Protein AF-A0A0L0SPS8-F1 (afdb_monomer_lite)

Foldseek 3Di:
DDDDDDDDDDDDPDDLPPPPPPPPPPPDPCVVVVVVVVVCVVPVLLVVLVVVLVVVQCVVPVDPVPGDDPPDPVSLLSSLVSSLVSLVVVLVVLLVVLVVPDDQALCNLLVHFPVVLVPDPDLVSNLVRLVVSLVVSCVVQPCVVVVNPRPSSNSSNVLSSVCRSFPQLVLCCLQLNDVLSSVLQVQLPDDDDDPCPPPRSDDPVSLVVSLVCSCPPPVVVLLVVQVVVLVVVVVVVVQVQCSVVLVVLSVVLSVQSVCSSVVHHDPVNVVVCVVVRRHGSNSVSVSSSSSSVSVSVSSSVSRVSCCSVVVVCVPPPPPVVVVVVVVVVVVVVVVVVVCVVVVPDDPPPDPPPDDDDDDDDDDDDDDDDDDDDDDDDDDDDDDDDD

Sequence (386 aa):
MASFDPPFGHGAGHDQSDLPPGGNSSGTDSSGNDVTLFLLWFFVPNWLTGFLVTKWLAWRYPDPALRPTPGTPAYARTHYVVYALVIGAYIAYSVADALATLPPNAYHALDLPPQALHAATSSGDAFRLVRDHYRRQVLTTHPDKSGGADETEFLWLSAARDLVTDAGVRRVYERLGPDAAAACLKASGPVGKTASWVASACAPDQYASLAWDHVTQSMAGYYVVWAAIMGVMYLFRAFSTSTYWRFTFLALLAATELAVTVDRVPAWLAVVLARFSWRTPHEAVVVLHKLFPLLTLALNQLGPIVHALTGLDAAPEPDIGVELNRVHQVADALVHEVHRIKGVPLPTMDPNAGGGGEAMVEPSGPTRAQRGEREIGGAVGHDGYQ

Radius of gyration: 35.64 Å; chains: 1; bounding box: 66×92×115 Å

InterPro domains:
  IPR001623 DnaJ domain [PS50076] (105-177)
  IPR036869 Chaperone J-domain superfamily [G3DSA:1.10.287.110] (95-188)
  IPR036869 Chaperone J-domain superfamily [SSF46565] (125-178)

pLDDT: mean 77.62, std 19.11, range [27.42, 96.06]

Organism: Allomyces macrogynus (strain ATCC 38327) (NCBI:txid578462)

Structure (mmCIF, N/CA/C/O backbone):
data_AF-A0A0L0SPS8-F1
#
_entry.id   AF-A0A0L0SPS8-F1
#
loop_
_atom_site.group_PDB
_atom_site.id
_atom_site.type_symbol
_atom_site.label_atom_id
_atom_site.label_alt_id
_atom_site.label_comp_id
_atom_site.label_asym_id
_atom_site.label_entity_id
_atom_site.label_seq_id
_atom_site.pdbx_PDB_ins_code
_atom_site.Cartn_x
_atom_site.Cartn_y
_atom_site.Cartn_z
_atom_site.occupancy
_atom_site.B_iso_or_equiv
_atom_site.auth_seq_id
_atom_site.auth_comp_id
_atom_site.auth_asym_id
_atom_site.auth_atom_id
_atom_site.pdbx_PDB_model_num
ATOM 1 N N . MET A 1 1 ? 23.856 -27.542 -46.124 1.00 38.12 1 MET A N 1
ATOM 2 C CA . MET A 1 1 ? 24.393 -26.447 -45.292 1.00 38.12 1 MET A CA 1
ATOM 3 C C . MET A 1 1 ? 24.168 -25.151 -46.051 1.00 38.12 1 MET A C 1
ATOM 5 O O . MET A 1 1 ? 24.972 -24.807 -46.900 1.00 38.12 1 MET A O 1
ATOM 9 N N . ALA A 1 2 ? 23.019 -24.517 -45.833 1.00 29.75 2 ALA A N 1
ATOM 10 C CA . ALA A 1 2 ? 22.681 -23.211 -46.388 1.00 29.75 2 ALA A CA 1
ATOM 11 C C . ALA A 1 2 ? 22.212 -22.362 -45.205 1.00 29.75 2 ALA A C 1
ATOM 13 O O . ALA A 1 2 ? 21.275 -22.745 -44.504 1.00 29.75 2 ALA A O 1
ATOM 14 N N . SER A 1 3 ? 22.964 -21.305 -44.922 1.00 27.42 3 SER A N 1
ATOM 15 C CA . SER A 1 3 ? 22.738 -20.342 -43.851 1.00 27.42 3 SER A CA 1
ATOM 16 C C . SER A 1 3 ? 21.522 -19.485 -44.183 1.00 27.42 3 SER A C 1
ATOM 18 O O . SER A 1 3 ? 21.472 -18.838 -45.226 1.00 27.42 3 SER A O 1
ATOM 20 N N . PHE A 1 4 ? 20.533 -19.523 -43.297 1.00 28.27 4 PHE A N 1
ATOM 21 C CA . PHE A 1 4 ? 19.325 -18.716 -43.362 1.00 28.27 4 PHE A CA 1
ATOM 22 C C . PHE A 1 4 ? 19.551 -17.498 -42.460 1.00 28.27 4 PHE A C 1
ATOM 24 O O . PHE A 1 4 ? 19.363 -17.584 -41.248 1.00 28.27 4 PHE A O 1
ATOM 31 N N . ASP A 1 5 ? 20.024 -16.395 -43.038 1.00 29.17 5 ASP A N 1
ATOM 32 C CA . ASP A 1 5 ? 20.068 -15.100 -42.357 1.00 29.17 5 ASP A CA 1
ATOM 33 C C . ASP A 1 5 ? 18.685 -14.440 -42.465 1.00 29.17 5 ASP A C 1
ATOM 35 O O . ASP A 1 5 ? 18.194 -14.240 -43.580 1.00 29.17 5 ASP A O 1
ATOM 39 N N . PRO A 1 6 ? 18.015 -14.099 -41.350 1.00 33.47 6 PRO A N 1
ATOM 40 C CA . PRO A 1 6 ? 16.813 -13.285 -41.416 1.00 33.47 6 PRO A CA 1
ATOM 41 C C . PRO A 1 6 ? 17.178 -11.805 -41.647 1.00 33.47 6 PRO A C 1
ATOM 43 O O . PRO A 1 6 ? 18.158 -11.312 -41.079 1.00 33.47 6 PRO A O 1
ATOM 46 N N . PRO A 1 7 ? 16.380 -11.064 -42.436 1.00 39.03 7 PRO A N 1
ATOM 47 C CA . PRO A 1 7 ? 16.615 -9.653 -42.689 1.00 39.03 7 PRO A CA 1
ATOM 48 C C . PRO A 1 7 ? 16.207 -8.839 -41.457 1.00 39.03 7 PRO A C 1
ATOM 50 O O . PRO A 1 7 ? 15.026 -8.713 -41.134 1.00 39.03 7 PRO A O 1
ATOM 53 N N . PHE A 1 8 ? 17.187 -8.268 -40.761 1.00 36.00 8 PHE A N 1
ATOM 54 C CA . PHE A 1 8 ? 16.936 -7.195 -39.806 1.00 36.00 8 PHE A CA 1
ATOM 55 C C . PHE A 1 8 ? 16.658 -5.909 -40.589 1.00 36.00 8 PHE A C 1
ATOM 57 O O . PHE A 1 8 ? 17.557 -5.317 -41.184 1.00 36.00 8 PHE A O 1
ATOM 64 N N . GLY A 1 9 ? 15.385 -5.516 -40.622 1.00 31.50 9 GLY A N 1
ATOM 65 C CA . GLY A 1 9 ? 14.936 -4.245 -41.173 1.00 31.50 9 GLY A CA 1
ATOM 66 C C . GLY A 1 9 ? 15.481 -3.062 -40.374 1.00 31.50 9 GLY A C 1
ATOM 67 O O . GLY A 1 9 ? 15.543 -3.094 -39.145 1.00 31.50 9 GLY A O 1
ATOM 68 N N . HIS A 1 10 ? 15.877 -2.022 -41.105 1.00 34.00 10 HIS A N 1
ATOM 69 C CA . HIS A 1 10 ? 16.241 -0.711 -40.585 1.00 34.00 10 HIS A CA 1
ATOM 70 C C . HIS A 1 10 ? 15.182 -0.181 -39.610 1.00 34.00 10 HIS A C 1
ATOM 72 O O . HIS A 1 10 ? 14.007 -0.073 -39.957 1.00 34.00 10 HIS A O 1
ATOM 78 N N . GLY A 1 11 ? 15.621 0.162 -38.397 1.00 33.72 11 GLY A N 1
ATOM 79 C CA . GLY A 1 11 ? 14.786 0.765 -37.368 1.00 33.72 11 GLY A CA 1
ATOM 80 C C . GLY A 1 11 ? 14.243 2.117 -37.816 1.00 33.72 11 GLY A C 1
ATOM 81 O O . GLY A 1 11 ? 15.007 3.049 -38.073 1.00 33.72 11 GLY A O 1
ATOM 82 N N . ALA A 1 12 ? 12.918 2.214 -37.884 1.00 36.16 12 ALA A N 1
ATOM 83 C CA . ALA A 1 12 ? 12.223 3.484 -37.830 1.00 36.16 12 ALA A CA 1
ATOM 84 C C . ALA A 1 12 ? 12.544 4.132 -36.477 1.00 36.16 12 ALA A C 1
ATOM 86 O O . ALA A 1 12 ? 12.341 3.522 -35.425 1.00 36.16 12 ALA A O 1
ATOM 87 N N . GLY A 1 13 ? 13.090 5.347 -36.506 1.00 36.16 13 GLY A N 1
ATOM 88 C CA . GLY A 1 13 ? 13.194 6.189 -35.323 1.00 36.16 13 GLY A CA 1
ATOM 89 C C . GLY A 1 13 ? 11.790 6.585 -34.896 1.00 36.16 13 GLY A C 1
ATOM 90 O O . GLY A 1 13 ? 11.257 7.568 -35.396 1.00 36.16 13 GLY A O 1
ATOM 91 N N . HIS A 1 14 ? 11.181 5.780 -34.030 1.00 40.34 14 HIS A N 1
ATOM 92 C CA . HIS A 1 14 ? 10.000 6.194 -33.292 1.00 40.34 14 HIS A CA 1
ATOM 93 C C . HIS A 1 14 ? 10.429 7.256 -32.283 1.00 40.34 14 HIS A C 1
ATOM 95 O O . HIS A 1 14 ? 11.334 7.023 -31.477 1.00 40.34 14 HIS A O 1
ATOM 101 N N . ASP A 1 15 ? 9.792 8.422 -32.362 1.00 37.94 15 ASP A N 1
ATOM 102 C CA . ASP A 1 15 ? 9.868 9.441 -31.327 1.00 37.94 15 ASP A CA 1
ATOM 103 C C . ASP A 1 15 ? 9.463 8.800 -29.994 1.00 37.94 15 ASP A C 1
ATOM 105 O O . ASP A 1 15 ? 8.355 8.305 -29.807 1.00 37.94 15 ASP A O 1
ATOM 109 N N . GLN A 1 16 ? 10.411 8.759 -29.062 1.00 41.97 16 GLN A N 1
ATOM 110 C CA . GLN A 1 16 ? 10.297 8.092 -27.763 1.00 41.97 16 GLN A CA 1
ATOM 111 C C . GLN A 1 16 ? 9.448 8.905 -26.760 1.00 41.97 16 GLN A C 1
ATOM 113 O O . GLN A 1 16 ? 9.526 8.684 -25.552 1.00 41.97 16 GLN A O 1
ATOM 118 N N . SER A 1 17 ? 8.675 9.883 -27.249 1.00 43.34 17 SER A N 1
ATOM 119 C CA . SER A 1 17 ? 7.761 10.723 -26.467 1.00 43.34 17 SER A CA 1
ATOM 120 C C . SER A 1 17 ? 6.436 10.042 -26.140 1.00 43.34 17 SER A C 1
ATOM 122 O O . SER A 1 17 ? 5.735 10.514 -25.250 1.00 43.34 17 SER A O 1
ATOM 124 N N . ASP A 1 18 ? 6.130 8.928 -26.807 1.00 38.78 18 ASP A N 1
ATOM 125 C CA . ASP A 1 18 ? 4.810 8.294 -26.770 1.00 38.78 18 ASP A CA 1
ATOM 126 C C . ASP A 1 18 ? 4.841 6.958 -26.017 1.00 38.78 18 ASP A C 1
ATOM 128 O O . ASP A 1 18 ? 4.124 6.012 -26.349 1.00 38.78 18 ASP A O 1
ATOM 132 N N . LEU A 1 19 ? 5.671 6.856 -24.970 1.00 49.84 19 LEU A N 1
ATOM 133 C CA . LEU A 1 19 ? 5.352 5.884 -23.929 1.00 49.84 19 LEU A CA 1
ATOM 134 C C . LEU A 1 19 ? 3.962 6.274 -23.413 1.00 49.84 19 LEU A C 1
ATOM 136 O O . LEU A 1 19 ? 3.798 7.434 -23.016 1.00 49.84 19 LEU A O 1
ATOM 140 N N . PRO A 1 20 ? 2.960 5.370 -23.447 1.00 42.66 20 PRO A N 1
ATOM 141 C CA . PRO A 1 20 ? 1.662 5.681 -22.873 1.00 42.66 20 PRO A CA 1
ATOM 142 C C . PRO A 1 20 ? 1.942 6.178 -21.458 1.00 42.66 20 PRO A C 1
ATOM 144 O O . PRO A 1 20 ? 2.738 5.526 -20.770 1.00 42.66 20 PRO A O 1
ATOM 147 N N . PRO A 1 21 ? 1.402 7.343 -21.048 1.00 42.50 21 PRO A N 1
ATOM 148 C CA . PRO A 1 21 ? 1.643 7.855 -19.712 1.00 42.50 21 PRO A CA 1
ATOM 149 C C . PRO A 1 21 ? 1.345 6.701 -18.767 1.00 42.50 21 PRO A C 1
ATOM 151 O O . PRO A 1 21 ? 0.217 6.198 -18.764 1.00 42.50 21 PRO A O 1
ATOM 154 N N . GLY A 1 22 ? 2.375 6.214 -18.065 1.00 41.44 22 GLY A N 1
ATOM 155 C CA . GLY A 1 22 ? 2.195 5.251 -16.991 1.00 41.44 22 GLY A CA 1
ATOM 156 C C . GLY A 1 22 ? 1.157 5.896 -16.106 1.00 41.44 22 GLY A C 1
ATOM 157 O O . GLY A 1 22 ? 1.422 6.989 -15.625 1.00 41.44 22 GLY A O 1
ATOM 158 N N . GLY A 1 23 ? -0.058 5.330 -16.112 1.00 38.34 23 GLY A N 1
ATOM 159 C CA . GLY A 1 23 ? -1.289 6.079 -15.882 1.00 38.34 23 GLY A CA 1
ATOM 160 C C . GLY A 1 23 ? -1.087 7.111 -14.795 1.00 38.34 23 GLY A C 1
ATOM 161 O O . GLY A 1 23 ? -0.999 6.738 -13.627 1.00 38.34 23 GLY A O 1
ATOM 162 N N . ASN A 1 24 ? -0.939 8.378 -15.201 1.00 36.22 24 ASN A N 1
ATOM 163 C CA . ASN A 1 24 ? -0.801 9.476 -14.269 1.00 36.22 24 ASN A CA 1
ATOM 164 C C . ASN A 1 24 ? -2.070 9.423 -13.434 1.00 36.22 24 ASN A C 1
ATOM 166 O O . ASN A 1 24 ? -3.139 9.844 -13.873 1.00 36.22 24 ASN A O 1
ATOM 170 N N . SER A 1 25 ? -1.957 8.890 -12.225 1.00 41.72 25 SER A N 1
ATOM 171 C CA . SER A 1 25 ? -2.942 9.059 -11.179 1.00 41.72 25 SER A CA 1
ATOM 172 C C . SER A 1 25 ? -2.837 10.506 -10.700 1.00 41.72 25 SER A C 1
ATOM 174 O O . SER A 1 25 ? -2.506 10.775 -9.548 1.00 41.72 25 SER A O 1
ATOM 176 N N . SER A 1 26 ? -3.053 11.468 -11.601 1.00 36.75 26 SER A N 1
ATOM 177 C CA . SER A 1 26 ? -3.402 12.829 -11.233 1.00 36.75 26 SER A CA 1
ATOM 178 C C . SER A 1 26 ? -4.758 12.721 -10.545 1.00 36.75 26 SER A C 1
ATOM 180 O O . SER A 1 26 ? -5.790 12.515 -11.183 1.00 36.75 26 SER A O 1
ATOM 182 N N . GLY A 1 27 ? -4.706 12.707 -9.215 1.00 40.34 27 GLY A N 1
ATOM 183 C CA . GLY A 1 27 ? -5.783 12.322 -8.313 1.00 40.34 27 GLY A CA 1
ATOM 184 C C . GLY A 1 27 ? -6.879 13.367 -8.179 1.00 40.34 27 GLY A C 1
ATOM 185 O O . GLY A 1 27 ? -7.079 13.903 -7.093 1.00 40.34 27 GLY A O 1
ATOM 186 N N . THR A 1 28 ? -7.599 13.660 -9.260 1.00 39.12 28 THR A N 1
ATOM 187 C CA . THR A 1 28 ? -8.685 14.650 -9.226 1.00 39.12 28 THR A CA 1
ATOM 188 C C . THR A 1 28 ? -10.085 14.038 -9.274 1.00 39.12 28 THR A C 1
ATOM 190 O O . THR A 1 28 ? -10.988 14.600 -8.659 1.00 39.12 28 THR A O 1
ATOM 193 N N . ASP A 1 29 ? -10.264 12.842 -9.845 1.00 38.91 29 ASP A N 1
ATOM 194 C CA . ASP A 1 29 ? -11.608 12.265 -10.039 1.00 38.91 29 ASP A CA 1
ATOM 195 C C . ASP A 1 29 ? -12.047 11.269 -8.943 1.00 38.91 29 ASP A C 1
ATOM 197 O O . ASP A 1 29 ? -13.213 10.877 -8.897 1.00 38.91 29 ASP A O 1
ATOM 201 N N . SER A 1 30 ? -11.167 10.884 -8.006 1.00 47.72 30 SER A N 1
ATOM 202 C CA . SER A 1 30 ? -11.522 9.969 -6.899 1.00 47.72 30 SER A CA 1
ATOM 203 C C . SER A 1 30 ? -12.086 10.675 -5.659 1.00 47.72 30 SER A C 1
ATOM 205 O O . SER A 1 30 ? -12.837 10.074 -4.892 1.00 47.72 30 SER A O 1
ATOM 207 N N . SER A 1 31 ? -11.798 11.969 -5.482 1.00 49.59 31 SER A N 1
ATOM 208 C CA . SER A 1 31 ? -12.030 12.688 -4.219 1.00 49.59 31 SER A CA 1
ATOM 209 C C . SER A 1 31 ? -13.490 12.675 -3.731 1.00 49.59 31 SER A C 1
ATOM 211 O O . SER A 1 31 ? -13.741 12.563 -2.530 1.00 49.59 31 SER A O 1
ATOM 213 N N . GLY A 1 32 ? -14.472 12.722 -4.641 1.00 52.06 32 GLY A N 1
ATOM 214 C CA . GLY A 1 32 ? -15.899 12.673 -4.290 1.00 52.06 32 GLY A CA 1
ATOM 215 C C . GLY A 1 32 ? -16.380 11.292 -3.820 1.00 52.06 32 GLY A C 1
ATOM 216 O O . GLY A 1 32 ? -17.195 11.188 -2.896 1.00 52.06 32 GLY A O 1
ATOM 217 N N . ASN A 1 33 ? -15.831 10.222 -4.399 1.00 60.53 33 ASN A N 1
ATOM 218 C CA . ASN A 1 33 ? -16.103 8.855 -3.957 1.00 60.53 33 ASN A CA 1
ATOM 219 C C . ASN A 1 33 ? -15.359 8.543 -2.656 1.00 60.53 33 ASN A C 1
ATOM 221 O O . ASN A 1 33 ? -15.918 7.870 -1.792 1.00 60.53 33 ASN A O 1
ATOM 225 N N . ASP A 1 34 ? -14.161 9.097 -2.471 1.00 61.53 34 ASP A N 1
ATOM 226 C CA . ASP A 1 34 ? -13.316 8.851 -1.301 1.00 61.53 34 ASP A CA 1
ATOM 227 C C . ASP A 1 34 ? -13.935 9.410 -0.010 1.00 61.53 34 ASP A C 1
ATOM 229 O O . ASP A 1 34 ? -13.962 8.724 1.013 1.00 61.53 34 ASP A O 1
ATOM 233 N N . VAL A 1 35 ? -14.521 10.614 -0.048 1.00 64.12 35 VAL A N 1
ATOM 234 C CA . VAL A 1 35 ? -15.238 11.190 1.109 1.00 64.12 35 VAL A CA 1
ATOM 235 C C . VAL A 1 35 ? -16.519 10.412 1.413 1.00 64.12 35 VAL A C 1
ATOM 237 O O . VAL A 1 35 ? -16.834 10.159 2.578 1.00 64.12 35 VAL A O 1
ATOM 240 N N . THR A 1 36 ? -17.247 9.991 0.377 1.00 68.19 36 THR A N 1
ATOM 241 C CA . THR A 1 36 ? -18.468 9.188 0.533 1.00 68.19 36 THR A CA 1
ATOM 242 C C . THR A 1 36 ? -18.147 7.827 1.140 1.00 68.19 36 THR A C 1
ATOM 244 O O . THR A 1 36 ? -18.824 7.407 2.074 1.00 68.19 36 THR A O 1
ATOM 247 N N . LEU A 1 37 ? -17.076 7.174 0.682 1.00 68.94 37 LEU A N 1
ATOM 248 C CA . LEU A 1 37 ? -16.542 5.946 1.267 1.00 68.94 37 LEU A CA 1
ATOM 249 C C . LEU A 1 37 ? -16.122 6.162 2.723 1.00 68.94 37 LEU A C 1
ATOM 251 O O . LEU A 1 37 ? -16.474 5.344 3.567 1.00 68.94 37 LEU A O 1
ATOM 255 N N . PHE A 1 38 ? -15.459 7.276 3.048 1.00 69.81 38 PHE A N 1
ATOM 256 C CA . PHE A 1 38 ? -15.084 7.620 4.425 1.00 69.81 38 PHE A CA 1
ATOM 257 C C . PHE A 1 38 ? -16.293 7.805 5.349 1.00 69.81 38 PHE A C 1
ATOM 259 O O . PHE A 1 38 ? -16.299 7.294 6.468 1.00 69.81 38 PHE A O 1
ATOM 266 N N . LEU A 1 39 ? -17.335 8.510 4.903 1.00 70.69 39 LEU A N 1
ATOM 267 C CA . LEU A 1 39 ? -18.561 8.693 5.684 1.00 70.69 39 LEU A CA 1
ATOM 268 C C . LEU A 1 39 ? -19.331 7.379 5.817 1.00 70.69 39 LEU A C 1
ATOM 270 O O . LEU A 1 39 ? -19.732 7.007 6.920 1.00 70.69 39 LEU A O 1
ATOM 274 N N . LEU A 1 40 ? -19.474 6.637 4.718 1.00 75.44 40 LEU A N 1
ATOM 275 C CA . LEU A 1 40 ? -20.074 5.305 4.697 1.00 75.44 40 LEU A CA 1
ATOM 276 C C . LEU A 1 40 ? -19.367 4.375 5.697 1.00 75.44 40 LEU A C 1
ATOM 278 O O . LEU A 1 40 ? -20.023 3.601 6.396 1.00 75.44 40 LEU A O 1
ATOM 282 N N . TRP A 1 41 ? -18.050 4.519 5.844 1.00 73.50 41 TRP A N 1
ATOM 283 C CA . TRP A 1 41 ? -17.234 3.750 6.776 1.00 73.50 41 TRP A CA 1
ATOM 284 C C . TRP A 1 41 ? -17.573 3.987 8.257 1.00 73.50 41 TRP A C 1
ATOM 286 O O . TRP A 1 41 ? -17.418 3.082 9.073 1.00 73.50 41 TRP A O 1
ATOM 296 N N . PHE A 1 42 ? -18.092 5.156 8.642 1.00 76.94 42 PHE A N 1
ATOM 297 C CA . PHE A 1 42 ? -18.527 5.391 10.027 1.00 76.94 42 PHE A CA 1
ATOM 298 C C . PHE A 1 42 ? -19.881 4.747 10.350 1.00 76.94 42 PHE A C 1
ATOM 300 O O . PHE A 1 42 ? -20.117 4.314 11.483 1.00 76.94 42 PHE A O 1
ATOM 307 N N . PHE A 1 43 ? -20.774 4.660 9.364 1.00 81.81 43 PHE A N 1
ATOM 308 C CA . PHE A 1 43 ? -22.146 4.199 9.584 1.00 81.81 43 PHE A CA 1
ATOM 309 C C . PHE A 1 43 ? -22.330 2.706 9.307 1.00 81.81 43 PHE A C 1
ATOM 311 O O . PHE A 1 43 ? -23.003 2.016 10.079 1.00 81.81 43 PHE A O 1
ATOM 318 N N . VAL A 1 44 ? -21.717 2.188 8.241 1.00 85.19 44 VAL A N 1
ATOM 319 C CA . VAL A 1 44 ? -21.939 0.811 7.780 1.00 85.19 44 VAL A CA 1
ATOM 320 C C . VAL A 1 44 ? -21.513 -0.239 8.804 1.00 85.19 44 VAL A C 1
ATOM 322 O O . VAL A 1 44 ? -22.326 -1.126 9.069 1.00 85.19 44 VAL A O 1
ATOM 325 N N . PRO A 1 45 ? -20.329 -0.167 9.444 1.00 83.69 45 PRO A N 1
ATOM 326 C CA . PRO A 1 45 ? -19.922 -1.186 10.407 1.00 83.69 45 PRO A CA 1
ATOM 327 C C . PRO A 1 45 ? -20.885 -1.285 11.590 1.00 83.69 45 PRO A C 1
ATOM 329 O O . PRO A 1 45 ? -21.244 -2.387 12.002 1.00 83.69 45 PRO A O 1
ATOM 332 N N . ASN A 1 46 ? -21.360 -0.145 12.099 1.00 84.75 46 ASN A N 1
ATOM 333 C CA . ASN A 1 46 ? -22.294 -0.098 13.224 1.00 84.75 46 ASN A CA 1
ATOM 334 C C . ASN A 1 46 ? -23.659 -0.689 12.853 1.00 84.75 46 ASN A C 1
ATOM 336 O O . ASN A 1 46 ? -24.183 -1.548 13.565 1.00 84.75 46 ASN A O 1
ATOM 340 N N . TRP A 1 47 ? -24.216 -0.277 11.712 1.00 90.25 47 TRP A N 1
ATOM 341 C CA . TRP A 1 47 ? -25.506 -0.782 11.243 1.00 90.25 47 TRP A CA 1
ATOM 342 C C . TRP A 1 47 ? -25.457 -2.283 10.930 1.00 90.25 47 TRP A C 1
ATOM 344 O O . TRP A 1 47 ? -26.293 -3.055 11.410 1.00 90.25 47 TRP A O 1
ATOM 354 N N . LEU A 1 48 ? -24.439 -2.709 10.178 1.00 91.50 48 LEU A N 1
ATOM 355 C CA . LEU A 1 48 ? -24.266 -4.100 9.773 1.00 91.50 48 LEU A CA 1
ATOM 356 C C . LEU A 1 48 ? -24.047 -5.007 10.985 1.00 91.50 48 LEU A C 1
ATOM 358 O O . LEU A 1 48 ? -24.647 -6.077 11.070 1.00 91.50 48 LEU A O 1
ATOM 362 N N . THR A 1 49 ? -23.250 -4.566 11.959 1.00 91.81 49 THR A N 1
ATOM 363 C CA . THR A 1 49 ? -23.036 -5.317 13.201 1.00 91.81 49 THR A CA 1
ATOM 364 C C . THR A 1 49 ? -24.338 -5.491 13.973 1.00 91.81 49 THR A C 1
ATOM 366 O O . THR A 1 49 ? -24.657 -6.611 14.363 1.00 91.81 49 THR A O 1
ATOM 369 N N . GLY A 1 50 ? -25.131 -4.430 14.152 1.00 88.62 50 GLY A N 1
ATOM 370 C CA . GLY A 1 50 ? -26.418 -4.516 14.850 1.00 88.62 50 GLY A CA 1
ATOM 371 C C . GLY A 1 50 ? -27.372 -5.524 14.201 1.00 88.62 50 GLY A C 1
ATOM 372 O O . GLY A 1 50 ? -27.973 -6.362 14.885 1.00 88.62 50 GLY A O 1
ATOM 373 N N . PHE A 1 51 ? -27.450 -5.511 12.869 1.00 93.31 51 PHE A N 1
ATOM 374 C CA . PHE A 1 51 ? -28.217 -6.492 12.106 1.00 93.31 51 PHE A CA 1
ATOM 375 C C . PHE A 1 51 ? -27.691 -7.923 12.305 1.00 93.31 51 PHE A C 1
ATOM 377 O O . PHE A 1 51 ? -28.465 -8.827 12.637 1.00 93.31 51 PHE A O 1
ATOM 384 N N . LEU A 1 52 ? -26.380 -8.134 12.151 1.00 94.25 52 LEU A N 1
ATOM 385 C CA . LEU A 1 52 ? -25.751 -9.452 12.264 1.00 94.25 52 LEU A CA 1
ATOM 386 C C . LEU A 1 52 ? -25.861 -10.033 13.674 1.00 94.25 52 LEU A C 1
ATOM 388 O O . LEU A 1 52 ? -26.194 -11.206 13.814 1.00 94.25 52 LEU A O 1
ATOM 392 N N . VAL A 1 53 ? -25.652 -9.227 14.717 1.00 93.69 53 VAL A N 1
ATOM 393 C CA . VAL A 1 53 ? -25.814 -9.647 16.117 1.00 93.69 53 VAL A CA 1
ATOM 394 C C . VAL A 1 53 ? -27.254 -10.071 16.374 1.00 93.69 53 VAL A C 1
ATOM 396 O O . VAL A 1 53 ? -27.486 -11.139 16.935 1.00 93.69 53 VAL A O 1
ATOM 399 N N . THR A 1 54 ? -28.229 -9.288 15.905 1.00 91.50 54 THR A N 1
ATOM 400 C CA . THR A 1 54 ? -29.653 -9.609 16.072 1.00 91.50 54 THR A CA 1
ATOM 401 C C . THR A 1 54 ? -30.004 -10.936 15.399 1.00 91.50 54 THR A C 1
ATOM 403 O O . THR A 1 54 ? -30.662 -11.785 16.003 1.00 91.50 54 THR A O 1
ATOM 406 N N . LYS A 1 55 ? -29.533 -11.158 14.164 1.00 94.00 55 LYS A N 1
ATOM 407 C CA . LYS A 1 55 ? -29.748 -12.418 13.437 1.00 94.00 55 LYS A CA 1
ATOM 408 C C . LYS A 1 55 ? -29.029 -13.595 14.092 1.00 94.00 55 LYS A C 1
ATOM 410 O O . LYS A 1 55 ? -29.635 -14.652 14.258 1.00 94.00 55 LYS A O 1
ATOM 415 N N . TRP A 1 56 ? -27.778 -13.411 14.505 1.00 93.06 56 TRP A N 1
ATOM 416 C CA . TRP A 1 56 ? -26.987 -14.444 15.167 1.00 93.06 56 TRP A CA 1
ATOM 417 C C . TRP A 1 56 ? -27.610 -14.866 16.502 1.00 93.06 56 TRP A C 1
ATOM 419 O O . TRP A 1 56 ? -27.756 -16.059 16.755 1.00 93.06 56 TRP A O 1
ATOM 429 N N . LEU A 1 57 ? -28.056 -13.910 17.325 1.00 92.50 57 LEU A N 1
ATOM 430 C CA . LEU A 1 57 ? -28.732 -14.194 18.593 1.00 92.50 57 LEU A CA 1
ATOM 431 C C . LEU A 1 57 ? -30.086 -14.877 18.387 1.00 92.50 57 LEU A C 1
ATOM 433 O O . LEU A 1 57 ? -30.390 -15.825 19.106 1.00 92.50 57 LEU A O 1
ATOM 437 N N . ALA A 1 58 ? -30.876 -14.444 17.401 1.00 91.94 58 ALA A N 1
ATOM 438 C CA . ALA A 1 58 ? -32.151 -15.085 17.076 1.00 91.94 58 ALA A CA 1
ATOM 439 C C . ALA A 1 58 ? -31.973 -16.543 16.624 1.00 91.94 58 ALA A C 1
ATOM 441 O O . ALA A 1 58 ? -32.792 -17.395 16.956 1.00 91.94 58 ALA A O 1
ATOM 442 N N . TRP A 1 59 ? -30.892 -16.832 15.897 1.00 94.38 59 TRP A N 1
ATOM 443 C CA . TRP A 1 59 ? -30.542 -18.189 15.487 1.00 94.38 59 TRP A CA 1
ATOM 444 C C . TRP A 1 59 ? -29.998 -19.033 16.649 1.00 94.38 59 TRP A C 1
ATOM 446 O O . TRP A 1 59 ? -30.402 -20.180 16.829 1.00 94.38 59 TRP A O 1
ATOM 456 N N . ARG A 1 60 ? -29.104 -18.470 17.471 1.00 93.69 60 ARG A N 1
ATOM 457 C CA . ARG A 1 60 ? -28.449 -19.182 18.579 1.00 93.69 60 ARG A CA 1
ATOM 458 C C . ARG A 1 60 ? -29.380 -19.464 19.763 1.00 93.69 60 ARG A C 1
ATOM 460 O O . ARG A 1 60 ? -29.162 -20.455 20.466 1.00 93.69 60 ARG A O 1
ATOM 467 N N . TYR A 1 61 ? -30.373 -18.599 19.977 1.00 92.31 61 TYR A N 1
ATOM 468 C CA . TYR A 1 61 ? -31.384 -18.678 21.033 1.00 92.31 61 TYR A CA 1
ATOM 469 C C . TYR A 1 61 ? -32.787 -18.568 20.412 1.00 92.31 61 TYR A C 1
ATOM 471 O O . TYR A 1 61 ? -33.330 -17.461 20.278 1.00 92.31 61 TYR A O 1
ATOM 479 N N . PRO A 1 62 ? -33.389 -19.709 20.023 1.00 91.19 62 PRO A N 1
ATOM 480 C CA . PRO A 1 62 ? -34.729 -19.728 19.447 1.00 91.19 62 PRO A CA 1
ATOM 481 C C . PRO A 1 62 ? -35.768 -19.111 20.389 1.00 91.19 62 PRO A C 1
ATOM 483 O O . PRO A 1 62 ? -36.579 -18.300 19.944 1.00 91.19 62 PRO A O 1
ATOM 486 N N . ASP A 1 63 ? -35.677 -19.416 21.688 1.00 92.94 63 ASP A N 1
ATOM 487 C CA . ASP A 1 63 ? -36.525 -18.824 22.723 1.00 92.94 63 ASP A CA 1
ATOM 488 C C . ASP A 1 63 ? -36.127 -17.356 22.989 1.00 92.94 63 ASP A C 1
ATOM 490 O O . ASP A 1 63 ? -34.991 -17.091 23.405 1.00 92.94 63 ASP A O 1
ATOM 494 N N . PRO A 1 64 ? -37.028 -16.382 22.755 1.00 88.44 64 PRO A N 1
ATOM 495 C CA . PRO A 1 64 ? -36.751 -14.972 22.999 1.00 88.44 64 PRO A CA 1
ATOM 496 C C . PRO A 1 64 ? -36.485 -14.635 24.472 1.00 88.44 64 PRO A C 1
ATOM 498 O O . PRO A 1 64 ? -35.781 -13.659 24.719 1.00 88.44 64 PRO A O 1
ATOM 501 N N . ALA A 1 65 ? -36.972 -15.424 25.436 1.00 88.88 65 ALA A N 1
ATOM 502 C CA . ALA A 1 65 ? -36.756 -15.160 26.862 1.00 88.88 65 ALA A CA 1
ATOM 503 C C . ALA A 1 65 ? -35.297 -15.382 27.305 1.00 88.88 65 ALA A C 1
ATOM 505 O O . ALA A 1 65 ? -34.840 -14.774 28.269 1.00 88.88 65 ALA A O 1
ATOM 506 N N . LEU A 1 66 ? -34.553 -16.230 26.586 1.00 88.94 66 LEU A N 1
ATOM 507 C CA . LEU A 1 66 ? -33.152 -16.554 26.879 1.00 88.94 66 LEU A CA 1
ATOM 508 C C . LEU A 1 66 ? -32.155 -15.653 26.132 1.00 88.94 66 LEU A C 1
ATOM 510 O O . LEU A 1 66 ? -30.943 -15.812 26.289 1.00 88.94 66 LEU A O 1
ATOM 514 N N . ARG A 1 67 ? -32.634 -14.726 25.290 1.00 89.94 67 ARG A N 1
ATOM 515 C CA . ARG A 1 67 ? -31.762 -13.855 24.494 1.00 89.94 67 ARG A CA 1
ATOM 516 C C . ARG A 1 67 ? -31.102 -12.797 25.385 1.00 89.94 67 ARG A C 1
ATOM 518 O O . ARG A 1 67 ? -31.809 -12.085 26.095 1.00 89.94 67 ARG A O 1
ATOM 525 N N . PRO A 1 68 ? -29.769 -12.624 25.308 1.00 90.88 68 PRO A N 1
ATOM 526 C CA . PRO A 1 68 ? -29.085 -11.506 25.944 1.00 90.88 68 PRO A CA 1
ATOM 527 C C . PRO A 1 68 ? -29.694 -10.177 25.490 1.00 90.88 68 PRO A C 1
ATOM 529 O O . PRO A 1 68 ? -29.738 -9.890 24.292 1.00 90.88 68 PRO A O 1
ATOM 532 N N . THR A 1 69 ? -30.165 -9.368 26.436 1.00 89.19 69 THR A N 1
ATOM 533 C CA . THR A 1 69 ? -30.744 -8.055 26.145 1.00 89.19 69 THR A CA 1
ATOM 534 C C . THR A 1 69 ? -29.650 -6.989 26.006 1.00 89.19 69 THR A C 1
ATOM 536 O O . THR A 1 69 ? -28.587 -7.110 26.634 1.00 89.19 69 THR A O 1
ATOM 539 N N . PRO A 1 70 ? -29.873 -5.937 25.194 1.00 87.38 70 PRO A N 1
ATOM 540 C CA . PRO A 1 70 ? -28.976 -4.787 25.138 1.00 87.38 70 PRO A CA 1
ATOM 541 C C . PRO A 1 70 ? -28.728 -4.218 26.540 1.00 87.38 70 PRO A C 1
ATOM 543 O O . PRO A 1 70 ? -29.659 -4.075 27.327 1.00 87.38 70 PRO A O 1
ATOM 546 N N . GLY A 1 71 ? -27.465 -3.933 26.863 1.00 82.75 71 GLY A N 1
ATOM 547 C CA . GLY A 1 71 ? -27.038 -3.505 28.202 1.00 82.75 71 GLY A CA 1
ATOM 548 C C . GLY A 1 71 ? -26.526 -4.639 29.098 1.00 82.75 71 GLY A C 1
ATOM 549 O O . GLY A 1 71 ? -25.864 -4.369 30.095 1.00 82.75 71 GLY A O 1
ATOM 550 N N . THR A 1 72 ? -26.744 -5.907 28.732 1.00 88.12 72 THR A N 1
ATOM 551 C CA . THR A 1 72 ? -26.096 -7.031 29.426 1.00 88.12 72 THR A CA 1
ATOM 552 C C . THR A 1 72 ? -24.643 -7.211 28.962 1.00 88.12 72 THR A C 1
ATOM 554 O O . THR A 1 72 ? -24.345 -7.024 27.775 1.00 88.12 72 THR A O 1
ATOM 557 N N . PRO A 1 73 ? -23.721 -7.647 29.846 1.00 86.06 73 PRO A N 1
ATOM 558 C CA . PRO A 1 73 ? -22.324 -7.890 29.469 1.00 86.06 73 PRO A CA 1
ATOM 559 C C . PRO A 1 73 ? -22.189 -9.006 28.420 1.00 86.06 73 PRO A C 1
ATOM 561 O O . PRO A 1 73 ? -21.298 -8.971 27.572 1.00 86.06 73 PRO A O 1
ATOM 564 N N . ALA A 1 74 ? -23.110 -9.976 28.430 1.00 85.31 74 ALA A N 1
ATOM 565 C CA . ALA A 1 74 ? -23.169 -11.036 27.429 1.00 85.31 74 ALA A CA 1
ATOM 566 C C . ALA A 1 74 ? -23.478 -10.486 26.024 1.00 85.31 74 ALA A C 1
ATOM 568 O O . ALA A 1 74 ? -22.785 -10.844 25.071 1.00 85.31 74 ALA A O 1
ATOM 569 N N . TYR A 1 75 ? -24.460 -9.582 25.899 1.00 88.06 75 TYR A N 1
ATOM 570 C CA . TYR A 1 75 ? -24.770 -8.917 24.629 1.00 88.06 75 TYR A CA 1
ATOM 571 C C . TYR A 1 75 ? -23.587 -8.077 24.132 1.00 88.06 75 TYR A C 1
ATOM 573 O O . TYR A 1 75 ? -23.211 -8.178 22.963 1.00 88.06 75 TYR A O 1
ATOM 581 N N . ALA A 1 76 ? -22.959 -7.301 25.024 1.00 88.12 76 ALA A N 1
ATOM 582 C CA . ALA A 1 76 ? -21.809 -6.462 24.685 1.00 88.12 76 ALA A CA 1
ATOM 583 C C . ALA A 1 76 ? -20.643 -7.289 24.120 1.00 88.12 76 ALA A C 1
ATOM 585 O O . ALA A 1 76 ? -20.114 -6.970 23.056 1.00 88.12 76 ALA A O 1
ATOM 586 N N . ARG A 1 77 ? -20.299 -8.414 24.763 1.00 87.69 77 ARG A N 1
ATOM 587 C CA . ARG A 1 77 ? -19.238 -9.312 24.283 1.00 87.69 77 ARG A CA 1
ATOM 588 C C . ARG A 1 77 ? -19.526 -9.849 22.881 1.00 87.69 77 ARG A C 1
ATOM 590 O O . ARG A 1 77 ? -18.639 -9.825 22.031 1.00 87.69 77 ARG A O 1
ATOM 597 N N . THR A 1 78 ? -20.747 -10.322 22.625 1.00 89.06 78 THR A N 1
ATOM 598 C CA . THR A 1 78 ? -21.141 -10.786 21.286 1.00 89.06 78 THR A CA 1
ATOM 599 C C . THR A 1 78 ? -21.050 -9.658 20.265 1.00 89.06 78 THR A C 1
ATOM 601 O O . THR A 1 78 ? -20.497 -9.864 19.186 1.00 89.06 78 THR A O 1
ATOM 604 N N . HIS A 1 79 ? -21.540 -8.466 20.610 1.00 89.75 79 HIS A N 1
ATOM 605 C CA . HIS A 1 79 ? -21.482 -7.303 19.735 1.00 89.75 79 HIS A CA 1
ATOM 606 C C . HIS A 1 79 ? -20.044 -6.960 19.341 1.00 89.75 79 HIS A C 1
ATOM 608 O O . HIS A 1 79 ? -19.755 -6.814 18.159 1.00 89.75 79 HIS A O 1
ATOM 614 N N . TYR A 1 80 ? -19.125 -6.912 20.304 1.00 89.88 80 TYR A N 1
ATOM 615 C CA . TYR A 1 80 ? -17.712 -6.629 20.060 1.00 89.88 80 TYR A CA 1
ATOM 616 C C . TYR A 1 80 ? -17.025 -7.654 19.160 1.00 89.88 80 TYR A C 1
ATOM 618 O O . TYR A 1 80 ? -16.278 -7.271 18.262 1.00 89.88 80 TYR A O 1
ATOM 626 N N . VAL A 1 81 ? -17.296 -8.947 19.360 1.00 89.38 81 VAL A N 1
ATOM 627 C CA . VAL A 1 81 ? -16.731 -10.003 18.508 1.00 89.38 81 VAL A CA 1
ATOM 628 C C . VAL A 1 81 ? -17.245 -9.873 17.076 1.00 89.38 81 VAL A C 1
ATOM 630 O O . VAL A 1 81 ? -16.450 -9.894 16.141 1.00 89.38 81 VAL A O 1
ATOM 633 N N . VAL A 1 82 ? -18.558 -9.701 16.890 1.00 91.62 82 VAL A N 1
ATOM 634 C CA . VAL A 1 82 ? -19.147 -9.543 15.550 1.00 91.62 82 VAL A CA 1
ATOM 635 C C . VAL A 1 82 ? -18.632 -8.271 14.879 1.00 91.62 82 VAL A C 1
ATOM 637 O O . VAL A 1 82 ? -18.257 -8.316 13.713 1.00 91.62 82 VAL A O 1
ATOM 640 N N . TYR A 1 83 ? -18.539 -7.165 15.615 1.00 90.38 83 TYR A N 1
ATOM 641 C CA . TYR A 1 83 ? -18.009 -5.905 15.102 1.00 90.38 83 TYR A CA 1
ATOM 642 C C . TYR A 1 83 ? -16.555 -6.038 14.634 1.00 90.38 83 TYR A C 1
ATOM 644 O O . TYR A 1 83 ? -16.214 -5.626 13.526 1.00 90.38 83 TYR A O 1
ATOM 652 N N . ALA A 1 84 ? -15.705 -6.684 15.439 1.00 91.38 84 ALA A N 1
ATOM 653 C CA . ALA A 1 84 ? -14.319 -6.950 15.070 1.00 91.38 84 ALA A CA 1
ATOM 654 C C . ALA A 1 84 ? -14.214 -7.839 13.819 1.00 91.38 84 ALA A C 1
ATOM 656 O O . ALA A 1 84 ? -13.368 -7.588 12.962 1.00 91.38 84 ALA A O 1
ATOM 657 N N . LEU A 1 85 ? -15.097 -8.836 13.673 1.00 91.69 85 LEU A N 1
ATOM 658 C CA . LEU A 1 85 ? -15.171 -9.663 12.464 1.00 91.69 85 LEU A CA 1
ATOM 659 C C . LEU A 1 85 ? -15.605 -8.857 11.235 1.00 91.69 85 LEU A C 1
ATOM 661 O O . LEU A 1 85 ? -15.029 -9.045 10.167 1.00 91.69 85 LEU A O 1
ATOM 665 N N . VAL A 1 86 ? -16.578 -7.951 11.375 1.00 92.75 86 VAL A N 1
ATOM 666 C CA . VAL A 1 86 ? -17.026 -7.067 10.285 1.00 92.75 86 VAL A CA 1
ATOM 667 C C . VAL A 1 86 ? -15.879 -6.173 9.812 1.00 92.75 86 VAL A C 1
ATOM 669 O O . VAL A 1 86 ? -15.611 -6.114 8.613 1.00 92.75 86 VAL A O 1
ATOM 672 N N . ILE A 1 87 ? -15.155 -5.537 10.738 1.00 91.31 87 ILE A N 1
ATOM 673 C CA . ILE A 1 87 ? -13.980 -4.720 10.401 1.00 91.31 87 ILE A CA 1
ATOM 674 C C . ILE A 1 87 ? -12.890 -5.577 9.756 1.00 91.31 87 ILE A C 1
ATOM 676 O O . ILE A 1 87 ? -12.340 -5.192 8.728 1.00 91.31 87 ILE A O 1
ATOM 680 N N . GLY A 1 88 ? -12.589 -6.750 10.320 1.00 91.69 88 GLY A N 1
ATOM 681 C CA . GLY A 1 88 ? -11.580 -7.658 9.774 1.00 91.69 88 GLY A CA 1
ATOM 682 C C . GLY A 1 88 ? -11.903 -8.113 8.349 1.00 91.69 88 GLY A C 1
ATOM 683 O O . GLY A 1 88 ? -11.031 -8.085 7.481 1.00 91.69 88 GLY A O 1
ATOM 684 N N . ALA A 1 89 ? -13.163 -8.466 8.081 1.00 91.81 89 ALA A N 1
ATOM 685 C CA . ALA A 1 89 ? -13.633 -8.819 6.745 1.00 91.81 89 ALA A CA 1
ATOM 686 C C . ALA A 1 89 ? -13.532 -7.637 5.771 1.00 91.81 89 ALA A C 1
ATOM 688 O O . ALA A 1 89 ? -13.128 -7.823 4.625 1.00 91.81 89 ALA A O 1
ATOM 689 N N . TYR A 1 90 ? -13.840 -6.421 6.230 1.00 89.12 90 TYR A N 1
ATOM 690 C CA . TYR A 1 90 ? -13.695 -5.217 5.417 1.00 89.12 90 TYR A CA 1
ATOM 691 C C . TYR A 1 90 ? -12.231 -4.923 5.076 1.00 89.12 90 TYR A C 1
ATOM 693 O O . TYR A 1 90 ? -11.922 -4.686 3.915 1.00 89.12 90 TYR A O 1
ATOM 701 N N . ILE A 1 91 ? -11.310 -5.012 6.043 1.00 90.75 91 ILE A N 1
ATOM 702 C CA . ILE A 1 91 ? -9.869 -4.863 5.780 1.00 90.75 91 ILE A CA 1
ATOM 703 C C . ILE A 1 91 ? -9.410 -5.907 4.757 1.00 90.75 91 ILE A C 1
ATOM 705 O O . ILE A 1 91 ? -8.702 -5.563 3.816 1.00 90.75 91 ILE A O 1
ATOM 709 N N . ALA A 1 92 ? -9.836 -7.166 4.900 1.00 90.88 92 ALA A N 1
ATOM 710 C CA . ALA A 1 92 ? -9.500 -8.219 3.943 1.00 90.88 92 ALA A CA 1
ATOM 711 C C . ALA A 1 92 ? -10.027 -7.908 2.531 1.00 90.88 92 ALA A C 1
ATOM 713 O O . ALA A 1 92 ? -9.295 -8.077 1.555 1.00 90.88 92 ALA A O 1
ATOM 714 N N . TYR A 1 93 ? -11.260 -7.403 2.425 1.00 90.38 93 TYR A N 1
ATOM 715 C CA . TYR A 1 93 ? -11.821 -6.918 1.166 1.00 90.38 93 TYR A CA 1
ATOM 716 C C . TYR A 1 93 ? -10.994 -5.764 0.589 1.00 90.38 93 TYR A C 1
ATOM 718 O O . TYR A 1 93 ? -10.607 -5.829 -0.571 1.00 90.38 93 TYR A O 1
ATOM 726 N N . SER A 1 94 ? -10.651 -4.750 1.387 1.00 88.88 94 SER A N 1
ATOM 727 C CA . SER A 1 94 ? -9.852 -3.611 0.926 1.00 88.88 94 SER A CA 1
ATOM 728 C C . SER A 1 94 ? -8.446 -4.009 0.484 1.00 88.88 94 SER A C 1
ATOM 730 O O . SER A 1 94 ? -7.917 -3.421 -0.451 1.00 88.88 94 SER A O 1
ATOM 732 N N . VAL A 1 95 ? -7.834 -5.017 1.114 1.00 89.19 95 VAL A N 1
ATOM 733 C CA . VAL A 1 95 ? -6.565 -5.594 0.646 1.00 89.19 95 VAL A CA 1
ATOM 734 C C . VAL A 1 95 ? -6.749 -6.261 -0.715 1.00 89.19 95 VAL A C 1
ATOM 736 O O . VAL A 1 95 ? -5.951 -6.023 -1.618 1.00 89.19 95 VAL A O 1
ATOM 739 N N . ALA A 1 96 ? -7.795 -7.075 -0.882 1.00 90.81 96 ALA A N 1
ATOM 740 C CA . ALA A 1 96 ? -8.084 -7.725 -2.158 1.00 90.81 96 ALA A CA 1
ATOM 741 C C . ALA A 1 96 ? -8.368 -6.701 -3.269 1.00 90.81 96 ALA A C 1
ATOM 743 O O . ALA A 1 96 ? -7.825 -6.824 -4.364 1.00 90.81 96 ALA A O 1
ATOM 744 N N . ASP A 1 97 ? -9.147 -5.665 -2.966 1.00 89.12 97 ASP A N 1
ATOM 745 C CA . ASP A 1 97 ? -9.470 -4.568 -3.877 1.00 89.12 97 ASP A CA 1
ATOM 746 C C . ASP A 1 97 ? -8.229 -3.738 -4.236 1.00 89.12 97 ASP A C 1
ATOM 748 O O . ASP A 1 97 ? -7.944 -3.508 -5.411 1.00 89.12 97 ASP A O 1
ATOM 752 N N . ALA A 1 98 ? -7.400 -3.380 -3.251 1.00 89.06 98 ALA A N 1
ATOM 753 C CA . ALA A 1 98 ? -6.140 -2.684 -3.496 1.00 89.06 98 ALA A CA 1
ATOM 754 C C . ALA A 1 98 ? -5.205 -3.495 -4.407 1.00 89.06 98 ALA A C 1
ATOM 756 O O . ALA A 1 98 ? -4.532 -2.915 -5.254 1.00 89.06 98 ALA A O 1
ATOM 757 N N . LEU A 1 99 ? -5.181 -4.826 -4.265 1.00 88.75 99 LEU A N 1
ATOM 758 C CA . LEU A 1 99 ? -4.390 -5.718 -5.116 1.00 88.75 99 LEU A CA 1
ATOM 759 C C . LEU A 1 99 ? -4.986 -5.907 -6.519 1.00 88.75 99 LEU A C 1
ATOM 761 O O . LEU A 1 99 ? -4.219 -6.085 -7.469 1.00 88.75 99 LEU A O 1
ATOM 765 N N . ALA A 1 100 ? -6.314 -5.887 -6.647 1.00 89.06 100 ALA A N 1
ATOM 766 C CA . ALA A 1 100 ? -7.031 -6.056 -7.911 1.00 89.06 100 ALA A CA 1
ATOM 767 C C . ALA A 1 100 ? -7.051 -4.777 -8.763 1.00 89.06 100 ALA A C 1
ATOM 769 O O . ALA A 1 100 ? -7.028 -4.859 -9.985 1.00 89.06 100 ALA A O 1
ATOM 770 N N . THR A 1 101 ? -7.052 -3.603 -8.126 1.00 89.62 101 THR A N 1
ATOM 771 C CA . THR A 1 101 ? -7.089 -2.284 -8.790 1.00 89.62 101 THR A CA 1
ATOM 772 C C . THR A 1 101 ? -5.719 -1.771 -9.229 1.00 89.62 101 THR A C 1
ATOM 774 O O . THR A 1 101 ? -5.625 -0.716 -9.855 1.00 89.62 101 THR A O 1
ATOM 777 N N . LEU A 1 102 ? -4.635 -2.473 -8.887 1.00 88.50 102 LEU A N 1
ATOM 778 C CA . LEU A 1 102 ? -3.304 -2.119 -9.371 1.00 88.50 102 LEU A CA 1
ATOM 779 C C . LEU A 1 102 ? -3.226 -2.290 -10.896 1.00 88.50 102 LEU A C 1
ATOM 781 O O . LEU A 1 102 ? -3.645 -3.338 -11.400 1.00 88.50 102 LEU A O 1
ATOM 785 N N . PRO A 1 103 ? -2.622 -1.329 -11.617 1.00 88.44 103 PRO A N 1
ATOM 786 C CA . PRO A 1 103 ? -2.457 -1.441 -13.056 1.00 88.44 103 PRO A CA 1
ATOM 787 C C . PRO A 1 103 ? -1.591 -2.661 -13.430 1.00 88.44 103 PRO A C 1
ATOM 789 O O . PRO A 1 103 ? -0.776 -3.123 -12.615 1.00 88.44 103 PRO A O 1
ATOM 792 N N . PRO A 1 104 ? -1.744 -3.191 -14.658 1.00 88.31 104 PRO A N 1
ATOM 793 C CA . PRO A 1 104 ? -0.852 -4.213 -15.187 1.00 88.31 104 PRO A CA 1
ATOM 794 C C . PRO A 1 104 ? 0.588 -3.702 -15.191 1.00 88.31 104 PRO A C 1
ATOM 796 O O . PRO A 1 104 ? 0.869 -2.598 -15.654 1.00 88.31 104 PRO A O 1
ATOM 799 N N . ASN A 1 105 ? 1.508 -4.510 -14.680 1.00 92.44 105 ASN A N 1
ATOM 800 C CA . ASN A 1 105 ? 2.923 -4.169 -14.647 1.00 92.44 105 ASN A CA 1
ATOM 801 C C . ASN A 1 105 ? 3.676 -4.802 -15.832 1.00 92.44 105 ASN A C 1
ATOM 803 O O . ASN A 1 105 ? 3.113 -5.590 -16.595 1.00 92.44 105 ASN A O 1
ATOM 807 N N . ALA A 1 106 ? 4.952 -4.453 -16.006 1.00 93.62 106 ALA A N 1
ATOM 808 C CA . ALA A 1 106 ? 5.761 -4.923 -17.132 1.00 93.62 106 ALA A CA 1
ATOM 809 C C . ALA A 1 106 ? 5.918 -6.455 -17.134 1.00 93.62 106 ALA A C 1
ATOM 811 O O . ALA A 1 106 ? 5.916 -7.092 -18.185 1.00 93.62 106 ALA A O 1
ATOM 812 N N . TYR A 1 107 ? 5.990 -7.055 -15.945 1.00 94.06 107 TYR A N 1
ATOM 813 C CA . TYR A 1 107 ? 6.058 -8.503 -15.762 1.00 94.06 107 TYR A CA 1
ATOM 814 C C . TYR A 1 107 ? 4.774 -9.207 -16.198 1.00 94.06 107 TYR A C 1
ATOM 816 O O . TYR A 1 107 ? 4.829 -10.221 -16.890 1.00 94.06 107 TYR A O 1
ATOM 824 N N . HIS A 1 108 ? 3.623 -8.639 -15.848 1.00 92.75 108 HIS A N 1
ATOM 825 C CA . HIS A 1 108 ? 2.311 -9.129 -16.245 1.00 92.75 108 H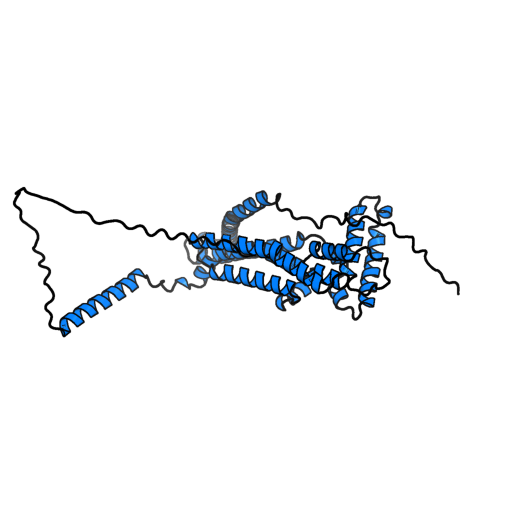IS A CA 1
ATOM 826 C C . HIS A 1 108 ? 2.105 -9.008 -17.758 1.00 92.75 108 HIS A C 1
ATOM 828 O O . HIS A 1 108 ? 1.625 -9.949 -18.379 1.00 92.75 108 HIS A O 1
ATOM 834 N N . ALA A 1 109 ? 2.519 -7.891 -18.366 1.00 92.69 109 ALA A N 1
ATOM 835 C CA . ALA A 1 109 ? 2.441 -7.701 -19.816 1.00 92.69 109 ALA A CA 1
ATOM 836 C C . ALA A 1 109 ? 3.247 -8.758 -20.592 1.00 92.69 109 ALA A C 1
ATOM 838 O O . ALA A 1 109 ? 2.829 -9.221 -21.647 1.00 92.69 109 ALA A O 1
ATOM 839 N N . LEU A 1 110 ? 4.395 -9.175 -20.051 1.00 93.81 110 LEU A N 1
ATOM 840 C CA . LEU A 1 110 ? 5.249 -10.198 -20.656 1.00 93.81 110 LEU A CA 1
ATOM 841 C C . LEU A 1 110 ? 4.868 -11.634 -20.262 1.00 93.81 110 LEU A C 1
ATOM 843 O O . LEU A 1 110 ? 5.488 -12.574 -20.761 1.00 93.81 110 LEU A O 1
ATOM 847 N N . ASP A 1 111 ? 3.889 -11.822 -19.370 1.00 93.56 111 ASP A N 1
ATOM 848 C CA . ASP A 1 111 ? 3.612 -13.104 -18.706 1.00 93.56 111 ASP A CA 1
ATOM 849 C C . ASP A 1 111 ? 4.900 -13.744 -18.146 1.00 93.56 111 ASP A C 1
ATOM 851 O O . ASP A 1 111 ? 5.224 -14.909 -18.384 1.00 93.56 111 ASP A O 1
ATOM 855 N N . LEU A 1 112 ? 5.717 -12.924 -17.475 1.00 92.00 112 LEU A N 1
ATOM 856 C CA . LEU A 1 112 ? 7.034 -13.295 -16.969 1.00 92.00 112 LEU A CA 1
ATOM 857 C C . LEU A 1 112 ? 7.079 -13.126 -15.445 1.00 92.00 112 LEU A C 1
ATOM 859 O O . LEU A 1 112 ? 7.052 -11.991 -14.970 1.00 92.00 112 LEU A O 1
ATOM 863 N N . PRO A 1 113 ? 7.219 -14.205 -14.653 1.00 89.75 113 PRO A N 1
ATOM 864 C CA . PRO A 1 113 ? 7.362 -14.067 -13.210 1.00 89.75 113 PRO A CA 1
ATOM 865 C C . PRO A 1 113 ? 8.718 -13.417 -12.850 1.00 89.75 113 PRO A C 1
ATOM 867 O O . PRO A 1 113 ? 9.763 -13.947 -13.246 1.00 89.75 113 PRO A O 1
ATOM 870 N N . PRO A 1 114 ? 8.737 -12.327 -12.055 1.00 88.38 114 PRO A N 1
ATOM 871 C CA . PRO A 1 114 ? 9.952 -11.663 -11.570 1.00 88.38 114 PRO A CA 1
ATOM 872 C C . PRO A 1 114 ? 11.002 -12.622 -10.994 1.00 88.38 114 PRO A C 1
ATOM 874 O O . PRO A 1 114 ? 12.196 -12.471 -11.242 1.00 88.38 114 PRO A O 1
ATOM 877 N N . GLN A 1 115 ? 10.567 -13.665 -10.281 1.00 85.94 115 GLN A N 1
ATOM 878 C CA . GLN A 1 115 ? 11.458 -14.637 -9.639 1.00 85.94 115 GLN A CA 1
ATOM 879 C C . GLN A 1 115 ? 12.249 -15.449 -10.661 1.00 85.94 115 GLN A C 1
ATOM 881 O O . GLN A 1 115 ? 13.406 -15.768 -10.406 1.00 85.94 115 GLN A O 1
ATOM 886 N N . ALA A 1 116 ? 11.663 -15.772 -11.820 1.00 88.00 116 ALA A N 1
ATOM 887 C CA . ALA A 1 116 ? 12.385 -16.484 -12.874 1.00 88.00 116 ALA A CA 1
ATOM 888 C C . ALA A 1 116 ? 13.501 -15.612 -13.458 1.00 88.00 116 ALA A C 1
ATOM 890 O O . ALA A 1 116 ? 14.577 -16.111 -13.781 1.00 88.00 116 ALA A O 1
ATOM 891 N N . LEU A 1 117 ? 13.262 -14.302 -13.537 1.00 89.06 117 LEU A N 1
ATOM 892 C CA . LEU A 1 117 ? 14.252 -13.346 -14.008 1.00 89.06 117 LEU A CA 1
ATOM 893 C C . LEU A 1 117 ? 15.357 -13.096 -12.971 1.00 89.06 117 LEU A C 1
ATOM 895 O O . LEU A 1 117 ? 16.519 -12.959 -13.343 1.00 89.06 117 LEU A O 1
ATOM 899 N N . HIS A 1 118 ? 15.020 -13.077 -11.678 1.00 85.06 118 HIS A N 1
ATOM 900 C CA . HIS A 1 118 ? 15.996 -12.980 -10.581 1.00 85.06 118 HIS A CA 1
ATOM 901 C C . HIS A 1 118 ? 16.808 -14.268 -10.392 1.00 85.06 118 HIS A C 1
ATOM 903 O O . HIS A 1 118 ? 17.952 -14.205 -9.953 1.00 85.06 118 HIS A O 1
ATOM 909 N N . ALA A 1 119 ? 16.244 -15.426 -10.746 1.00 87.50 119 ALA A N 1
ATOM 910 C CA . ALA A 1 119 ? 16.933 -16.716 -10.713 1.00 87.50 119 ALA A CA 1
ATOM 911 C C . ALA A 1 119 ? 17.912 -16.920 -11.886 1.00 87.50 119 ALA A C 1
ATOM 913 O O . ALA A 1 119 ? 18.711 -17.860 -11.859 1.00 87.50 119 ALA A O 1
ATOM 914 N N . ALA A 1 120 ? 17.866 -16.068 -12.916 1.00 87.81 120 ALA A N 1
ATOM 915 C CA . ALA A 1 120 ? 18.775 -16.152 -14.052 1.00 87.81 120 ALA A CA 1
ATOM 916 C C . ALA A 1 120 ? 20.230 -15.927 -13.604 1.00 87.81 120 ALA A C 1
ATOM 918 O O . ALA A 1 120 ? 20.570 -14.903 -13.015 1.00 87.81 120 ALA A O 1
ATOM 919 N N . THR A 1 121 ? 21.103 -16.893 -13.897 1.00 86.00 121 THR A N 1
ATOM 920 C CA . THR A 1 121 ? 22.498 -16.892 -13.424 1.00 86.00 121 THR A CA 1
ATOM 921 C C . THR A 1 121 ? 23.384 -15.912 -14.194 1.00 86.00 121 THR A C 1
ATOM 923 O O . THR A 1 121 ? 24.374 -15.418 -13.657 1.00 86.00 121 THR A O 1
ATOM 926 N N . SER A 1 122 ? 23.033 -15.606 -15.445 1.00 87.62 122 SER A N 1
ATOM 927 C CA . SER A 1 122 ? 23.748 -14.644 -16.280 1.00 87.62 122 SER A CA 1
ATOM 928 C C . SER A 1 122 ? 22.804 -13.608 -16.895 1.00 87.62 122 SER A C 1
ATOM 930 O O . SER A 1 122 ? 21.616 -13.863 -17.114 1.00 87.62 122 SER A O 1
ATOM 932 N N . SER A 1 123 ? 23.345 -12.435 -17.235 1.00 83.06 123 SER A N 1
ATOM 933 C CA . SER A 1 123 ? 22.611 -11.403 -17.982 1.00 83.06 123 SER A CA 1
ATOM 934 C C . SER A 1 123 ? 22.130 -11.908 -19.349 1.00 83.06 123 SER A C 1
ATOM 936 O O . SER A 1 123 ? 21.053 -11.527 -19.805 1.00 83.06 123 SER A O 1
ATOM 938 N N . GLY A 1 124 ? 22.887 -12.815 -19.975 1.00 85.88 124 GLY A N 1
ATOM 939 C CA . GLY A 1 124 ? 22.506 -13.469 -21.225 1.00 85.88 124 GLY A CA 1
ATOM 940 C C . GLY A 1 124 ? 21.275 -14.366 -21.080 1.00 85.88 124 GLY A C 1
ATOM 941 O O . GLY A 1 124 ? 20.400 -14.341 -21.946 1.00 85.88 124 GLY A O 1
ATOM 942 N N . ASP A 1 125 ? 21.163 -15.118 -19.982 1.00 88.62 125 ASP A N 1
ATOM 943 C CA . ASP A 1 125 ? 19.998 -15.974 -19.718 1.00 88.62 125 ASP A CA 1
ATOM 944 C C . ASP A 1 125 ? 18.742 -15.141 -19.459 1.00 88.62 125 ASP A C 1
ATOM 946 O O . ASP A 1 125 ? 17.685 -15.422 -20.028 1.00 88.62 125 ASP A O 1
ATOM 950 N N . ALA A 1 126 ? 18.877 -14.064 -18.678 1.00 89.12 126 ALA A N 1
ATOM 951 C CA . ALA A 1 126 ? 17.803 -13.106 -18.436 1.00 89.12 126 ALA A CA 1
ATOM 952 C C . ALA A 1 126 ? 17.291 -12.486 -19.748 1.00 89.12 126 ALA A C 1
ATOM 954 O O . ALA A 1 126 ? 16.086 -12.477 -20.003 1.00 89.12 126 ALA A O 1
ATOM 955 N N . PHE A 1 127 ? 18.201 -12.037 -20.620 1.00 90.56 127 PHE A N 1
ATOM 956 C CA . PHE A 1 127 ? 17.849 -11.483 -21.930 1.00 90.56 127 PHE A CA 1
ATOM 957 C C . PHE A 1 127 ? 17.101 -12.492 -22.808 1.00 90.56 127 PHE A C 1
ATOM 959 O O . PHE A 1 127 ? 16.086 -12.163 -23.426 1.00 90.56 127 PHE A O 1
ATOM 966 N N . ARG A 1 128 ? 17.582 -13.741 -22.864 1.00 91.81 128 ARG A N 1
ATOM 967 C CA . ARG A 1 128 ? 16.932 -14.807 -23.640 1.00 91.81 128 ARG A CA 1
ATOM 968 C C . ARG A 1 128 ? 15.523 -15.086 -23.130 1.00 91.81 128 ARG A C 1
ATOM 970 O O . ARG A 1 128 ? 14.612 -15.175 -23.947 1.00 91.81 128 ARG A O 1
ATOM 977 N N . LEU A 1 129 ? 15.348 -15.164 -21.812 1.00 94.12 129 LEU A N 1
ATOM 978 C CA . LEU A 1 129 ? 14.054 -15.397 -21.177 1.00 94.12 129 LEU A CA 1
ATOM 979 C C . LEU A 1 129 ? 13.047 -14.291 -21.529 1.00 94.12 129 LEU A C 1
ATOM 981 O O . LEU A 1 129 ? 11.961 -14.591 -22.023 1.00 94.12 129 LEU A O 1
ATOM 985 N N . VAL A 1 130 ? 13.433 -13.022 -21.357 1.00 94.50 130 VAL A N 1
ATOM 986 C CA . VAL A 1 130 ? 12.596 -11.861 -21.714 1.00 94.50 130 VAL A CA 1
ATOM 987 C C . VAL A 1 130 ? 12.227 -11.892 -23.196 1.00 94.50 130 VAL A C 1
ATOM 989 O O . VAL A 1 130 ? 11.058 -11.756 -23.554 1.00 94.50 130 VAL A O 1
ATOM 992 N N . ARG A 1 131 ? 13.209 -12.125 -24.074 1.00 94.44 131 ARG A N 1
ATOM 993 C CA . ARG A 1 131 ? 12.997 -12.184 -25.524 1.00 94.44 131 ARG A CA 1
ATOM 994 C C . ARG A 1 131 ? 12.028 -13.296 -25.920 1.00 94.44 131 ARG A C 1
ATOM 996 O O . ARG A 1 131 ? 11.204 -13.093 -26.810 1.00 94.44 131 ARG A O 1
ATOM 1003 N N . ASP A 1 132 ? 12.141 -14.467 -25.307 1.00 95.38 132 ASP A N 1
ATOM 1004 C CA . ASP A 1 132 ? 11.304 -15.616 -25.640 1.00 95.38 132 ASP A CA 1
ATOM 1005 C C . ASP A 1 132 ? 9.848 -15.392 -25.194 1.00 95.38 132 ASP A C 1
ATOM 1007 O O . ASP A 1 132 ? 8.935 -15.705 -25.957 1.00 95.38 132 ASP A O 1
ATOM 1011 N N . HIS A 1 133 ? 9.622 -14.786 -24.022 1.00 95.56 133 HIS A N 1
ATOM 1012 C CA . HIS A 1 133 ? 8.288 -14.385 -23.551 1.00 95.56 133 HIS A CA 1
ATOM 1013 C C . HIS A 1 133 ? 7.677 -13.270 -24.408 1.00 95.56 133 HIS A C 1
ATOM 1015 O O . HIS A 1 133 ? 6.555 -13.411 -24.895 1.00 95.56 133 HIS A O 1
ATOM 1021 N N . TYR A 1 134 ? 8.451 -12.223 -24.704 1.00 95.88 134 TYR A N 1
ATOM 1022 C CA . TYR A 1 134 ? 8.034 -11.145 -25.600 1.00 95.88 134 TYR A CA 1
ATOM 1023 C C . TYR A 1 134 ? 7.607 -11.679 -26.972 1.00 95.88 134 TYR A C 1
ATOM 1025 O O . TYR A 1 134 ? 6.544 -11.330 -27.471 1.00 95.88 134 TYR A O 1
ATOM 1033 N N . ARG A 1 135 ? 8.387 -12.587 -27.577 1.00 95.44 135 ARG A N 1
ATOM 1034 C CA . ARG A 1 135 ? 8.034 -13.196 -28.871 1.00 95.44 135 ARG A CA 1
ATOM 1035 C C . ARG A 1 135 ? 6.693 -13.924 -28.833 1.00 95.44 135 ARG A C 1
ATOM 1037 O O . ARG A 1 135 ? 5.963 -13.849 -29.814 1.00 95.44 135 ARG A O 1
ATOM 1044 N N . ARG A 1 136 ? 6.368 -14.623 -27.740 1.00 94.75 136 ARG A N 1
ATOM 1045 C CA . ARG A 1 136 ? 5.068 -15.298 -27.593 1.00 94.75 136 ARG A CA 1
ATOM 1046 C C . ARG A 1 136 ? 3.929 -14.287 -27.510 1.00 94.75 136 ARG A C 1
ATOM 1048 O O . ARG A 1 136 ? 2.957 -14.453 -28.235 1.00 94.75 136 ARG A O 1
ATOM 1055 N N . GLN A 1 137 ? 4.093 -13.233 -26.711 1.00 93.94 137 GLN A N 1
ATOM 1056 C CA . GLN A 1 137 ? 3.082 -12.183 -26.555 1.00 93.94 137 GLN A CA 1
ATOM 1057 C C . GLN A 1 137 ? 2.870 -11.375 -27.839 1.00 93.94 137 GLN A C 1
ATOM 1059 O O . GLN A 1 137 ? 1.746 -11.105 -28.243 1.00 93.9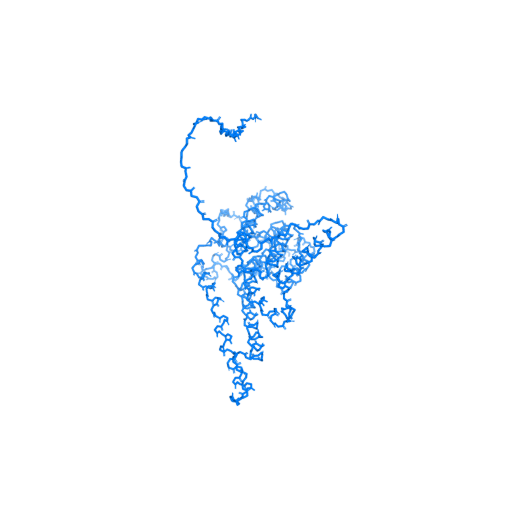4 137 GLN A O 1
ATOM 1064 N N . VAL A 1 138 ? 3.935 -11.070 -28.582 1.00 93.38 138 VAL A N 1
ATOM 1065 C CA . VAL A 1 138 ? 3.804 -10.396 -29.882 1.00 93.38 138 VAL A CA 1
ATOM 1066 C C . VAL A 1 138 ? 2.971 -11.224 -30.859 1.00 93.38 138 VAL A C 1
ATOM 1068 O O . VAL A 1 138 ? 2.224 -10.663 -31.650 1.00 93.38 138 VAL A O 1
ATOM 1071 N N . LEU A 1 139 ? 3.053 -12.558 -30.829 1.00 91.50 139 LEU A N 1
ATOM 1072 C CA . LEU A 1 139 ? 2.272 -13.383 -31.753 1.00 91.50 139 LEU A CA 1
ATOM 1073 C C . LEU A 1 139 ? 0.761 -13.259 -31.543 1.00 91.50 139 LEU A C 1
ATOM 1075 O O . LEU A 1 139 ? 0.043 -13.495 -32.520 1.00 91.50 139 LEU A O 1
ATOM 1079 N N . THR A 1 140 ? 0.315 -12.914 -30.332 1.00 89.56 140 THR A N 1
ATOM 1080 C CA . THR A 1 140 ? -1.094 -12.730 -29.959 1.00 89.56 140 THR A CA 1
ATOM 1081 C C . THR A 1 140 ? -1.537 -11.274 -30.054 1.00 89.56 140 THR A C 1
ATOM 1083 O O . THR A 1 140 ? -2.616 -11.022 -30.572 1.00 89.56 140 THR A O 1
ATOM 1086 N N . THR A 1 141 ? -0.692 -10.331 -29.632 1.00 88.75 141 THR A N 1
ATOM 1087 C CA . THR A 1 141 ? -1.040 -8.905 -29.468 1.00 88.75 141 THR A CA 1
ATOM 1088 C C . THR A 1 141 ? -0.688 -8.046 -30.695 1.00 88.75 141 THR A C 1
ATOM 1090 O O . THR A 1 141 ? -0.890 -6.838 -30.699 1.00 88.75 141 THR A O 1
ATOM 1093 N N . HIS A 1 142 ? -0.120 -8.621 -31.763 1.00 87.50 142 HIS A N 1
ATOM 1094 C CA . HIS A 1 142 ? 0.253 -7.839 -32.948 1.00 87.50 142 HIS A CA 1
ATOM 1095 C C . HIS A 1 142 ? -0.979 -7.177 -33.608 1.00 87.50 142 HIS A C 1
ATOM 1097 O O . HIS A 1 142 ? -1.930 -7.895 -33.931 1.00 87.50 142 HIS A O 1
ATOM 1103 N N . PRO A 1 143 ? -0.943 -5.865 -33.924 1.00 88.56 143 PRO A N 1
ATOM 1104 C CA . PRO A 1 143 ? -2.113 -5.115 -34.405 1.00 88.56 143 PRO A CA 1
ATOM 1105 C C . PRO A 1 143 ? -2.692 -5.652 -35.724 1.00 88.56 143 PRO A C 1
ATOM 1107 O O . PRO A 1 143 ? -3.904 -5.632 -35.929 1.00 88.56 143 PRO A O 1
ATOM 1110 N N . ASP A 1 144 ? -1.837 -6.204 -36.592 1.00 86.75 144 ASP A N 1
ATOM 1111 C CA . ASP A 1 144 ? -2.245 -6.864 -37.848 1.00 86.75 144 ASP A CA 1
ATOM 1112 C C . ASP A 1 144 ? -3.129 -8.108 -37.618 1.00 86.75 144 ASP A C 1
ATOM 1114 O O . ASP A 1 144 ? -3.936 -8.477 -38.464 1.00 86.75 144 ASP A O 1
ATOM 1118 N N . LYS A 1 145 ? -3.004 -8.763 -36.456 1.00 83.19 145 LYS A N 1
ATOM 1119 C CA . LYS A 1 145 ? -3.754 -9.984 -36.127 1.00 83.19 145 LYS A CA 1
ATOM 1120 C C . LYS A 1 145 ? -5.001 -9.717 -35.294 1.00 83.19 145 LYS A C 1
ATOM 1122 O O . LYS A 1 145 ? -5.956 -10.482 -35.398 1.00 83.19 145 LYS A O 1
ATOM 1127 N N . SER A 1 146 ? -4.998 -8.659 -34.487 1.00 78.50 146 SER A N 1
ATOM 1128 C CA . SER A 1 146 ? -6.123 -8.281 -33.626 1.00 78.50 146 SER A CA 1
ATOM 1129 C C . SER A 1 146 ? -7.114 -7.313 -34.280 1.00 78.50 146 SER A C 1
ATOM 1131 O O . SER A 1 146 ? -8.069 -6.874 -33.645 1.00 78.50 146 SER A O 1
ATOM 1133 N N . GLY A 1 147 ? -6.934 -6.994 -35.566 1.00 75.38 147 GLY A N 1
ATOM 1134 C CA . GLY A 1 147 ? -7.848 -6.112 -36.293 1.00 75.38 147 GLY A CA 1
ATOM 1135 C C . GLY A 1 147 ? -7.725 -4.639 -35.891 1.00 75.38 147 GLY A C 1
ATOM 1136 O O . GLY A 1 147 ? -8.703 -3.903 -35.987 1.00 75.38 147 GLY A O 1
ATOM 1137 N N . GLY A 1 148 ? -6.538 -4.207 -35.446 1.00 66.69 148 GLY A N 1
ATOM 1138 C CA . GLY A 1 148 ? -6.211 -2.802 -35.174 1.00 66.69 148 GLY A CA 1
ATOM 1139 C C . GLY A 1 148 ? -6.642 -2.250 -33.809 1.00 66.69 148 GLY A C 1
ATOM 1140 O O . GLY A 1 148 ? -6.365 -1.088 -33.534 1.00 66.69 148 GLY A O 1
ATOM 1141 N N . ALA A 1 149 ? -7.284 -3.043 -32.944 1.00 62.56 149 ALA A N 1
ATOM 1142 C CA . ALA A 1 149 ? -7.725 -2.585 -31.619 1.00 62.56 149 ALA A CA 1
ATOM 1143 C C . ALA A 1 149 ? -6.600 -2.539 -30.557 1.00 62.56 149 ALA A C 1
ATOM 1145 O O . ALA A 1 149 ? -6.726 -1.795 -29.586 1.00 62.56 149 ALA A O 1
ATOM 1146 N N . ASP A 1 150 ? -5.486 -3.253 -30.767 1.00 80.25 150 ASP A N 1
ATOM 1147 C CA . ASP A 1 150 ? -4.471 -3.502 -29.722 1.00 80.25 150 ASP A CA 1
ATOM 1148 C C . ASP A 1 150 ? -3.150 -2.738 -29.926 1.00 80.25 150 ASP A C 1
ATOM 1150 O O . ASP A 1 150 ? -2.109 -3.126 -29.394 1.00 80.25 150 ASP A O 1
ATOM 1154 N N . GLU A 1 151 ? -3.136 -1.649 -30.702 1.00 86.44 151 GLU A N 1
ATOM 1155 C CA . GLU A 1 151 ? -1.897 -0.888 -30.936 1.00 86.44 151 GLU A CA 1
ATOM 1156 C C . GLU A 1 151 ? -1.295 -0.358 -29.623 1.00 86.44 151 GLU A C 1
ATOM 1158 O O . GLU A 1 151 ? -0.096 -0.491 -29.385 1.00 86.44 151 GLU A O 1
ATOM 1163 N N . THR A 1 152 ? -2.129 0.161 -28.720 1.00 87.12 152 THR A N 1
ATOM 1164 C CA . THR A 1 152 ? -1.694 0.651 -27.403 1.00 87.12 152 THR A CA 1
ATOM 1165 C C . THR A 1 152 ? -1.161 -0.468 -26.509 1.00 87.12 152 THR A C 1
ATOM 1167 O O . THR A 1 152 ? -0.170 -0.272 -25.804 1.00 87.12 152 THR A O 1
ATOM 1170 N N . GLU A 1 153 ? -1.768 -1.656 -26.563 1.00 88.31 153 GLU A N 1
ATOM 1171 C CA . GLU A 1 153 ? -1.306 -2.832 -25.826 1.00 88.31 153 GLU A CA 1
ATOM 1172 C C . GLU A 1 153 ? 0.036 -3.332 -26.372 1.00 88.31 153 GLU A C 1
ATOM 1174 O O . GLU A 1 153 ? 0.943 -3.654 -25.605 1.00 88.31 153 GLU A O 1
ATOM 1179 N N . PHE A 1 154 ? 0.214 -3.314 -27.693 1.00 90.69 154 PHE A N 1
ATOM 1180 C CA . PHE A 1 154 ? 1.477 -3.658 -28.337 1.00 90.69 15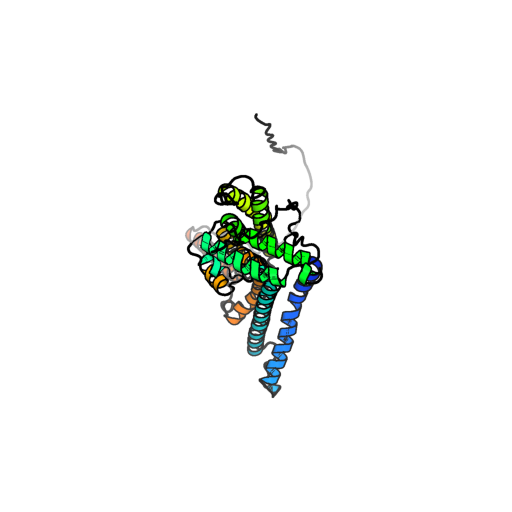4 PHE A CA 1
ATOM 1181 C C . PHE A 1 154 ? 2.600 -2.656 -28.011 1.00 90.69 154 PHE A C 1
ATOM 1183 O O . PHE A 1 154 ? 3.744 -3.058 -27.757 1.00 90.69 154 PHE A O 1
ATOM 1190 N N . LEU A 1 155 ? 2.287 -1.355 -27.978 1.00 90.50 155 LEU A N 1
ATOM 1191 C CA . LEU A 1 155 ? 3.222 -0.312 -27.543 1.00 90.50 155 LEU A CA 1
ATOM 1192 C C . LEU A 1 155 ? 3.626 -0.517 -26.079 1.00 90.50 155 LEU A C 1
ATOM 1194 O O . LEU A 1 155 ? 4.816 -0.484 -25.757 1.00 90.50 155 LEU A O 1
ATOM 1198 N N . TRP A 1 156 ? 2.660 -0.816 -25.205 1.00 90.56 156 TRP A N 1
ATOM 1199 C CA . TRP A 1 156 ? 2.935 -1.145 -23.808 1.00 90.56 156 TRP A CA 1
ATOM 1200 C C . TRP A 1 156 ? 3.784 -2.412 -23.663 1.00 90.56 156 TRP A C 1
ATOM 1202 O O . TRP A 1 156 ? 4.746 -2.419 -22.900 1.00 90.56 156 TRP A O 1
ATOM 1212 N N . LEU A 1 157 ? 3.496 -3.466 -24.429 1.00 93.56 157 LEU A N 1
ATOM 1213 C CA . LEU A 1 157 ? 4.279 -4.702 -24.443 1.00 93.56 157 LEU A CA 1
ATOM 1214 C C . LEU A 1 157 ? 5.740 -4.448 -24.851 1.00 93.56 157 LEU A C 1
ATOM 1216 O O . LEU A 1 157 ? 6.669 -5.022 -24.274 1.00 93.56 157 LEU A O 1
ATOM 1220 N N . SER A 1 158 ? 5.952 -3.567 -25.829 1.00 91.38 158 SER A N 1
ATOM 1221 C CA . SER A 1 158 ? 7.287 -3.152 -26.269 1.00 91.38 158 SER A CA 1
ATOM 1222 C C . SER A 1 158 ? 8.019 -2.356 -25.187 1.00 91.38 158 SER A C 1
ATOM 1224 O O . SER A 1 158 ? 9.171 -2.663 -24.878 1.00 91.38 158 SER A O 1
ATOM 1226 N N . ALA A 1 159 ? 7.337 -1.406 -24.541 1.00 90.31 159 ALA A N 1
ATOM 1227 C CA . ALA A 1 159 ? 7.880 -0.658 -23.410 1.00 90.31 159 ALA A CA 1
ATOM 1228 C C . ALA A 1 159 ? 8.228 -1.577 -22.227 1.00 90.31 159 ALA A C 1
ATOM 1230 O O . ALA A 1 159 ? 9.311 -1.478 -21.652 1.00 90.31 159 ALA A O 1
ATOM 1231 N N . ALA A 1 160 ? 7.346 -2.524 -21.899 1.00 92.88 160 ALA A N 1
ATOM 1232 C CA . ALA A 1 160 ? 7.545 -3.508 -20.843 1.00 92.88 160 ALA A CA 1
ATOM 1233 C C . ALA A 1 160 ? 8.800 -4.355 -21.082 1.00 92.88 160 ALA A C 1
ATOM 1235 O O . ALA A 1 160 ? 9.588 -4.556 -20.156 1.00 92.88 160 ALA A O 1
ATOM 1236 N N . ARG A 1 161 ? 9.025 -4.809 -22.325 1.00 93.38 161 ARG A N 1
ATOM 1237 C CA . ARG A 1 161 ? 10.262 -5.502 -22.717 1.00 93.38 161 ARG A CA 1
ATOM 1238 C C . ARG A 1 161 ? 11.485 -4.641 -22.421 1.00 93.38 161 ARG A C 1
ATOM 1240 O O . ARG A 1 161 ? 12.435 -5.139 -21.817 1.00 93.38 161 ARG A O 1
ATOM 1247 N N . ASP A 1 162 ? 11.473 -3.383 -22.840 1.00 90.12 162 ASP A N 1
ATOM 1248 C CA . ASP A 1 162 ? 12.629 -2.494 -22.704 1.00 90.12 162 ASP A CA 1
ATOM 1249 C C . ASP A 1 162 ? 12.928 -2.180 -21.227 1.00 90.12 162 ASP A C 1
ATOM 1251 O O . ASP A 1 162 ? 14.091 -2.204 -20.820 1.00 90.12 162 ASP A O 1
ATOM 1255 N N . LEU A 1 163 ? 11.888 -2.031 -20.396 1.00 91.38 163 LEU A N 1
ATOM 1256 C CA . LEU A 1 163 ? 12.003 -1.825 -18.947 1.00 91.38 163 LEU A CA 1
ATOM 1257 C C . LEU A 1 163 ? 12.698 -2.984 -18.216 1.00 91.38 163 LEU A C 1
ATOM 1259 O O . LEU A 1 163 ? 13.486 -2.746 -17.302 1.00 91.38 163 LEU A O 1
ATOM 1263 N N . VAL A 1 164 ? 12.411 -4.239 -18.583 1.00 92.19 164 VAL A N 1
ATOM 1264 C CA . VAL A 1 164 ? 12.937 -5.417 -17.857 1.00 92.19 164 VAL A CA 1
ATOM 1265 C C . VAL A 1 164 ? 14.222 -5.997 -18.454 1.00 92.19 164 VAL A C 1
ATOM 1267 O O . VAL A 1 164 ? 14.869 -6.844 -17.823 1.00 92.19 164 VAL A O 1
ATOM 1270 N N . THR A 1 165 ? 14.582 -5.572 -19.669 1.00 90.00 165 THR A N 1
ATOM 1271 C CA . THR A 1 165 ? 15.743 -6.086 -20.407 1.00 90.00 165 THR A CA 1
ATOM 1272 C C . THR A 1 165 ? 17.059 -5.627 -19.783 1.00 90.00 165 THR A C 1
ATOM 1274 O O . THR A 1 165 ? 17.924 -6.461 -19.505 1.00 90.00 165 THR A O 1
ATOM 1277 N N . ASP A 1 166 ? 17.218 -4.323 -19.545 1.00 87.00 166 ASP A N 1
ATOM 1278 C CA . ASP A 1 166 ? 18.415 -3.778 -18.901 1.00 87.00 166 ASP A CA 1
ATOM 1279 C C . ASP A 1 166 ? 18.331 -3.935 -17.377 1.00 87.00 166 ASP A C 1
ATOM 1281 O O . ASP A 1 166 ? 17.333 -3.587 -16.749 1.00 87.00 166 ASP A O 1
ATOM 1285 N N . ALA A 1 167 ? 19.394 -4.452 -16.757 1.00 87.94 167 ALA A N 1
ATOM 1286 C CA . ALA A 1 167 ? 19.402 -4.712 -15.318 1.00 87.94 167 ALA A CA 1
ATOM 1287 C C . ALA A 1 167 ? 19.362 -3.426 -14.469 1.00 87.94 167 ALA A C 1
ATOM 1289 O O . ALA A 1 167 ? 18.828 -3.453 -13.359 1.00 87.94 167 ALA A O 1
ATOM 1290 N N . GLY A 1 168 ? 19.921 -2.318 -14.968 1.00 88.88 168 GLY A N 1
ATOM 1291 C CA . GLY A 1 168 ? 19.902 -1.017 -14.300 1.00 88.88 168 GLY A CA 1
ATOM 1292 C C . GLY A 1 168 ? 18.517 -0.378 -14.356 1.00 88.88 168 GLY A C 1
ATOM 1293 O O . GLY A 1 168 ? 17.976 0.003 -13.319 1.00 88.88 168 GLY A O 1
ATOM 1294 N N . VAL A 1 169 ? 17.901 -0.341 -15.538 1.00 90.38 169 VAL A N 1
ATOM 1295 C CA . VAL A 1 169 ? 16.528 0.160 -15.730 1.00 90.38 169 VAL A CA 1
ATOM 1296 C C . VAL A 1 169 ? 15.532 -0.691 -14.952 1.00 90.38 169 VAL A C 1
ATOM 1298 O O . VAL A 1 169 ? 14.704 -0.149 -14.223 1.00 90.38 169 VAL A O 1
ATOM 1301 N N . ARG A 1 170 ? 15.660 -2.022 -15.008 1.00 91.88 170 ARG A N 1
ATOM 1302 C CA . ARG A 1 170 ? 14.815 -2.941 -14.236 1.00 91.88 170 ARG A CA 1
ATOM 1303 C C . ARG A 1 170 ? 14.899 -2.675 -12.737 1.00 91.88 170 ARG A C 1
ATOM 1305 O O . ARG A 1 170 ? 13.888 -2.713 -12.044 1.00 91.88 170 ARG A O 1
ATOM 1312 N N . ARG A 1 171 ? 16.099 -2.384 -12.227 1.00 91.75 171 ARG A N 1
ATOM 1313 C CA . ARG A 1 171 ? 16.303 -2.042 -10.814 1.00 91.75 171 ARG A CA 1
ATOM 1314 C C . ARG A 1 171 ? 15.565 -0.760 -10.429 1.00 91.75 171 ARG A C 1
ATOM 1316 O O . ARG A 1 171 ? 14.950 -0.722 -9.367 1.00 91.75 171 ARG A O 1
ATOM 1323 N N . VAL A 1 172 ? 15.641 0.274 -11.267 1.00 93.50 172 VAL A N 1
ATOM 1324 C CA . VAL A 1 172 ? 14.891 1.524 -11.070 1.00 93.50 172 VAL A CA 1
ATOM 1325 C C . VAL A 1 172 ? 13.393 1.239 -11.095 1.00 93.50 172 VAL A C 1
ATOM 1327 O O . VAL A 1 172 ? 12.683 1.627 -10.174 1.00 93.50 172 VAL A O 1
ATOM 1330 N N . TYR A 1 173 ? 12.938 0.486 -12.094 1.00 93.88 173 TYR A N 1
ATOM 1331 C CA . TYR A 1 173 ? 11.542 0.111 -12.279 1.00 93.88 173 TYR A CA 1
ATOM 1332 C C . TYR A 1 173 ? 10.947 -0.589 -11.054 1.00 93.88 173 TYR A C 1
ATOM 1334 O O . TYR A 1 173 ? 9.901 -0.188 -10.550 1.00 93.88 173 TYR A O 1
ATOM 1342 N N . GLU A 1 174 ? 11.633 -1.605 -10.530 1.00 93.06 174 GLU A N 1
ATOM 1343 C CA . GLU A 1 174 ? 11.149 -2.393 -9.394 1.00 93.06 174 GLU A CA 1
ATOM 1344 C C . GLU A 1 174 ? 11.016 -1.588 -8.091 1.00 93.06 174 GLU A C 1
ATOM 1346 O O . GLU A 1 174 ? 10.263 -1.998 -7.205 1.00 93.06 174 GLU A O 1
ATOM 1351 N N . ARG A 1 175 ? 11.744 -0.473 -7.948 1.00 93.06 175 ARG A N 1
ATOM 1352 C CA . ARG A 1 175 ? 11.868 0.265 -6.677 1.00 93.06 175 ARG A CA 1
ATOM 1353 C C . ARG A 1 175 ? 11.230 1.635 -6.688 1.00 93.06 175 ARG A C 1
ATOM 1355 O O . ARG A 1 175 ? 10.598 1.999 -5.708 1.00 93.06 175 ARG A O 1
ATOM 1362 N N . LEU A 1 176 ? 11.430 2.371 -7.771 1.00 93.81 176 LEU A N 1
ATOM 1363 C CA . LEU A 1 176 ? 10.966 3.745 -7.943 1.00 93.81 176 LEU A CA 1
ATOM 1364 C C . LEU A 1 176 ? 9.746 3.823 -8.868 1.00 93.81 176 LEU A C 1
ATOM 1366 O O . LEU A 1 176 ? 9.131 4.878 -8.972 1.00 93.81 176 LEU A O 1
ATOM 1370 N N . GLY A 1 177 ? 9.401 2.717 -9.535 1.00 93.12 177 GLY A N 1
ATOM 1371 C CA . GLY A 1 177 ? 8.241 2.626 -10.409 1.00 93.12 177 GLY A CA 1
ATOM 1372 C C . GLY A 1 177 ? 8.533 2.940 -11.885 1.00 93.12 177 GLY A C 1
ATOM 1373 O O . GLY A 1 177 ? 9.683 3.163 -12.283 1.00 93.12 177 GLY A O 1
ATOM 1374 N N . PRO A 1 178 ? 7.484 2.916 -12.729 1.00 92.44 178 PRO A N 1
ATOM 1375 C CA . PRO A 1 178 ? 7.594 3.088 -14.179 1.00 92.44 178 PRO A CA 1
ATOM 1376 C C . PRO A 1 178 ? 8.124 4.461 -14.598 1.00 92.44 178 PRO A C 1
ATOM 1378 O O . PRO A 1 178 ? 8.931 4.523 -15.520 1.00 92.44 178 PRO A O 1
ATOM 1381 N N . ASP A 1 179 ? 7.746 5.537 -13.909 1.00 91.19 179 ASP A N 1
ATOM 1382 C CA . ASP A 1 179 ? 8.093 6.902 -14.327 1.00 91.19 179 ASP A CA 1
ATOM 1383 C C . ASP A 1 179 ? 9.593 7.180 -14.190 1.00 91.19 179 ASP A C 1
ATOM 1385 O O . ASP A 1 179 ? 10.235 7.695 -15.107 1.00 91.19 179 ASP A O 1
ATOM 1389 N N . ALA A 1 180 ? 10.188 6.749 -13.074 1.00 92.06 180 ALA A N 1
ATOM 1390 C CA . ALA A 1 180 ? 11.629 6.840 -12.863 1.00 92.06 180 ALA A CA 1
ATOM 1391 C C . ALA A 1 180 ? 12.406 5.963 -13.861 1.00 92.06 180 ALA A C 1
ATOM 1393 O O . ALA A 1 180 ? 13.466 6.355 -14.351 1.00 92.06 180 ALA A O 1
ATOM 1394 N N . ALA A 1 181 ? 11.876 4.785 -14.201 1.00 92.19 181 ALA A N 1
ATOM 1395 C CA . ALA A 1 181 ? 12.500 3.899 -15.179 1.00 92.19 181 ALA A CA 1
ATOM 1396 C C . ALA A 1 181 ? 12.411 4.456 -16.608 1.00 92.19 181 ALA A C 1
ATOM 1398 O O . ALA A 1 181 ? 13.376 4.359 -17.365 1.00 92.19 181 ALA A O 1
ATOM 1399 N N . ALA A 1 182 ? 11.299 5.102 -16.959 1.00 88.88 182 ALA A N 1
ATOM 1400 C CA . ALA A 1 182 ? 11.144 5.819 -18.220 1.00 88.88 182 ALA A CA 1
ATOM 1401 C C . ALA A 1 182 ? 12.106 7.015 -18.310 1.00 88.88 182 ALA A C 1
ATOM 1403 O O . ALA A 1 182 ? 12.747 7.213 -19.343 1.00 88.88 182 ALA A O 1
ATOM 1404 N N . ALA A 1 183 ? 12.276 7.772 -17.219 1.00 89.00 183 ALA A N 1
ATOM 1405 C CA . ALA A 1 183 ? 13.269 8.844 -17.141 1.00 89.00 183 ALA A CA 1
ATOM 1406 C C . ALA A 1 183 ? 14.695 8.312 -17.354 1.00 89.00 183 ALA A C 1
ATOM 1408 O O . ALA A 1 183 ? 15.478 8.917 -18.089 1.00 89.00 183 ALA A O 1
ATOM 1409 N N . CYS A 1 184 ? 15.002 7.148 -16.776 1.00 88.94 184 CYS A N 1
ATOM 1410 C CA . CYS A 1 184 ? 16.269 6.468 -16.995 1.00 88.94 184 CYS A CA 1
ATOM 1411 C C . CYS A 1 184 ? 16.473 6.089 -18.472 1.00 88.94 184 CYS A C 1
ATOM 1413 O O . CYS A 1 184 ? 17.472 6.490 -19.063 1.00 88.94 184 CYS A O 1
ATOM 1415 N N . LEU A 1 185 ? 15.500 5.412 -19.098 1.00 85.56 185 LEU A N 1
ATOM 1416 C CA . LEU A 1 185 ? 15.557 5.033 -20.518 1.00 85.56 185 LEU A CA 1
ATOM 1417 C C . LEU A 1 185 ? 15.753 6.243 -21.441 1.00 85.56 185 LEU A C 1
ATOM 1419 O O . LEU A 1 185 ? 16.534 6.184 -22.389 1.00 85.56 185 LEU A O 1
ATOM 1423 N N . LYS A 1 186 ? 15.075 7.357 -21.147 1.00 84.69 186 LYS A N 1
ATOM 1424 C CA . LYS A 1 186 ? 15.204 8.606 -21.906 1.00 84.69 186 LYS A CA 1
ATOM 1425 C C . LYS A 1 186 ? 16.608 9.208 -21.789 1.00 84.69 186 LYS A C 1
ATOM 1427 O O . LYS A 1 186 ? 17.129 9.739 -22.769 1.00 84.69 186 LYS A O 1
ATOM 1432 N N . ALA A 1 187 ? 17.224 9.126 -20.610 1.00 79.44 187 ALA A N 1
ATOM 1433 C CA . ALA A 1 187 ? 18.567 9.645 -20.359 1.00 79.44 187 ALA A CA 1
ATOM 1434 C C . ALA A 1 187 ? 19.667 8.818 -21.047 1.00 79.44 187 ALA A C 1
ATOM 1436 O O . ALA A 1 187 ? 20.713 9.367 -21.394 1.00 79.44 187 ALA A O 1
ATOM 1437 N N . SER A 1 188 ? 19.433 7.525 -21.287 1.00 69.81 188 SER A N 1
ATOM 1438 C CA . SER A 1 188 ? 20.391 6.631 -21.953 1.00 69.81 188 SER A CA 1
ATOM 1439 C C . SER A 1 188 ? 20.586 6.932 -23.450 1.00 69.81 188 SER A C 1
ATOM 1441 O O . SER A 1 188 ? 21.544 6.446 -24.052 1.00 69.81 188 SER A O 1
ATOM 1443 N N . GLY A 1 189 ? 19.715 7.750 -24.055 1.00 62.69 189 GLY A N 1
ATOM 1444 C CA . GLY A 1 189 ? 19.751 8.093 -25.478 1.00 62.69 189 GLY A CA 1
ATOM 1445 C C . GLY A 1 189 ? 19.365 6.929 -26.409 1.00 62.69 189 GLY A C 1
ATOM 1446 O O . GLY A 1 189 ? 19.131 5.805 -25.961 1.00 62.69 189 GLY A O 1
ATOM 1447 N N . PRO A 1 190 ? 19.277 7.169 -27.732 1.00 57.06 190 PRO A N 1
ATOM 1448 C CA . PRO A 1 190 ? 18.896 6.138 -28.689 1.00 57.06 190 PRO A CA 1
ATOM 1449 C C . PRO A 1 190 ? 19.939 5.015 -28.726 1.00 57.06 190 PRO A C 1
ATOM 1451 O O . PRO A 1 190 ? 21.080 5.199 -29.165 1.00 57.06 190 PRO A O 1
ATOM 1454 N N . VAL A 1 191 ? 19.512 3.832 -28.288 1.00 53.16 191 VAL A N 1
ATOM 1455 C CA . VAL A 1 191 ? 20.251 2.568 -28.355 1.00 53.16 191 VAL A CA 1
ATOM 1456 C C . VAL A 1 191 ? 20.582 2.275 -29.823 1.00 53.16 191 VAL A C 1
ATOM 1458 O O . VAL A 1 191 ? 19.729 1.812 -30.574 1.00 53.16 191 VAL A O 1
ATOM 1461 N N . GLY A 1 192 ? 21.801 2.583 -30.280 1.00 45.41 192 GLY A N 1
ATOM 1462 C CA . GLY A 1 192 ? 22.165 2.261 -31.667 1.00 45.41 192 GLY A CA 1
ATOM 1463 C C . GLY A 1 192 ? 23.407 2.890 -32.292 1.00 45.41 192 GLY A C 1
ATOM 1464 O O . GLY A 1 192 ? 23.717 2.526 -33.424 1.00 45.41 192 GLY A O 1
ATOM 1465 N N . LYS A 1 193 ? 24.142 3.801 -31.635 1.00 47.16 193 LYS A N 1
ATOM 1466 C CA . LYS A 1 193 ? 25.331 4.424 -32.268 1.00 47.16 193 LYS A CA 1
ATOM 1467 C C . LYS A 1 193 ? 26.686 4.083 -31.653 1.00 47.16 193 LYS A C 1
ATOM 1469 O O . LYS A 1 193 ? 27.700 4.323 -32.302 1.00 47.16 193 LYS A O 1
ATOM 1474 N N . THR A 1 194 ? 26.743 3.457 -30.481 1.00 43.56 194 THR A N 1
ATOM 1475 C CA . THR A 1 194 ? 28.005 2.977 -29.900 1.00 43.56 194 THR A CA 1
ATOM 1476 C C . THR A 1 194 ? 27.840 1.545 -29.398 1.00 43.56 194 THR A C 1
ATOM 1478 O O . THR A 1 194 ? 26.884 1.205 -28.712 1.00 43.56 194 THR A O 1
ATOM 1481 N N . ALA A 1 195 ? 28.765 0.674 -29.800 1.00 42.81 195 ALA A N 1
ATOM 1482 C CA . ALA A 1 195 ? 28.689 -0.784 -29.696 1.00 42.81 195 ALA A CA 1
ATOM 1483 C C . ALA A 1 195 ? 28.745 -1.364 -28.263 1.00 42.81 195 ALA A C 1
ATOM 1485 O O . ALA A 1 195 ? 28.942 -2.568 -28.101 1.00 42.81 195 ALA A O 1
ATOM 1486 N N . SER A 1 196 ? 28.574 -0.559 -27.214 1.00 43.31 196 SER A N 1
ATOM 1487 C CA . SER A 1 196 ? 28.571 -1.047 -25.837 1.00 43.31 196 SER A CA 1
ATOM 1488 C C . SER A 1 196 ? 27.143 -1.260 -25.338 1.00 43.31 196 SER A C 1
ATOM 1490 O O . SER A 1 196 ? 26.652 -0.504 -24.506 1.00 43.31 196 SER A O 1
ATOM 1492 N N . TRP A 1 197 ? 26.515 -2.362 -25.750 1.00 46.84 197 TRP A N 1
ATOM 1493 C CA . TRP A 1 197 ? 25.303 -2.942 -25.133 1.00 46.84 197 TRP A CA 1
ATOM 1494 C C . TRP A 1 197 ? 25.508 -3.372 -23.656 1.00 46.84 197 TRP A C 1
ATOM 1496 O O . TRP A 1 197 ? 24.779 -4.207 -23.132 1.00 46.84 197 TRP A O 1
ATOM 1506 N N . VAL A 1 198 ? 26.565 -2.867 -23.014 1.00 45.69 198 VAL A N 1
ATOM 1507 C CA . VAL A 1 198 ? 27.115 -3.286 -21.718 1.00 45.69 198 VAL A CA 1
ATOM 1508 C C . VAL A 1 198 ? 27.250 -2.096 -20.757 1.00 45.69 198 VAL A C 1
ATOM 1510 O O . VAL A 1 198 ? 27.441 -2.301 -19.562 1.00 45.69 198 VAL A O 1
ATOM 1513 N N . ALA A 1 199 ? 27.118 -0.851 -21.232 1.00 49.34 199 ALA A N 1
ATOM 1514 C CA . ALA A 1 199 ? 26.960 0.283 -20.330 1.00 49.34 199 ALA A CA 1
ATOM 1515 C C . ALA A 1 199 ? 25.502 0.286 -19.856 1.00 49.34 199 ALA A C 1
ATOM 1517 O O . ALA A 1 199 ? 24.602 0.550 -20.649 1.00 49.34 199 ALA A O 1
ATOM 1518 N N . SER A 1 200 ? 25.284 -0.091 -18.595 1.00 57.91 200 SER A N 1
ATOM 1519 C CA . SER A 1 200 ? 23.975 -0.092 -17.937 1.00 57.91 200 SER A CA 1
ATOM 1520 C C . SER A 1 200 ? 23.224 1.196 -18.255 1.00 57.91 200 SER A C 1
ATOM 1522 O O . SER A 1 200 ? 23.743 2.278 -17.974 1.00 57.91 200 SER A O 1
ATOM 1524 N N . ALA A 1 201 ? 22.018 1.080 -18.809 1.00 66.50 201 ALA A N 1
ATOM 1525 C CA . ALA A 1 201 ? 21.218 2.235 -19.215 1.00 66.50 201 ALA A CA 1
ATOM 1526 C C . ALA A 1 201 ? 20.948 3.211 -18.046 1.00 66.50 201 ALA A C 1
ATOM 1528 O O . ALA A 1 201 ? 20.821 4.410 -18.283 1.00 66.50 201 ALA A O 1
ATOM 1529 N N . CYS A 1 202 ? 20.984 2.723 -16.797 1.00 79.38 202 CYS A N 1
ATOM 1530 C CA . CYS A 1 202 ? 21.104 3.557 -15.597 1.00 79.38 202 CYS A CA 1
ATOM 1531 C C . CYS A 1 202 ? 22.451 3.380 -14.904 1.00 79.38 202 CYS A C 1
ATOM 1533 O O . CYS A 1 202 ? 22.723 2.323 -14.323 1.00 79.38 202 CYS A O 1
ATOM 1535 N N . ALA A 1 203 ? 23.264 4.432 -14.900 1.00 82.25 203 ALA A N 1
ATOM 1536 C CA . ALA A 1 203 ? 24.467 4.478 -14.084 1.00 82.25 203 ALA A CA 1
ATOM 1537 C C . ALA A 1 203 ? 24.119 4.678 -12.583 1.00 82.25 203 ALA A C 1
ATOM 1539 O O . ALA A 1 203 ? 23.052 5.207 -12.252 1.00 82.25 203 ALA A O 1
ATOM 1540 N N . PRO A 1 204 ? 24.968 4.225 -11.635 1.00 85.31 204 PRO A N 1
ATOM 1541 C CA . PRO A 1 204 ? 24.675 4.317 -10.197 1.00 85.31 204 PRO A CA 1
ATOM 1542 C C . PRO A 1 204 ? 24.447 5.744 -9.671 1.00 85.31 204 PRO A C 1
ATOM 1544 O O . PRO A 1 204 ? 23.679 5.936 -8.731 1.00 85.31 204 PRO A O 1
ATOM 1547 N N . ASP A 1 205 ? 25.104 6.737 -10.267 1.00 85.75 205 ASP A N 1
ATOM 1548 C CA . ASP A 1 205 ? 24.925 8.163 -9.979 1.00 85.75 205 ASP A CA 1
ATOM 1549 C C . ASP A 1 205 ? 23.534 8.660 -10.400 1.00 85.75 205 ASP A C 1
ATOM 1551 O O . ASP A 1 205 ? 22.858 9.326 -9.617 1.00 85.75 205 ASP A O 1
ATOM 1555 N N . GLN A 1 206 ? 23.061 8.255 -11.582 1.00 86.12 206 GLN A N 1
ATOM 1556 C CA . GLN A 1 206 ? 21.707 8.557 -12.060 1.00 86.12 206 GLN A CA 1
ATOM 1557 C C . GLN A 1 206 ? 20.628 7.898 -11.194 1.00 86.12 206 GLN A C 1
ATOM 1559 O O . GLN A 1 206 ? 19.587 8.495 -10.923 1.00 86.12 206 GLN A O 1
ATOM 1564 N N . TYR A 1 207 ? 20.870 6.673 -10.715 1.00 89.12 207 TYR A N 1
ATOM 1565 C CA . TYR A 1 207 ? 19.973 6.040 -9.746 1.00 89.12 207 TYR A CA 1
ATOM 1566 C C . TYR A 1 207 ? 19.847 6.887 -8.476 1.00 89.12 207 TYR A C 1
ATOM 1568 O O . TYR A 1 207 ? 18.742 7.080 -7.976 1.00 89.12 207 TYR A O 1
ATOM 1576 N N . ALA A 1 208 ? 20.964 7.405 -7.954 1.00 90.88 208 ALA A N 1
ATOM 1577 C CA . ALA A 1 208 ? 20.963 8.205 -6.734 1.00 90.88 208 ALA A CA 1
ATOM 1578 C C . ALA A 1 208 ? 20.175 9.514 -6.896 1.00 90.88 208 ALA A C 1
ATOM 1580 O O . ALA A 1 208 ? 19.428 9.876 -5.986 1.00 90.88 208 ALA A O 1
ATOM 1581 N N . SER A 1 209 ? 20.282 10.191 -8.046 1.00 91.44 209 SER A N 1
ATOM 1582 C CA . SER A 1 209 ? 19.481 11.391 -8.319 1.00 91.44 209 SER A CA 1
ATOM 1583 C C . SER A 1 209 ? 17.991 11.070 -8.443 1.00 91.44 209 SER A C 1
ATOM 1585 O O . SER A 1 209 ? 17.180 11.725 -7.799 1.00 91.44 209 SER A O 1
ATOM 1587 N N . LEU A 1 210 ? 17.626 10.011 -9.176 1.00 91.88 210 LEU A N 1
ATOM 1588 C CA . LEU A 1 210 ? 16.225 9.587 -9.310 1.00 91.88 210 LEU A CA 1
ATOM 1589 C C . LEU A 1 210 ? 15.623 9.154 -7.967 1.00 91.88 210 LEU A C 1
ATOM 1591 O O . LEU A 1 210 ? 14.471 9.461 -7.670 1.00 91.88 210 LEU A O 1
ATOM 1595 N N . ALA A 1 211 ? 16.401 8.456 -7.139 1.00 92.25 211 ALA A N 1
ATOM 1596 C CA . ALA A 1 211 ? 15.985 8.076 -5.796 1.00 92.25 211 ALA A CA 1
ATOM 1597 C C . ALA A 1 211 ? 15.753 9.311 -4.914 1.00 92.25 211 ALA A C 1
ATOM 1599 O O . ALA A 1 211 ? 14.780 9.352 -4.164 1.00 92.25 211 ALA A O 1
ATOM 1600 N N . TRP A 1 212 ? 16.607 10.331 -5.017 1.00 92.12 212 TRP A N 1
ATOM 1601 C CA . TRP A 1 212 ? 16.429 11.586 -4.290 1.00 92.12 212 TRP A CA 1
ATOM 1602 C C . TRP A 1 212 ? 15.181 12.353 -4.743 1.00 92.12 212 TRP A C 1
ATOM 1604 O O . TRP A 1 212 ? 14.405 12.823 -3.907 1.00 92.12 212 TRP A O 1
ATOM 1614 N N . ASP A 1 213 ? 14.944 12.424 -6.051 1.00 91.12 213 ASP A N 1
ATOM 1615 C CA . ASP A 1 213 ? 13.741 13.043 -6.609 1.00 91.12 213 ASP A CA 1
ATOM 1616 C C . ASP A 1 213 ? 12.480 12.304 -6.141 1.00 91.12 213 ASP A C 1
ATOM 1618 O O . ASP A 1 213 ? 11.520 12.931 -5.696 1.00 91.12 213 ASP A O 1
ATOM 1622 N N . HIS A 1 214 ? 12.507 10.968 -6.121 1.00 89.62 214 HIS A N 1
ATOM 1623 C CA . HIS A 1 214 ? 11.407 10.159 -5.596 1.00 89.62 214 HIS A CA 1
ATOM 1624 C C . HIS A 1 214 ? 11.151 10.424 -4.103 1.00 89.62 214 HIS A C 1
ATOM 1626 O O . HIS A 1 214 ? 10.006 10.638 -3.693 1.00 89.62 214 HIS A O 1
ATOM 1632 N N . VAL A 1 215 ? 12.211 10.470 -3.288 1.00 91.38 215 VAL A N 1
ATOM 1633 C CA . VAL A 1 215 ? 12.107 10.753 -1.847 1.00 91.38 215 VAL A CA 1
ATOM 1634 C C . VAL A 1 215 ? 11.529 12.147 -1.594 1.00 91.38 215 VAL A C 1
ATOM 1636 O O . VAL A 1 215 ? 10.678 12.324 -0.723 1.00 91.38 215 VAL A O 1
ATOM 1639 N N . THR A 1 216 ? 11.971 13.152 -2.345 1.00 89.31 216 THR A N 1
ATOM 1640 C CA . THR A 1 216 ? 11.566 14.544 -2.109 1.00 89.31 216 THR A CA 1
ATOM 1641 C C . THR A 1 216 ? 10.185 14.871 -2.667 1.00 89.31 216 THR A C 1
ATOM 1643 O O . THR A 1 216 ? 9.427 15.580 -2.008 1.00 89.31 216 THR A O 1
ATOM 1646 N N . GLN A 1 217 ? 9.833 14.358 -3.848 1.00 87.19 217 GLN A N 1
ATOM 1647 C CA . GLN A 1 217 ? 8.591 14.730 -4.531 1.00 87.19 217 GLN A CA 1
ATOM 1648 C C . GLN A 1 217 ? 7.425 13.798 -4.196 1.00 87.19 217 GLN A C 1
ATOM 1650 O O . GLN A 1 217 ? 6.317 14.274 -3.962 1.00 87.19 217 GLN A O 1
ATOM 1655 N N . SER A 1 218 ? 7.663 12.485 -4.150 1.00 85.25 218 SER A N 1
ATOM 1656 C CA . SER A 1 218 ? 6.604 11.491 -3.935 1.00 85.25 218 SER A CA 1
ATOM 1657 C C . SER A 1 218 ? 6.477 11.132 -2.456 1.00 85.25 218 SER A C 1
ATOM 1659 O O . SER A 1 218 ? 5.447 11.374 -1.821 1.00 85.25 218 SER A O 1
ATOM 1661 N N . MET A 1 219 ? 7.568 10.624 -1.877 1.00 91.06 219 MET A N 1
ATOM 1662 C CA . MET A 1 219 ? 7.581 10.077 -0.523 1.00 91.06 219 MET A CA 1
ATOM 1663 C C . MET A 1 219 ? 7.277 11.171 0.515 1.00 91.06 219 MET A C 1
ATOM 1665 O O . MET A 1 219 ? 6.324 11.056 1.288 1.00 91.06 219 MET A O 1
ATOM 1669 N N . ALA A 1 220 ? 8.040 12.270 0.524 1.00 91.62 220 ALA A N 1
ATOM 1670 C CA . ALA A 1 220 ? 7.917 13.311 1.546 1.00 91.62 220 ALA A CA 1
ATOM 1671 C C . ALA A 1 220 ? 6.510 13.927 1.613 1.00 91.62 220 ALA A C 1
ATOM 1673 O O . ALA A 1 220 ? 5.991 14.130 2.712 1.00 91.62 220 ALA A O 1
ATOM 1674 N N . GLY A 1 221 ? 5.872 14.170 0.462 1.00 92.00 221 GLY A N 1
ATOM 1675 C CA . GLY A 1 221 ? 4.520 14.724 0.399 1.00 92.00 221 GLY A CA 1
ATOM 1676 C C . GLY A 1 221 ? 3.505 13.854 1.141 1.00 92.00 221 GLY A C 1
ATOM 1677 O O . GLY A 1 221 ? 2.784 14.350 2.008 1.00 92.00 221 GLY A O 1
ATOM 1678 N N . TYR A 1 222 ? 3.510 12.545 0.874 1.00 92.56 222 TYR A N 1
ATOM 1679 C CA . TYR A 1 222 ? 2.617 11.593 1.534 1.00 92.56 222 TYR A CA 1
ATOM 1680 C C . TYR A 1 222 ? 2.793 11.603 3.063 1.00 92.56 222 TYR A C 1
ATOM 1682 O O . TYR A 1 222 ? 1.823 11.791 3.802 1.00 92.56 222 TYR A O 1
ATOM 1690 N N . TYR A 1 223 ? 4.026 11.450 3.561 1.00 95.44 223 TYR A N 1
ATOM 1691 C CA . TYR A 1 223 ? 4.269 11.351 5.007 1.00 95.44 223 TYR A CA 1
ATOM 1692 C C . TYR A 1 223 ? 4.036 12.663 5.749 1.00 95.44 223 TYR A C 1
ATOM 1694 O O . TYR A 1 223 ? 3.527 12.630 6.868 1.00 95.44 223 TYR A O 1
ATOM 1702 N N . VAL A 1 224 ? 4.369 13.809 5.149 1.00 94.88 224 VAL A N 1
ATOM 1703 C CA . VAL A 1 224 ? 4.110 15.125 5.752 1.00 94.88 224 VAL A CA 1
ATOM 1704 C C . VAL A 1 224 ? 2.612 15.371 5.870 1.00 94.88 224 VAL A C 1
ATOM 1706 O O . VAL A 1 224 ? 2.147 15.753 6.944 1.00 94.88 224 VAL A O 1
ATOM 1709 N N . VAL A 1 225 ? 1.842 15.103 4.810 1.00 93.19 225 VAL A N 1
ATOM 1710 C CA . VAL A 1 225 ? 0.381 15.255 4.833 1.00 93.19 225 VAL A CA 1
ATOM 1711 C C . VAL A 1 225 ? -0.237 14.344 5.893 1.00 93.19 225 VAL A C 1
ATOM 1713 O O . VAL A 1 225 ? -1.009 14.814 6.729 1.00 93.19 225 VAL A O 1
ATOM 1716 N N . TRP A 1 226 ? 0.143 13.065 5.935 1.00 94.25 226 TRP A N 1
ATOM 1717 C CA . TRP A 1 226 ? -0.379 12.139 6.942 1.00 94.25 226 TRP A CA 1
ATOM 1718 C C . TRP A 1 226 ? 0.043 12.499 8.366 1.00 94.25 226 TRP A C 1
ATOM 1720 O O . TRP A 1 226 ? -0.788 12.449 9.272 1.00 94.25 226 TRP A O 1
ATOM 1730 N N . ALA A 1 227 ? 1.291 12.915 8.582 1.00 94.81 227 ALA A N 1
ATOM 1731 C CA . ALA A 1 227 ? 1.748 13.389 9.884 1.00 94.81 227 ALA A CA 1
ATOM 1732 C C . ALA A 1 227 ? 0.978 14.641 10.333 1.00 94.81 227 ALA A C 1
ATOM 1734 O O . ALA A 1 227 ? 0.595 14.729 11.500 1.00 94.81 227 ALA A O 1
ATOM 1735 N N . ALA A 1 228 ? 0.691 15.571 9.416 1.00 94.50 228 ALA A N 1
ATOM 1736 C CA . ALA A 1 228 ? -0.107 16.761 9.694 1.00 94.50 228 ALA A CA 1
ATOM 1737 C C . ALA A 1 228 ? -1.553 16.402 10.064 1.00 94.50 228 ALA A C 1
ATOM 1739 O O . ALA A 1 228 ? -2.045 16.865 11.093 1.00 94.50 228 ALA A O 1
ATOM 1740 N N . ILE A 1 229 ? -2.211 15.524 9.295 1.00 91.31 229 ILE A N 1
ATOM 1741 C CA . ILE A 1 229 ? -3.562 15.025 9.605 1.00 91.31 229 ILE A CA 1
ATOM 1742 C C . ILE A 1 229 ? -3.586 14.387 11.000 1.00 91.31 229 ILE A C 1
ATOM 1744 O O . ILE A 1 229 ? -4.440 14.728 11.820 1.00 91.31 229 ILE A O 1
ATOM 1748 N N . MET A 1 230 ? -2.620 13.516 11.312 1.00 90.94 230 MET A N 1
ATOM 1749 C CA . MET A 1 230 ? -2.527 12.888 12.635 1.00 90.94 230 MET A CA 1
ATOM 1750 C C . MET A 1 230 ? -2.254 13.902 13.747 1.00 90.94 230 MET A C 1
ATOM 1752 O O . MET A 1 230 ? -2.829 13.784 14.828 1.00 90.94 230 MET A O 1
ATOM 1756 N N . GLY A 1 231 ? -1.415 14.908 13.491 1.00 91.25 231 GLY A N 1
ATOM 1757 C CA . GLY A 1 231 ? -1.143 15.997 14.427 1.00 91.25 231 GLY A CA 1
ATOM 1758 C C . GLY A 1 231 ? -2.400 16.806 14.747 1.00 91.25 231 GLY A C 1
ATOM 1759 O O . GLY A 1 231 ? -2.697 17.051 15.915 1.00 91.25 231 GLY A O 1
ATOM 1760 N N . VAL A 1 232 ? -3.197 17.139 13.731 1.00 90.69 232 VAL A N 1
ATOM 1761 C CA . VAL A 1 232 ? -4.492 17.810 13.908 1.00 90.69 232 VAL A CA 1
ATOM 1762 C C . VAL A 1 232 ? -5.458 16.925 14.702 1.00 90.69 232 VAL A C 1
ATOM 1764 O O . VAL A 1 232 ? -6.040 17.381 15.685 1.00 90.69 232 VAL A O 1
ATOM 1767 N N . MET A 1 233 ? -5.586 15.640 14.354 1.00 87.25 233 MET A N 1
ATOM 1768 C CA . MET A 1 233 ? -6.425 14.694 15.107 1.00 87.25 233 MET A CA 1
ATOM 1769 C C . MET A 1 233 ? -5.986 14.552 16.572 1.00 87.25 233 MET A C 1
ATOM 1771 O O . MET A 1 233 ? -6.833 14.383 17.453 1.00 87.25 233 MET A O 1
ATOM 1775 N N . TYR A 1 234 ? -4.680 14.630 16.842 1.00 88.06 234 TYR A N 1
ATOM 1776 C CA . TYR A 1 234 ? -4.126 14.604 18.193 1.00 88.06 234 TYR A CA 1
ATOM 1777 C C . TYR A 1 234 ? -4.509 15.855 18.995 1.00 88.06 234 TYR A C 1
ATOM 1779 O O . TYR A 1 234 ? -4.936 15.728 20.145 1.00 88.06 234 TYR A O 1
ATOM 1787 N N . LEU A 1 235 ? -4.442 17.043 18.384 1.00 89.38 235 LEU A N 1
ATOM 1788 C CA . LEU A 1 235 ? -4.829 18.307 19.024 1.00 89.38 235 LEU A CA 1
ATOM 1789 C C . LEU A 1 235 ? -6.292 18.305 19.485 1.00 89.38 235 LEU A C 1
ATOM 1791 O O . LEU A 1 235 ? -6.594 18.791 20.572 1.00 89.38 235 LEU A O 1
ATOM 1795 N N . PHE A 1 236 ? -7.194 17.699 18.712 1.00 84.38 236 PHE A N 1
ATOM 1796 C CA . PHE A 1 236 ? -8.612 17.621 19.072 1.00 84.38 236 PHE A CA 1
ATOM 1797 C C . PHE A 1 236 ? -8.929 16.622 20.194 1.00 84.38 236 PHE A C 1
ATOM 1799 O O . PHE A 1 236 ? -10.088 16.521 20.589 1.00 84.38 236 PHE A O 1
ATOM 1806 N N . ARG A 1 237 ? -7.949 15.843 20.691 1.00 78.12 237 ARG A N 1
ATOM 1807 C CA . ARG A 1 237 ? -8.125 14.719 21.643 1.00 78.12 237 ARG A CA 1
ATOM 1808 C C . ARG A 1 237 ? -9.195 13.686 21.253 1.00 78.12 237 ARG A C 1
ATOM 1810 O O . ARG A 1 237 ? -9.394 12.723 21.987 1.00 78.12 237 ARG A O 1
ATOM 1817 N N . ALA A 1 238 ? -9.823 13.822 20.086 1.00 65.06 238 ALA A N 1
ATOM 1818 C CA . ALA A 1 238 ? -10.936 13.004 19.620 1.00 65.06 238 ALA A CA 1
ATOM 1819 C C . ALA A 1 238 ? -10.537 11.543 19.348 1.00 65.06 238 ALA A C 1
ATOM 1821 O O . ALA A 1 238 ? -11.399 10.694 19.154 1.00 65.06 238 ALA A O 1
ATOM 1822 N N . PHE A 1 239 ? -9.234 11.238 19.351 1.00 68.88 239 PHE A N 1
ATOM 1823 C CA . PHE A 1 239 ? -8.695 9.927 19.005 1.00 68.88 239 PHE A CA 1
ATOM 1824 C C . PHE A 1 239 ? -7.421 9.577 19.790 1.00 68.88 239 PHE A C 1
ATOM 1826 O O . PHE A 1 239 ? -6.463 9.074 19.197 1.00 68.88 239 PHE A O 1
ATOM 1833 N N . SER A 1 240 ? -7.381 9.868 21.098 1.00 72.94 240 SER A N 1
ATOM 1834 C CA . SER A 1 240 ? -6.207 9.606 21.956 1.00 72.94 240 SER A CA 1
ATOM 1835 C C . SER A 1 240 ? -5.837 8.121 22.028 1.00 72.94 240 SER A C 1
ATOM 1837 O O . SER A 1 240 ? -4.657 7.769 22.100 1.00 72.94 240 SER A O 1
ATOM 1839 N N . THR A 1 241 ? -6.836 7.241 21.954 1.00 74.50 241 THR A N 1
ATOM 1840 C CA . THR A 1 241 ? -6.644 5.795 21.912 1.00 74.50 241 THR A CA 1
ATOM 1841 C C . THR A 1 241 ? -5.933 5.420 20.612 1.00 74.50 241 THR A C 1
ATOM 1843 O O . THR A 1 241 ? -6.483 5.586 19.526 1.00 74.50 241 THR A O 1
ATOM 1846 N N . SER A 1 242 ? -4.707 4.901 20.722 1.00 83.44 242 SER A N 1
ATOM 1847 C CA . SER A 1 242 ? -3.850 4.470 19.602 1.00 83.44 242 SER A CA 1
ATOM 1848 C C . SER A 1 242 ? -3.040 5.559 18.872 1.00 83.44 242 SER A C 1
ATOM 1850 O O . SER A 1 242 ? -2.450 5.279 17.831 1.00 83.44 242 SER A O 1
ATOM 1852 N N . THR A 1 243 ? -2.915 6.780 19.412 1.00 86.88 243 THR A N 1
ATOM 1853 C CA . THR A 1 243 ? -2.046 7.816 18.803 1.00 86.88 243 THR A CA 1
ATOM 1854 C C . THR A 1 243 ? -0.620 7.307 18.575 1.00 86.88 243 THR A C 1
ATOM 1856 O O . THR A 1 243 ? -0.092 7.436 17.473 1.00 86.88 243 THR A O 1
ATOM 1859 N N . TYR A 1 244 ? -0.019 6.686 19.596 1.00 89.50 244 TYR A N 1
ATOM 1860 C CA . TYR A 1 244 ? 1.339 6.137 19.530 1.00 89.50 244 TYR A CA 1
ATOM 1861 C C . TYR A 1 244 ? 1.510 5.183 18.339 1.00 89.50 244 TYR A C 1
ATOM 1863 O O . TYR A 1 244 ? 2.376 5.400 17.494 1.00 89.50 244 TYR A O 1
ATOM 1871 N N . TRP A 1 245 ? 0.620 4.194 18.214 1.00 89.56 245 TRP A N 1
ATOM 1872 C CA . TRP A 1 245 ? 0.701 3.174 17.171 1.00 89.56 245 TRP A CA 1
ATOM 1873 C C . TRP A 1 245 ? 0.567 3.740 15.760 1.00 89.56 245 TRP A C 1
ATOM 1875 O O . TRP A 1 245 ? 1.238 3.255 14.856 1.00 89.56 245 TRP A O 1
ATOM 1885 N N . ARG A 1 246 ? -0.244 4.784 15.552 1.00 91.44 246 ARG A N 1
ATOM 1886 C CA . ARG A 1 246 ? -0.373 5.423 14.231 1.00 91.44 246 ARG A CA 1
ATOM 1887 C C . ARG A 1 246 ? 0.944 6.042 13.772 1.00 91.44 246 ARG A C 1
ATOM 1889 O O . ARG A 1 246 ? 1.357 5.806 12.640 1.00 91.44 246 ARG A O 1
ATOM 1896 N N . PHE A 1 247 ? 1.624 6.779 14.653 1.00 93.25 247 PHE A N 1
ATOM 1897 C CA . PHE A 1 247 ? 2.946 7.330 14.346 1.00 93.25 247 PHE A CA 1
ATOM 1898 C C . PHE A 1 247 ? 3.985 6.223 14.158 1.00 93.25 247 PHE A C 1
ATOM 1900 O O . PHE A 1 247 ? 4.801 6.312 13.244 1.00 93.25 247 PHE A O 1
ATOM 1907 N N . THR A 1 248 ? 3.921 5.149 14.952 1.00 94.19 248 THR A N 1
ATOM 1908 C CA . THR A 1 248 ? 4.785 3.977 14.767 1.00 94.19 248 THR A CA 1
ATOM 1909 C C . THR A 1 248 ? 4.574 3.324 13.402 1.00 94.19 248 THR A C 1
ATOM 1911 O O . THR A 1 248 ? 5.553 3.036 12.720 1.00 94.19 248 THR A O 1
ATOM 1914 N N . PHE A 1 249 ? 3.327 3.119 12.964 1.00 94.56 249 PHE A N 1
ATOM 1915 C CA . PHE A 1 249 ? 3.036 2.543 11.649 1.00 94.56 249 PHE A CA 1
ATOM 1916 C C . PHE A 1 249 ? 3.459 3.462 10.509 1.00 94.56 249 PHE A C 1
ATOM 1918 O O . PHE A 1 249 ? 4.032 2.978 9.537 1.00 94.56 249 PHE A O 1
ATOM 1925 N N . LEU A 1 250 ? 3.246 4.774 10.642 1.00 95.50 250 LEU A N 1
ATOM 1926 C CA . LEU A 1 250 ? 3.692 5.749 9.649 1.00 95.50 250 LEU A CA 1
ATOM 1927 C C . LEU A 1 250 ? 5.224 5.745 9.522 1.00 95.50 250 LEU A C 1
ATOM 1929 O O . LEU A 1 250 ? 5.750 5.700 8.414 1.00 95.50 250 LEU A O 1
ATOM 1933 N N . ALA A 1 251 ? 5.938 5.719 10.650 1.00 96.06 251 ALA A N 1
ATOM 1934 C CA . ALA A 1 251 ? 7.396 5.640 10.677 1.00 96.06 251 ALA A CA 1
ATOM 1935 C C . ALA A 1 251 ? 7.918 4.303 10.125 1.00 96.06 251 ALA A C 1
ATOM 1937 O O . ALA A 1 251 ? 8.898 4.286 9.385 1.00 96.06 251 ALA A O 1
ATOM 1938 N N . LEU A 1 252 ? 7.260 3.184 10.447 1.00 95.25 252 LEU A N 1
ATOM 1939 C CA . LEU A 1 252 ? 7.610 1.864 9.918 1.00 95.25 252 LEU A CA 1
ATOM 1940 C C . LEU A 1 252 ? 7.406 1.795 8.400 1.00 95.25 252 LEU A C 1
ATOM 1942 O O . LEU A 1 252 ? 8.235 1.220 7.694 1.00 95.25 252 LEU A O 1
ATOM 1946 N N . LEU A 1 253 ? 6.324 2.391 7.900 1.00 95.50 253 LEU A N 1
ATOM 1947 C CA . LEU A 1 253 ? 6.036 2.488 6.475 1.00 95.50 253 LEU A CA 1
ATOM 1948 C C . LEU A 1 253 ? 7.091 3.344 5.761 1.00 95.50 253 LEU A C 1
ATOM 1950 O O . LEU A 1 253 ? 7.695 2.867 4.802 1.00 95.50 253 LEU A O 1
ATOM 1954 N N . ALA A 1 254 ? 7.422 4.516 6.315 1.00 96.00 254 ALA A N 1
ATOM 1955 C CA . ALA A 1 254 ? 8.489 5.382 5.807 1.00 96.00 254 ALA A CA 1
ATOM 1956 C C . ALA A 1 254 ? 9.847 4.672 5.777 1.00 96.00 254 ALA A C 1
ATOM 1958 O O . ALA A 1 254 ? 10.566 4.731 4.782 1.00 96.00 254 ALA A O 1
ATOM 1959 N N . ALA A 1 255 ? 10.193 3.957 6.849 1.00 95.56 255 ALA A N 1
ATOM 1960 C CA . ALA A 1 255 ? 11.429 3.187 6.922 1.00 95.56 255 ALA A CA 1
ATOM 1961 C C . ALA A 1 255 ? 11.456 2.041 5.897 1.00 95.56 255 ALA A C 1
ATOM 1963 O O . ALA A 1 255 ? 12.506 1.756 5.325 1.00 95.56 255 ALA A O 1
ATOM 1964 N N . THR A 1 256 ? 10.314 1.396 5.650 1.00 94.44 256 THR A N 1
ATOM 1965 C CA . THR A 1 256 ? 10.179 0.320 4.657 1.00 94.44 256 THR A CA 1
ATOM 1966 C C . THR A 1 256 ? 10.365 0.851 3.240 1.00 94.44 256 THR A C 1
ATOM 1968 O O . THR A 1 256 ? 11.133 0.276 2.475 1.00 94.44 256 THR A O 1
ATOM 1971 N N . GLU A 1 257 ? 9.707 1.955 2.894 1.00 95.25 257 GLU A N 1
ATOM 1972 C CA . GLU A 1 257 ? 9.828 2.592 1.579 1.00 95.25 257 GLU A CA 1
ATOM 1973 C C . GLU A 1 257 ? 11.243 3.125 1.332 1.00 95.25 257 GLU A C 1
ATOM 1975 O O . GLU A 1 257 ? 11.827 2.881 0.274 1.00 95.25 257 GLU A O 1
ATOM 1980 N N . LEU A 1 258 ? 11.852 3.755 2.342 1.00 94.69 258 LEU A N 1
ATOM 1981 C CA . LEU A 1 258 ? 13.247 4.178 2.273 1.00 94.69 258 LEU A CA 1
ATOM 1982 C C . LEU A 1 258 ? 14.187 2.979 2.089 1.00 94.69 258 LEU A C 1
ATOM 1984 O O . LEU A 1 258 ? 15.117 3.042 1.289 1.00 94.69 258 LEU A O 1
ATOM 1988 N N . ALA A 1 259 ? 13.944 1.867 2.788 1.00 93.94 259 ALA A N 1
ATOM 1989 C CA . ALA A 1 259 ? 14.733 0.651 2.617 1.00 93.94 259 ALA A CA 1
ATOM 1990 C C . ALA A 1 259 ? 14.615 0.102 1.184 1.00 93.94 259 ALA A C 1
ATOM 1992 O O . ALA A 1 259 ? 15.640 -0.178 0.562 1.00 93.94 259 ALA A O 1
ATOM 1993 N N . VAL A 1 260 ? 13.401 0.033 0.624 1.00 93.31 260 VAL A N 1
ATOM 1994 C CA . VAL A 1 260 ? 13.172 -0.373 -0.776 1.00 93.31 260 VAL A CA 1
ATOM 1995 C C . VAL A 1 260 ? 13.909 0.556 -1.746 1.00 93.31 260 VAL A C 1
ATOM 1997 O O . VAL A 1 260 ? 14.578 0.077 -2.663 1.00 93.31 260 VAL A O 1
ATOM 2000 N N . THR A 1 261 ? 13.875 1.865 -1.495 1.00 92.69 261 THR A N 1
ATOM 2001 C CA . THR A 1 261 ? 14.565 2.893 -2.292 1.00 92.69 261 THR A CA 1
ATOM 2002 C C . THR A 1 261 ? 16.092 2.747 -2.239 1.00 92.69 261 THR A C 1
ATOM 2004 O O . THR A 1 261 ? 16.776 2.974 -3.235 1.00 92.69 261 THR A O 1
ATOM 2007 N N . VAL A 1 262 ? 16.656 2.303 -1.113 1.00 90.06 262 VAL A N 1
ATOM 2008 C CA . VAL A 1 262 ? 18.112 2.160 -0.892 1.00 90.06 262 VAL A CA 1
ATOM 2009 C C . VAL A 1 262 ? 18.616 0.731 -1.172 1.00 90.06 262 VAL A C 1
ATOM 2011 O O . VAL A 1 262 ? 19.659 0.322 -0.675 1.00 90.06 262 VAL A O 1
ATOM 2014 N N . ASP A 1 263 ? 17.916 -0.055 -1.996 1.00 83.19 263 ASP A N 1
ATOM 2015 C CA . ASP A 1 263 ? 18.337 -1.427 -2.350 1.00 83.19 263 ASP A CA 1
ATOM 2016 C C . ASP A 1 263 ? 18.285 -2.429 -1.184 1.00 83.19 263 ASP A C 1
ATOM 2018 O O . ASP A 1 263 ? 19.099 -3.344 -1.063 1.00 83.19 263 ASP A O 1
ATOM 2022 N N . ARG A 1 264 ? 17.340 -2.259 -0.261 1.00 86.44 264 ARG A N 1
ATOM 2023 C CA . ARG A 1 264 ? 17.147 -3.191 0.852 1.00 86.44 264 ARG A CA 1
ATOM 2024 C C . ARG A 1 264 ? 15.686 -3.561 0.971 1.00 86.44 264 ARG A C 1
ATOM 2026 O O . ARG A 1 264 ? 14.913 -2.873 1.624 1.00 86.44 264 ARG A O 1
ATOM 2033 N N . VAL A 1 265 ? 15.316 -4.697 0.388 1.00 85.56 265 VAL A N 1
ATOM 2034 C CA . VAL A 1 265 ? 13.994 -5.288 0.621 1.00 85.56 265 VAL A CA 1
ATOM 2035 C C . VAL A 1 265 ? 13.999 -5.939 2.009 1.00 85.56 265 VAL A C 1
ATOM 2037 O O . VAL A 1 265 ? 14.766 -6.882 2.229 1.00 85.56 265 VAL A O 1
ATOM 2040 N N . PRO A 1 266 ? 13.180 -5.469 2.968 1.00 88.06 266 PRO A N 1
ATOM 2041 C CA . PRO A 1 266 ? 13.106 -6.092 4.284 1.00 88.06 266 PRO A CA 1
ATOM 2042 C C . PRO A 1 266 ? 12.662 -7.556 4.178 1.00 88.06 266 PRO A C 1
ATOM 2044 O O . PRO A 1 266 ? 11.813 -7.891 3.353 1.00 88.06 266 PRO A O 1
ATOM 2047 N N . ALA A 1 267 ? 13.178 -8.430 5.047 1.00 89.31 267 ALA A N 1
ATOM 2048 C CA . ALA A 1 267 ? 12.890 -9.868 4.984 1.00 89.31 267 ALA A CA 1
ATOM 2049 C C . ALA A 1 267 ? 11.384 -10.185 5.035 1.00 89.31 267 ALA A C 1
ATOM 2051 O O . ALA A 1 267 ? 10.903 -11.032 4.288 1.00 89.31 267 ALA A O 1
ATOM 2052 N N . TRP A 1 268 ? 10.626 -9.469 5.872 1.00 88.31 268 TRP A N 1
ATOM 2053 C CA . TRP A 1 268 ? 9.175 -9.645 5.963 1.00 88.31 268 TRP A CA 1
ATOM 2054 C C . TRP A 1 268 ? 8.475 -9.318 4.635 1.00 88.31 268 TRP A C 1
ATOM 2056 O O . TRP A 1 268 ? 7.577 -10.046 4.219 1.00 88.31 268 TRP A O 1
ATOM 2066 N N . LEU A 1 269 ? 8.929 -8.270 3.939 1.00 87.25 269 LEU A N 1
ATOM 2067 C CA . LEU A 1 269 ? 8.383 -7.866 2.649 1.00 87.25 269 LEU A CA 1
ATOM 2068 C C . LEU A 1 269 ? 8.769 -8.874 1.564 1.00 87.25 269 LEU A C 1
ATOM 2070 O O . LEU A 1 269 ? 7.937 -9.215 0.731 1.00 87.25 269 LEU A O 1
ATOM 2074 N N . ALA A 1 270 ? 9.986 -9.419 1.614 1.00 86.62 270 ALA A N 1
ATOM 2075 C CA . ALA A 1 270 ? 10.422 -10.469 0.698 1.00 86.62 270 ALA A CA 1
ATOM 2076 C C . ALA A 1 270 ? 9.546 -11.732 0.799 1.00 86.62 270 ALA A C 1
ATOM 2078 O O . ALA A 1 270 ? 9.192 -12.308 -0.227 1.00 86.62 270 ALA A O 1
ATOM 2079 N N . VAL A 1 271 ? 9.131 -12.134 2.009 1.00 88.00 271 VAL A N 1
ATOM 2080 C CA . VAL A 1 271 ? 8.198 -13.265 2.196 1.00 88.00 271 VAL A CA 1
ATOM 2081 C C . VAL A 1 271 ? 6.831 -12.966 1.575 1.00 88.00 271 VAL A C 1
ATOM 2083 O O . VAL A 1 271 ? 6.253 -13.827 0.911 1.00 88.00 271 VAL A O 1
ATOM 2086 N N . VAL A 1 272 ? 6.319 -11.746 1.756 1.00 84.75 272 VAL A N 1
ATOM 2087 C CA . VAL A 1 272 ? 5.044 -11.325 1.155 1.00 84.75 272 VAL A CA 1
ATOM 2088 C C . VAL A 1 272 ? 5.144 -11.319 -0.372 1.00 84.75 272 VAL A C 1
ATOM 2090 O O . VAL A 1 272 ? 4.314 -11.932 -1.040 1.00 84.75 272 VAL A O 1
ATOM 2093 N N . LEU A 1 273 ? 6.188 -10.705 -0.930 1.00 84.50 273 LEU A N 1
ATOM 2094 C CA . LEU A 1 273 ? 6.434 -10.658 -2.375 1.00 84.50 273 LEU A CA 1
ATOM 2095 C C . LEU A 1 273 ? 6.626 -12.055 -2.977 1.00 84.50 273 LEU A C 1
ATOM 2097 O O . LEU A 1 273 ? 6.145 -12.321 -4.073 1.00 84.50 273 LEU A O 1
ATOM 2101 N N . ALA A 1 274 ? 7.246 -12.988 -2.251 1.00 84.12 274 ALA A N 1
ATOM 2102 C CA . ALA A 1 274 ? 7.354 -14.376 -2.695 1.00 84.12 274 ALA A CA 1
ATOM 2103 C C . ALA A 1 274 ? 5.980 -15.050 -2.857 1.00 84.12 274 ALA A C 1
ATOM 2105 O O . ALA A 1 274 ? 5.820 -15.931 -3.703 1.00 84.12 274 ALA A O 1
ATOM 2106 N N . ARG A 1 275 ? 4.971 -14.634 -2.078 1.00 85.44 275 ARG A N 1
ATOM 2107 C CA . ARG A 1 275 ? 3.601 -15.146 -2.202 1.00 85.44 275 ARG A CA 1
ATOM 2108 C C . ARG A 1 275 ? 2.822 -14.496 -3.346 1.00 85.44 275 ARG A C 1
ATOM 2110 O O . ARG A 1 275 ? 1.943 -15.154 -3.906 1.00 85.44 275 ARG A O 1
ATOM 2117 N N . PHE A 1 276 ? 3.160 -13.253 -3.681 1.00 82.88 276 PHE A N 1
ATOM 2118 C CA . PHE A 1 276 ? 2.593 -12.465 -4.777 1.00 82.88 276 PHE A CA 1
ATOM 2119 C C . PHE A 1 276 ? 3.623 -12.311 -5.890 1.00 82.88 276 PHE A C 1
ATOM 2121 O O . PHE A 1 276 ? 4.133 -11.220 -6.146 1.00 82.88 276 PHE A O 1
ATOM 2128 N N . SER A 1 277 ? 3.933 -13.435 -6.536 1.00 74.88 277 SER A N 1
ATOM 2129 C CA . SER A 1 277 ? 5.090 -13.568 -7.415 1.00 74.88 277 SER A CA 1
ATOM 2130 C C . SER A 1 277 ? 5.159 -12.511 -8.518 1.00 74.88 277 SER A C 1
ATOM 2132 O O . SER A 1 277 ? 6.248 -12.089 -8.874 1.00 74.88 277 SER A O 1
ATOM 2134 N N . TRP A 1 278 ? 4.027 -12.018 -9.013 1.00 75.00 278 TRP A N 1
ATOM 2135 C CA . TRP A 1 278 ? 3.956 -11.027 -10.088 1.00 75.00 278 TRP A CA 1
ATOM 2136 C C . TRP A 1 278 ? 4.144 -9.564 -9.655 1.00 75.00 278 TRP A C 1
ATOM 2138 O O . TRP A 1 278 ? 4.103 -8.698 -10.521 1.00 75.00 278 TRP A O 1
ATOM 2148 N N . ARG A 1 279 ? 4.308 -9.242 -8.364 1.00 88.50 279 ARG A N 1
ATOM 2149 C CA . ARG A 1 279 ? 4.341 -7.847 -7.877 1.00 88.50 279 ARG A CA 1
ATOM 2150 C C . ARG A 1 279 ? 5.758 -7.328 -7.628 1.00 88.50 279 ARG A C 1
ATOM 2152 O O 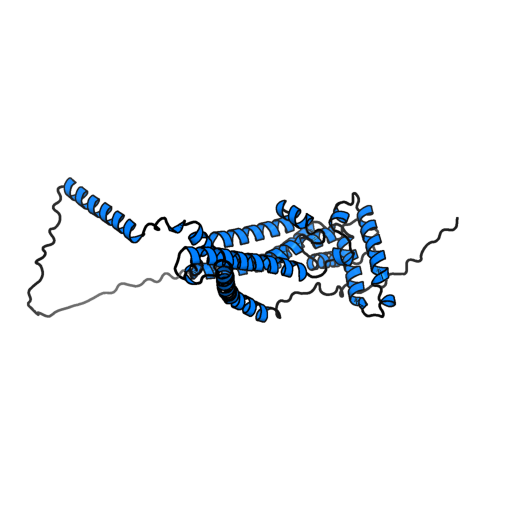. ARG A 1 279 ? 6.628 -8.056 -7.152 1.00 88.50 279 ARG A O 1
ATOM 2159 N N . THR A 1 280 ? 5.971 -6.046 -7.923 1.00 92.25 280 THR A N 1
ATOM 2160 C CA . THR A 1 280 ? 7.234 -5.340 -7.654 1.00 92.25 280 THR A CA 1
ATOM 2161 C C . THR A 1 280 ? 7.280 -4.781 -6.222 1.00 92.25 280 THR A C 1
ATOM 2163 O O . THR A 1 280 ? 6.229 -4.531 -5.623 1.00 92.25 280 THR A O 1
ATOM 2166 N N . PRO A 1 281 ? 8.479 -4.552 -5.646 1.00 93.31 281 PRO A N 1
ATOM 2167 C CA . PRO A 1 281 ? 8.622 -3.861 -4.364 1.00 93.31 281 PRO A CA 1
ATOM 2168 C C . PRO A 1 281 ? 7.912 -2.500 -4.315 1.00 93.31 281 PRO A C 1
ATOM 2170 O O . PRO A 1 281 ? 7.236 -2.210 -3.330 1.00 93.31 281 PRO A O 1
ATOM 2173 N N . HIS A 1 282 ? 8.006 -1.702 -5.383 1.00 92.88 282 HIS A N 1
ATOM 2174 C CA . HIS A 1 282 ? 7.304 -0.422 -5.502 1.00 92.88 282 HIS A CA 1
ATOM 2175 C C . HIS A 1 282 ? 5.778 -0.587 -5.409 1.00 92.88 282 HIS A C 1
ATOM 2177 O O . HIS A 1 282 ? 5.121 0.097 -4.629 1.00 92.88 282 HIS A O 1
ATOM 2183 N N . GLU A 1 283 ? 5.193 -1.544 -6.138 1.00 93.38 283 GLU A N 1
ATOM 2184 C CA . GLU A 1 283 ? 3.749 -1.816 -6.063 1.00 93.38 283 GLU A CA 1
ATOM 2185 C C . GLU A 1 283 ? 3.300 -2.227 -4.655 1.00 93.38 283 GLU A C 1
ATOM 2187 O O . GLU A 1 283 ? 2.205 -1.862 -4.227 1.00 93.38 283 GLU A O 1
ATOM 2192 N N . ALA A 1 284 ? 4.138 -2.951 -3.909 1.00 92.50 284 ALA A N 1
ATOM 2193 C CA . ALA A 1 284 ? 3.832 -3.285 -2.523 1.00 92.50 284 ALA A CA 1
ATOM 2194 C C . ALA A 1 284 ? 3.796 -2.040 -1.621 1.00 92.50 284 ALA A C 1
ATOM 2196 O O . ALA A 1 284 ? 2.913 -1.944 -0.768 1.00 92.50 284 ALA A O 1
ATOM 2197 N N . VAL A 1 285 ? 4.693 -1.069 -1.830 1.00 92.88 285 VAL A N 1
ATOM 2198 C CA . VAL A 1 285 ? 4.651 0.231 -1.135 1.00 92.88 285 VAL A CA 1
ATOM 2199 C C . VAL A 1 285 ? 3.368 0.989 -1.479 1.00 92.88 285 VAL A C 1
ATOM 2201 O O . VAL A 1 285 ? 2.675 1.436 -0.569 1.00 92.88 285 VAL A O 1
ATOM 2204 N N . VAL A 1 286 ? 2.984 1.041 -2.757 1.00 92.56 286 VAL A N 1
ATOM 2205 C CA . VAL A 1 286 ? 1.729 1.681 -3.195 1.00 92.56 286 VAL A CA 1
ATOM 2206 C C . VAL A 1 286 ? 0.510 1.048 -2.512 1.00 92.56 286 VAL A C 1
ATOM 2208 O O . VAL A 1 286 ? -0.391 1.750 -2.052 1.00 92.56 286 VAL A O 1
ATOM 2211 N N . VAL A 1 287 ? 0.474 -0.282 -2.389 1.00 92.56 287 VAL A N 1
ATOM 2212 C CA . VAL A 1 287 ? -0.593 -0.976 -1.646 1.00 92.56 287 VAL A CA 1
ATOM 2213 C C . VAL A 1 287 ? -0.555 -0.611 -0.165 1.00 92.56 287 VAL A C 1
ATOM 2215 O O . VAL A 1 287 ? -1.600 -0.339 0.420 1.00 92.56 287 VAL A O 1
ATOM 2218 N N . LEU A 1 288 ? 0.625 -0.559 0.453 1.00 92.75 288 LEU A N 1
ATOM 2219 C CA . LEU A 1 288 ? 0.754 -0.162 1.854 1.00 92.75 288 LEU A CA 1
ATOM 2220 C C . LEU A 1 288 ? 0.285 1.282 2.094 1.00 92.75 288 LEU A C 1
ATOM 2222 O O . LEU A 1 288 ? -0.390 1.524 3.095 1.00 92.75 288 LEU A O 1
ATOM 2226 N N . HIS A 1 289 ? 0.558 2.217 1.177 1.00 93.06 289 HIS A N 1
ATOM 2227 C CA . HIS A 1 289 ? 0.008 3.578 1.224 1.00 93.06 289 HIS A CA 1
ATOM 2228 C C . HIS A 1 289 ? -1.523 3.575 1.164 1.00 93.06 289 HIS A C 1
ATOM 2230 O O . HIS A 1 289 ? -2.163 4.296 1.923 1.00 93.06 289 HIS A O 1
ATOM 2236 N N . LYS A 1 290 ? -2.140 2.723 0.335 1.00 91.06 290 LYS A N 1
AT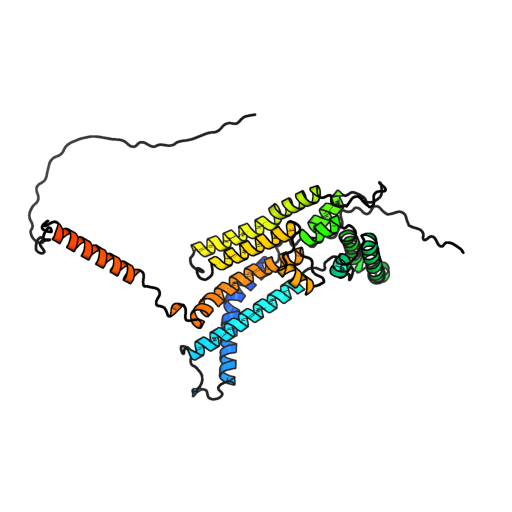OM 2237 C CA . LYS A 1 290 ? -3.609 2.574 0.298 1.00 91.06 290 LYS A CA 1
ATOM 2238 C C . LYS A 1 290 ? -4.179 1.960 1.584 1.00 91.06 290 LYS A C 1
ATOM 2240 O O . LYS A 1 290 ? -5.284 2.306 1.999 1.00 91.06 290 LYS A O 1
ATOM 2245 N N . LEU A 1 291 ? -3.446 1.051 2.228 1.00 91.19 291 LEU A N 1
ATOM 2246 C CA . LEU A 1 291 ? -3.902 0.338 3.427 1.00 91.19 291 LEU A CA 1
ATOM 2247 C C . LEU A 1 291 ? -3.682 1.113 4.728 1.00 91.19 291 LEU A C 1
ATOM 2249 O O . LEU A 1 291 ? -4.445 0.939 5.676 1.00 91.19 291 LEU A O 1
ATOM 2253 N N . PHE A 1 292 ? -2.666 1.968 4.802 1.00 93.12 292 PHE A N 1
ATOM 2254 C CA . PHE A 1 292 ? -2.335 2.716 6.016 1.00 93.12 292 PHE A CA 1
ATOM 2255 C C . PHE A 1 292 ? -3.501 3.559 6.585 1.00 93.12 292 PHE A C 1
ATOM 2257 O O . PHE A 1 292 ? -3.757 3.478 7.795 1.00 93.12 292 PHE A O 1
ATOM 2264 N N . PRO A 1 293 ? -4.263 4.315 5.770 1.00 90.12 293 PRO A N 1
ATOM 2265 C CA . PRO A 1 293 ? -5.422 5.071 6.243 1.00 90.12 293 PRO A CA 1
ATOM 2266 C C . PRO A 1 293 ? -6.484 4.154 6.848 1.00 90.12 293 PRO A C 1
ATOM 2268 O O . PRO A 1 293 ? -7.015 4.431 7.923 1.00 90.12 293 PRO A O 1
ATOM 2271 N N . LEU A 1 294 ? -6.738 3.019 6.190 1.00 89.75 294 LEU A N 1
ATOM 2272 C CA . LEU A 1 294 ? -7.706 2.017 6.628 1.00 89.75 294 LEU A CA 1
ATOM 2273 C C . LEU A 1 294 ? -7.283 1.359 7.940 1.00 89.75 294 LEU A C 1
ATOM 2275 O O . LEU A 1 294 ? -8.112 1.178 8.825 1.00 89.75 294 LEU A O 1
ATOM 2279 N N . LEU A 1 295 ? -5.995 1.046 8.096 1.00 90.38 295 LEU A N 1
ATOM 2280 C CA . LEU A 1 295 ? -5.448 0.502 9.339 1.00 90.38 295 LEU A CA 1
ATOM 2281 C C . LEU A 1 295 ? -5.580 1.503 10.486 1.00 90.38 295 LEU A C 1
ATOM 2283 O O . LEU A 1 295 ? -6.019 1.137 11.573 1.00 90.38 295 LEU A O 1
ATOM 2287 N N . THR A 1 296 ? -5.262 2.775 10.241 1.00 89.75 296 THR A N 1
ATOM 2288 C CA . THR A 1 296 ? -5.432 3.843 11.236 1.00 89.75 296 THR A CA 1
ATOM 2289 C C . THR A 1 296 ? -6.881 3.934 11.692 1.00 89.75 296 THR A C 1
ATOM 2291 O O . THR A 1 296 ? -7.186 3.995 12.882 1.00 89.75 296 THR A O 1
ATOM 2294 N N . LEU A 1 297 ? -7.782 3.921 10.725 1.00 87.75 297 LEU A N 1
ATOM 2295 C CA . LEU A 1 297 ? -9.198 4.071 10.945 1.00 87.75 297 LEU A CA 1
ATOM 2296 C C . LEU A 1 297 ? -9.780 2.836 11.678 1.00 87.75 297 LEU A C 1
ATOM 2298 O O . LEU A 1 297 ? -10.528 2.984 12.648 1.00 87.75 297 LEU A O 1
ATOM 2302 N N . ALA A 1 298 ? -9.328 1.627 11.334 1.00 89.31 298 ALA A N 1
ATOM 2303 C CA . ALA A 1 298 ? -9.648 0.391 12.046 1.00 89.31 298 ALA A CA 1
ATOM 2304 C C . ALA A 1 298 ? -9.148 0.387 13.498 1.00 89.31 298 ALA A C 1
ATOM 2306 O O . ALA A 1 298 ? -9.880 -0.031 14.395 1.00 89.31 298 ALA A O 1
ATOM 2307 N N . LEU A 1 299 ? -7.940 0.894 13.766 1.00 88.62 299 LEU A N 1
ATOM 2308 C CA . LEU A 1 299 ? -7.415 1.016 15.132 1.00 88.62 299 LEU A CA 1
ATOM 2309 C C . LEU A 1 299 ? -8.289 1.923 16.003 1.00 88.62 299 LEU A C 1
ATOM 2311 O O . LEU A 1 299 ? -8.429 1.664 17.196 1.00 88.62 299 LEU A O 1
ATOM 2315 N N . ASN A 1 300 ? -8.906 2.951 15.417 1.00 87.31 300 ASN A N 1
ATOM 2316 C CA . ASN A 1 300 ? -9.790 3.861 16.148 1.00 87.31 300 ASN A CA 1
ATOM 2317 C C . ASN A 1 300 ? -11.083 3.169 16.563 1.00 87.31 300 ASN A C 1
ATOM 2319 O O . ASN A 1 300 ? -11.564 3.382 17.672 1.00 87.31 300 ASN A O 1
ATOM 2323 N N . GLN A 1 301 ? -11.627 2.326 15.687 1.00 88.12 301 GLN A N 1
ATOM 2324 C CA . GLN A 1 301 ? -12.842 1.568 15.972 1.00 88.12 301 GLN A CA 1
ATOM 2325 C C . GLN A 1 301 ? -12.591 0.379 16.907 1.00 88.12 301 GLN A C 1
ATOM 2327 O O . GLN A 1 301 ? -13.432 0.065 17.747 1.00 88.12 301 GLN A O 1
ATOM 2332 N N . LEU A 1 302 ? -11.432 -0.275 16.795 1.00 88.62 302 LEU A N 1
ATOM 2333 C CA . LEU A 1 302 ? -11.095 -1.452 17.598 1.00 88.62 302 LEU A CA 1
ATOM 2334 C C . LEU A 1 302 ? -10.513 -1.104 18.971 1.00 88.62 302 LEU A C 1
ATOM 2336 O O . LEU A 1 302 ? -10.671 -1.893 19.899 1.00 88.62 302 LEU A O 1
ATOM 2340 N N . GLY A 1 303 ? -9.871 0.056 19.133 1.00 85.31 303 GLY A N 1
ATOM 2341 C CA . GLY A 1 303 ? -9.229 0.464 20.388 1.00 85.31 303 GLY A CA 1
ATOM 2342 C C . GLY A 1 303 ? -10.144 0.361 21.617 1.00 85.31 303 GLY A C 1
ATOM 2343 O O . GLY A 1 303 ? -9.819 -0.389 22.539 1.00 85.31 303 GLY A O 1
ATOM 2344 N N . PRO A 1 304 ? -11.320 1.020 21.623 1.00 82.12 304 PRO A N 1
ATOM 2345 C CA . PRO A 1 304 ? -12.270 0.934 22.736 1.00 82.12 304 PRO A CA 1
ATOM 2346 C C . PRO A 1 304 ? -12.740 -0.498 23.023 1.00 82.12 304 PRO A C 1
ATOM 2348 O O . PRO A 1 304 ? -12.994 -0.869 24.165 1.00 82.12 304 PRO A O 1
ATOM 2351 N N . ILE A 1 305 ? -12.834 -1.325 21.981 1.00 84.19 305 ILE A N 1
ATOM 2352 C CA . ILE A 1 305 ? -13.307 -2.707 22.080 1.00 84.19 305 ILE A CA 1
ATOM 2353 C C . ILE A 1 305 ? -12.259 -3.596 22.735 1.00 84.19 305 ILE A C 1
ATOM 2355 O O . ILE A 1 305 ? -12.592 -4.423 23.583 1.00 84.19 305 ILE A O 1
ATOM 2359 N N . VAL A 1 306 ? -10.992 -3.429 22.357 1.00 82.94 306 VAL A N 1
ATOM 2360 C CA . VAL A 1 306 ? -9.888 -4.175 22.961 1.00 82.94 306 VAL A CA 1
ATOM 2361 C C . VAL A 1 306 ? -9.809 -3.860 24.450 1.00 82.94 306 VAL A C 1
ATOM 2363 O O . VAL A 1 306 ? -9.720 -4.795 25.243 1.00 82.94 306 VAL A O 1
ATOM 2366 N N . HIS A 1 307 ? -9.928 -2.593 24.851 1.00 80.06 307 HIS A N 1
ATOM 2367 C CA . HIS A 1 307 ? -9.958 -2.228 26.271 1.00 80.06 307 HIS A CA 1
ATOM 2368 C C . HIS A 1 307 ? -11.159 -2.842 27.006 1.00 80.06 307 HIS A C 1
ATOM 2370 O O . HIS A 1 307 ? -10.982 -3.474 28.049 1.00 80.06 307 HIS A O 1
ATOM 2376 N N . ALA A 1 308 ? -12.356 -2.782 26.410 1.00 79.00 308 ALA A N 1
ATOM 2377 C CA . ALA A 1 308 ? -13.561 -3.381 26.984 1.00 79.00 308 ALA A CA 1
ATOM 2378 C C . ALA A 1 308 ? -13.470 -4.915 27.136 1.00 79.00 308 ALA A C 1
ATOM 2380 O O . ALA A 1 308 ? -13.982 -5.472 28.105 1.00 79.00 308 ALA A O 1
ATOM 2381 N N . LEU A 1 309 ? -12.825 -5.614 26.195 1.00 76.69 309 LEU A N 1
ATOM 2382 C CA . LEU A 1 309 ? -12.684 -7.077 26.221 1.00 76.69 309 LEU A CA 1
ATOM 2383 C C . LEU A 1 309 ? -11.548 -7.565 27.123 1.00 76.69 309 LEU A C 1
ATOM 2385 O O . LEU A 1 309 ? -11.658 -8.640 27.710 1.00 76.69 309 LEU A O 1
ATOM 2389 N N . THR A 1 310 ? -10.453 -6.812 27.200 1.00 77.06 310 THR A N 1
ATOM 2390 C CA . THR A 1 310 ? -9.291 -7.159 28.034 1.00 77.06 310 THR A CA 1
ATOM 2391 C C . THR A 1 310 ? -9.486 -6.770 29.494 1.00 77.06 310 THR A C 1
ATOM 2393 O O . THR A 1 310 ? -8.749 -7.258 30.347 1.00 77.06 310 THR A O 1
ATOM 2396 N N . GLY A 1 311 ? -10.479 -5.924 29.794 1.00 66.25 311 GLY A N 1
ATOM 2397 C CA . GLY A 1 311 ? -10.720 -5.433 31.147 1.00 66.25 311 GLY A CA 1
ATOM 2398 C C . GLY A 1 311 ? -9.562 -4.588 31.677 1.00 66.25 311 GLY A C 1
ATOM 2399 O O . GLY A 1 311 ? -9.429 -4.449 32.888 1.00 66.25 311 GLY A O 1
ATOM 2400 N N . LEU A 1 312 ? -8.715 -4.041 30.795 1.00 59.34 312 LEU A N 1
ATOM 2401 C CA . LEU A 1 312 ? -7.579 -3.201 31.186 1.00 59.34 312 LEU A CA 1
ATOM 2402 C C . LEU A 1 312 ? -8.033 -1.909 31.893 1.00 59.34 312 LEU A C 1
ATOM 2404 O O . LEU A 1 312 ? -7.309 -1.419 32.752 1.00 59.34 312 LEU A O 1
ATOM 2408 N N . ASP A 1 313 ? -9.264 -1.454 31.636 1.00 50.97 313 ASP A N 1
ATOM 2409 C CA . ASP A 1 313 ? -9.908 -0.329 32.335 1.00 50.97 313 ASP A CA 1
ATOM 2410 C C . ASP A 1 313 ? -10.658 -0.755 33.621 1.00 50.97 313 ASP A C 1
ATOM 2412 O O . ASP A 1 313 ? -11.256 0.075 34.302 1.00 50.97 313 ASP A O 1
ATOM 2416 N N . ALA A 1 314 ? -10.668 -2.049 33.979 1.00 49.53 314 ALA A N 1
ATOM 2417 C CA . ALA A 1 314 ? -11.239 -2.508 35.253 1.00 49.53 314 ALA A CA 1
ATOM 2418 C C . ALA A 1 314 ? -10.313 -2.224 36.448 1.00 49.53 314 ALA A C 1
ATOM 2420 O O . ALA A 1 314 ? -10.745 -2.327 37.598 1.00 49.53 314 ALA A O 1
ATOM 2421 N N . ALA A 1 315 ? -9.056 -1.845 36.196 1.00 49.56 315 ALA A N 1
ATOM 2422 C CA . ALA A 1 315 ? -8.307 -1.075 37.171 1.00 49.56 315 ALA A CA 1
ATOM 2423 C C . ALA A 1 315 ? -8.864 0.354 37.104 1.00 49.56 315 ALA A C 1
ATOM 2425 O O . ALA A 1 315 ? -8.719 0.976 36.052 1.00 49.56 315 ALA A O 1
ATOM 2426 N N . PRO A 1 316 ? -9.526 0.868 38.160 1.00 51.25 316 PRO A N 1
ATOM 2427 C CA . PRO A 1 316 ? -9.966 2.253 38.166 1.00 51.25 316 PRO A CA 1
ATOM 2428 C C . PRO A 1 316 ? -8.741 3.102 37.849 1.00 51.25 316 PRO A C 1
ATOM 2430 O O . PRO A 1 316 ? -7.745 3.034 38.575 1.00 51.25 316 PRO A O 1
ATOM 2433 N N . GLU A 1 317 ? -8.792 3.827 36.729 1.00 50.69 317 GLU A N 1
ATOM 2434 C CA . GLU A 1 317 ? -7.807 4.857 36.424 1.00 50.69 317 GLU A CA 1
ATOM 2435 C C . GLU A 1 317 ? -7.694 5.679 37.714 1.00 50.69 317 GLU A C 1
ATOM 2437 O O . GLU A 1 317 ? -8.740 6.088 38.233 1.00 50.69 317 GLU A O 1
ATOM 2442 N N . PRO A 1 318 ? -6.504 5.780 38.339 1.00 53.56 318 PRO A N 1
ATOM 2443 C CA . PRO A 1 318 ? -6.379 6.469 39.610 1.00 53.56 318 PRO A CA 1
ATOM 2444 C C . PRO A 1 318 ? -6.919 7.866 39.374 1.00 53.56 318 PRO A C 1
ATOM 2446 O O . PRO A 1 318 ? -6.339 8.622 38.595 1.00 53.56 318 PRO A O 1
ATOM 2449 N N . ASP A 1 319 ? -8.085 8.150 39.959 1.00 62.88 319 ASP A N 1
ATOM 2450 C CA . ASP A 1 319 ? -8.747 9.428 39.792 1.00 62.88 319 ASP A CA 1
ATOM 2451 C C . ASP A 1 319 ? -7.723 10.467 40.218 1.00 62.88 319 ASP A C 1
ATOM 2453 O O . ASP A 1 319 ? -7.339 10.547 41.387 1.00 62.88 319 ASP A O 1
ATOM 2457 N N . ILE A 1 320 ? -7.208 11.207 39.238 1.00 64.50 320 ILE A N 1
ATOM 2458 C CA . ILE A 1 320 ? -6.145 12.174 39.464 1.00 64.50 320 ILE A CA 1
ATOM 2459 C C . ILE A 1 320 ? -6.632 13.188 40.503 1.00 64.50 320 ILE A C 1
ATOM 2461 O O . ILE A 1 320 ? -5.823 13.685 41.271 1.00 64.50 320 ILE A O 1
ATOM 2465 N N . GLY A 1 321 ? -7.945 13.429 40.614 1.00 69.06 321 GLY A N 1
ATOM 2466 C CA . GLY A 1 321 ? -8.539 14.222 41.685 1.00 69.06 321 GLY A CA 1
ATOM 2467 C C . GLY A 1 321 ? -8.413 13.583 43.071 1.00 69.06 321 GLY A C 1
ATOM 2468 O O . GLY A 1 321 ? -8.098 14.283 44.032 1.00 69.06 321 GLY A O 1
ATOM 2469 N N . VAL A 1 322 ? -8.594 12.266 43.198 1.00 74.56 322 VAL A N 1
ATOM 2470 C CA . VAL A 1 322 ? -8.384 11.529 44.459 1.00 74.56 322 VAL A CA 1
ATOM 2471 C C . VAL A 1 322 ? -6.908 11.516 44.839 1.00 74.56 322 VAL A C 1
ATOM 2473 O O . VAL A 1 322 ? -6.577 11.771 45.997 1.00 74.56 322 VAL A O 1
ATOM 2476 N N . GLU A 1 323 ? -6.016 11.296 43.878 1.00 75.38 323 GLU A N 1
ATOM 2477 C CA . GLU A 1 323 ? -4.580 11.237 44.151 1.00 75.38 323 GLU A CA 1
ATOM 2478 C C . GLU A 1 323 ? -3.988 12.627 44.413 1.00 75.38 323 GLU A C 1
ATOM 2480 O O . GLU A 1 323 ? -3.163 12.787 45.311 1.00 75.38 323 GLU A O 1
ATOM 2485 N N . LEU A 1 324 ? -4.486 13.666 43.738 1.00 82.56 324 LEU A N 1
ATOM 2486 C CA . LEU A 1 324 ? -4.142 15.057 44.028 1.00 82.56 324 LEU A CA 1
ATOM 2487 C C . LEU A 1 324 ? -4.690 15.501 45.392 1.00 82.56 324 LEU A C 1
ATOM 2489 O O . LEU A 1 324 ? -3.985 16.198 46.121 1.00 82.56 324 LEU A O 1
ATOM 2493 N N . ASN A 1 325 ? -5.888 15.049 45.782 1.00 85.25 325 ASN A N 1
ATOM 2494 C CA . ASN A 1 325 ? -6.417 15.257 47.134 1.00 85.25 325 ASN A CA 1
ATOM 2495 C C . ASN A 1 325 ? -5.575 14.538 48.192 1.00 85.25 325 ASN A C 1
ATOM 2497 O O . ASN A 1 325 ? -5.318 15.114 49.245 1.00 85.25 325 ASN A O 1
ATOM 2501 N N . ARG A 1 326 ? -5.093 13.318 47.923 1.00 82.81 326 ARG A N 1
ATOM 2502 C CA . ARG A 1 326 ? -4.160 12.622 48.824 1.00 82.81 326 ARG A CA 1
ATOM 2503 C C . ARG A 1 326 ? -2.841 13.375 48.960 1.00 82.81 326 ARG A C 1
ATOM 2505 O O . ARG A 1 326 ? -2.342 13.509 50.071 1.00 82.81 326 ARG A O 1
ATOM 2512 N N . VAL A 1 327 ? -2.295 13.907 47.865 1.00 87.69 327 VAL A N 1
ATOM 2513 C CA . VAL A 1 327 ? -1.069 14.721 47.904 1.00 87.69 327 VAL A CA 1
ATOM 2514 C C . VAL A 1 327 ? -1.291 16.026 48.673 1.00 87.69 327 VAL A C 1
ATOM 2516 O O . VAL A 1 327 ? -0.447 16.372 49.495 1.00 87.69 327 VAL A O 1
ATOM 2519 N N . HIS A 1 328 ? -2.425 16.711 48.481 1.00 85.88 328 HIS A N 1
ATOM 2520 C CA . HIS A 1 328 ? -2.786 17.893 49.277 1.00 85.88 328 HIS A CA 1
ATOM 2521 C C . HIS A 1 328 ? -2.898 17.558 50.768 1.00 85.88 328 HIS A C 1
ATOM 2523 O O . HIS A 1 328 ? -2.287 18.229 51.590 1.00 85.88 328 HIS A O 1
ATOM 2529 N N . GLN A 1 329 ? -3.582 16.466 51.120 1.00 88.38 329 GLN A N 1
ATOM 2530 C CA . GLN A 1 329 ? -3.723 16.029 52.512 1.00 88.38 329 GLN A CA 1
ATOM 2531 C C . GLN A 1 329 ? -2.376 15.685 53.160 1.00 88.38 329 GLN A C 1
ATOM 2533 O O . GLN A 1 329 ? -2.145 16.021 54.321 1.00 88.38 329 GLN A O 1
ATOM 2538 N N . VAL A 1 330 ? -1.467 15.041 52.421 1.00 93.50 330 VAL A N 1
ATOM 2539 C CA . VAL A 1 330 ? -0.109 14.750 52.907 1.00 93.50 330 VAL A CA 1
ATOM 2540 C C . VAL A 1 330 ? 0.706 16.036 53.053 1.00 93.50 330 VAL A C 1
ATOM 2542 O O . VAL A 1 330 ? 1.423 16.182 54.042 1.00 93.50 330 VAL A O 1
ATOM 2545 N N . ALA A 1 331 ? 0.586 16.978 52.115 1.00 91.06 331 ALA A N 1
ATOM 2546 C CA . ALA A 1 331 ? 1.254 18.273 52.195 1.00 91.06 331 ALA A CA 1
ATOM 2547 C C . ALA A 1 331 ? 0.773 19.087 53.409 1.00 91.06 331 ALA A C 1
ATOM 2549 O O . ALA A 1 331 ? 1.604 19.565 54.182 1.00 91.06 331 ALA A O 1
ATOM 2550 N N . ASP A 1 332 ? -0.539 19.166 53.637 1.00 91.62 332 ASP A N 1
ATOM 2551 C CA . ASP A 1 332 ? -1.134 19.878 54.774 1.00 91.62 332 ASP A CA 1
ATOM 2552 C C . ASP A 1 332 ? -0.747 19.239 56.114 1.00 91.62 332 ASP A C 1
ATOM 2554 O O . ASP A 1 332 ? -0.385 19.939 57.065 1.00 91.62 332 ASP A O 1
ATOM 2558 N N . ALA A 1 333 ? -0.738 17.903 56.188 1.00 89.88 333 ALA A N 1
ATOM 2559 C CA . ALA A 1 333 ? -0.278 17.178 57.370 1.00 89.88 333 ALA A CA 1
ATOM 2560 C C . ALA A 1 333 ? 1.208 17.446 57.668 1.00 89.88 333 ALA A C 1
ATOM 2562 O O . ALA A 1 333 ? 1.592 17.622 58.827 1.00 89.88 333 ALA A O 1
ATOM 2563 N N . LEU A 1 334 ? 2.045 17.529 56.628 1.00 91.19 334 LEU A N 1
ATOM 2564 C CA . LEU A 1 334 ? 3.467 17.833 56.773 1.00 91.19 334 LEU A CA 1
ATOM 2565 C C . LEU A 1 334 ? 3.691 19.276 57.247 1.00 91.19 334 LEU A C 1
ATOM 2567 O O . LEU A 1 334 ? 4.515 19.513 58.129 1.00 91.19 334 LEU A O 1
ATOM 2571 N N . VAL A 1 335 ? 2.936 20.238 56.705 1.00 89.56 335 VAL A N 1
ATOM 2572 C CA . VAL A 1 335 ? 2.964 21.646 57.140 1.00 89.56 335 VAL A CA 1
ATOM 2573 C C . VAL A 1 335 ? 2.568 21.764 58.613 1.00 89.56 335 VAL A C 1
ATOM 2575 O O . VAL A 1 335 ? 3.249 22.452 59.380 1.00 89.56 335 VAL A O 1
ATOM 2578 N N . HIS A 1 336 ? 1.530 21.040 59.036 1.00 82.88 336 HIS A N 1
ATOM 2579 C CA . HIS A 1 336 ? 1.111 20.991 60.435 1.00 82.88 336 HIS A CA 1
ATOM 2580 C C . HIS A 1 336 ? 2.203 20.438 61.361 1.00 82.88 336 HIS A C 1
ATOM 2582 O O . HIS A 1 336 ? 2.459 21.015 62.422 1.00 82.88 336 HIS A O 1
ATOM 2588 N N . GLU A 1 337 ? 2.888 19.365 60.964 1.00 89.31 337 GLU A N 1
ATOM 2589 C CA . GLU A 1 337 ? 3.948 18.763 61.779 1.00 89.31 337 GLU A CA 1
ATOM 2590 C C . GLU A 1 337 ? 5.202 19.651 61.842 1.00 89.31 337 GLU A C 1
ATOM 2592 O O . GLU A 1 337 ? 5.817 19.792 62.901 1.00 89.31 337 GLU A O 1
ATOM 2597 N N . VAL A 1 338 ? 5.544 20.344 60.750 1.00 86.75 338 VAL A N 1
ATOM 2598 C CA . VAL A 1 338 ? 6.629 21.339 60.736 1.00 86.75 338 VAL A CA 1
ATOM 2599 C C . VAL A 1 338 ? 6.322 22.503 61.681 1.00 86.75 338 VAL A C 1
ATOM 2601 O O . VAL A 1 338 ? 7.212 22.936 62.419 1.00 86.75 338 VAL A O 1
ATOM 2604 N N . HIS A 1 339 ? 5.080 22.993 61.706 1.00 74.88 339 HIS A N 1
ATOM 2605 C CA . HIS A 1 339 ? 4.662 24.017 62.667 1.00 74.88 339 HIS A CA 1
ATOM 2606 C C . HIS A 1 339 ? 4.729 23.516 64.111 1.00 74.88 339 HIS A C 1
ATOM 2608 O O . HIS A 1 339 ? 5.233 24.234 64.979 1.00 74.88 339 HIS A O 1
ATOM 2614 N N . ARG A 1 340 ? 4.317 22.265 64.358 1.00 82.00 340 ARG A N 1
ATOM 2615 C CA . ARG A 1 340 ? 4.416 21.626 65.677 1.00 82.00 340 ARG A CA 1
ATOM 2616 C C . ARG A 1 340 ? 5.863 21.534 66.166 1.00 82.00 340 ARG A C 1
ATOM 2618 O O . ARG A 1 340 ? 6.135 21.846 67.320 1.00 82.00 340 ARG A O 1
ATOM 2625 N N . ILE A 1 341 ? 6.795 21.137 65.295 1.00 79.00 341 ILE A N 1
ATOM 2626 C CA . ILE A 1 341 ? 8.219 20.969 65.634 1.00 79.00 341 ILE A CA 1
ATOM 2627 C C . ILE A 1 341 ? 8.913 22.317 65.853 1.00 79.00 341 ILE A C 1
ATOM 2629 O O . ILE A 1 341 ? 9.769 22.434 66.728 1.00 79.00 341 ILE A O 1
ATOM 2633 N N . LYS A 1 342 ? 8.554 23.351 65.085 1.00 79.44 342 LYS A N 1
ATOM 2634 C CA . LYS A 1 342 ? 9.188 24.673 65.201 1.00 79.44 342 LYS A CA 1
ATOM 2635 C C . LYS A 1 342 ? 8.695 25.497 66.394 1.00 79.44 342 LYS A C 1
ATOM 2637 O O . LYS A 1 342 ? 9.246 26.568 66.628 1.00 79.44 342 LYS A O 1
ATOM 2642 N N . GLY A 1 343 ? 7.677 25.041 67.132 1.00 73.81 343 GLY A N 1
ATOM 2643 C CA . GLY A 1 343 ? 7.118 25.781 68.270 1.00 73.81 343 GLY A CA 1
ATOM 2644 C C . GLY A 1 343 ? 6.563 27.160 67.889 1.00 73.81 343 GLY A C 1
ATOM 2645 O O . GLY A 1 343 ? 6.405 28.017 68.753 1.00 73.81 343 GLY A O 1
ATOM 2646 N N . VAL A 1 344 ? 6.301 27.387 66.597 1.00 68.44 344 VAL A N 1
ATOM 2647 C CA . VAL A 1 344 ? 5.753 28.640 66.076 1.00 68.44 344 VAL A CA 1
ATOM 2648 C C . VAL A 1 344 ? 4.233 28.547 66.204 1.00 68.44 344 VAL A C 1
ATOM 2650 O O . VAL A 1 344 ? 3.644 27.687 65.543 1.00 68.44 344 VAL A O 1
ATOM 2653 N N . PRO A 1 345 ? 3.584 29.388 67.030 1.00 62.66 345 PRO A N 1
ATOM 2654 C CA . PRO A 1 345 ? 2.132 29.406 67.139 1.00 62.66 345 PRO A CA 1
ATOM 2655 C C . PRO A 1 345 ? 1.530 29.716 65.768 1.00 62.66 345 PRO A C 1
ATOM 2657 O O . PRO A 1 345 ? 1.905 30.704 65.135 1.00 62.66 345 PRO A O 1
ATOM 2660 N N . LEU A 1 346 ? 0.623 28.861 65.293 1.00 58.56 346 LEU A N 1
ATOM 2661 C CA . LEU A 1 346 ? -0.148 29.154 64.089 1.00 58.56 346 LEU A CA 1
ATOM 2662 C C . LEU A 1 346 ? -0.972 30.429 64.334 1.00 58.56 346 LEU A C 1
ATOM 2664 O O . LEU A 1 346 ? -1.541 30.569 65.421 1.00 58.56 346 LEU A O 1
ATOM 2668 N N . PRO A 1 347 ? -1.063 31.351 63.359 1.00 62.59 347 PRO A N 1
ATOM 2669 C CA . PRO A 1 347 ? -2.009 32.449 63.448 1.00 62.59 347 PRO A CA 1
ATOM 2670 C C . PRO A 1 347 ? -3.410 31.846 63.553 1.00 62.59 347 PRO A C 1
ATOM 2672 O O . PRO A 1 347 ? -3.883 31.159 62.648 1.00 62.59 347 PRO A O 1
ATOM 2675 N N . THR A 1 348 ? -4.058 32.054 64.693 1.00 63.06 348 THR A N 1
ATOM 2676 C CA . THR A 1 348 ? -5.450 31.672 64.895 1.00 63.06 348 THR A CA 1
ATOM 2677 C C . THR A 1 348 ? -6.290 32.514 63.944 1.00 63.06 348 THR A C 1
ATOM 2679 O O . THR A 1 348 ? -6.413 33.722 64.145 1.00 63.06 348 THR A O 1
ATOM 2682 N N . MET A 1 349 ? -6.834 31.908 62.887 1.00 55.41 349 MET A N 1
ATOM 2683 C CA . MET A 1 349 ? -7.924 32.540 62.148 1.00 55.41 349 MET A CA 1
ATOM 2684 C C . MET A 1 349 ? -9.104 32.663 63.109 1.00 55.41 349 MET A C 1
ATOM 2686 O O . MET A 1 349 ? -9.697 31.656 63.486 1.00 55.41 349 MET A O 1
ATOM 2690 N N . ASP A 1 350 ? -9.377 33.893 63.543 1.00 58.38 350 ASP A N 1
ATOM 2691 C CA . ASP A 1 350 ? -10.527 34.243 64.368 1.00 58.38 350 ASP A CA 1
ATOM 2692 C C . ASP A 1 350 ? -11.798 34.130 63.507 1.00 58.38 350 ASP A C 1
ATOM 2694 O O . ASP A 1 350 ? -11.974 34.919 62.572 1.00 58.38 350 ASP A O 1
ATOM 2698 N N . PRO A 1 351 ? -12.687 33.155 63.771 1.00 59.03 351 PRO A N 1
ATOM 2699 C CA . PRO A 1 351 ? -13.901 32.969 62.984 1.00 59.03 351 PRO A CA 1
ATOM 2700 C C . PRO A 1 351 ? -14.952 34.069 63.222 1.00 59.03 351 PRO A C 1
ATOM 2702 O O . PRO A 1 351 ? -16.019 34.009 62.617 1.00 59.03 351 PRO A O 1
ATOM 2705 N N . ASN A 1 352 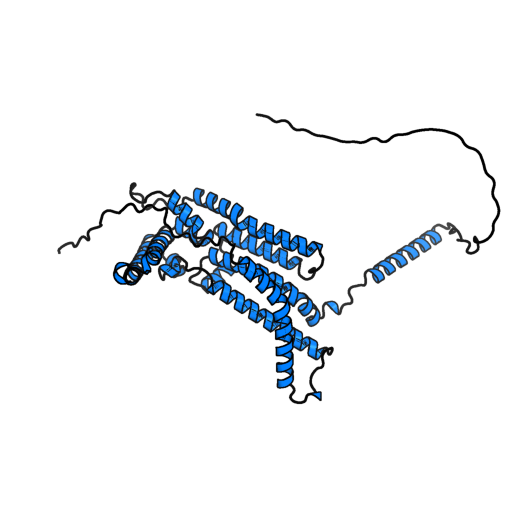? -14.673 35.071 64.068 1.00 56.66 352 ASN A N 1
ATOM 2706 C CA . ASN A 1 352 ? -15.614 36.129 64.439 1.00 56.66 352 ASN A CA 1
ATOM 2707 C C . ASN A 1 352 ? -15.261 37.534 63.914 1.00 56.66 352 ASN A C 1
ATOM 2709 O O . ASN A 1 352 ? -15.933 38.501 64.270 1.00 56.66 352 ASN A O 1
ATOM 2713 N N . ALA A 1 353 ? -14.269 37.680 63.029 1.00 53.25 353 ALA A N 1
ATOM 2714 C CA . ALA A 1 353 ? -13.908 38.973 62.428 1.00 53.25 353 ALA A CA 1
ATOM 2715 C C . ALA A 1 353 ? -14.863 39.417 61.293 1.00 53.25 353 ALA A C 1
ATOM 2717 O O . ALA A 1 353 ? -14.436 39.922 60.254 1.00 53.25 353 ALA A O 1
ATOM 2718 N N . GLY A 1 354 ? -16.169 39.223 61.487 1.00 53.44 354 GLY A N 1
ATOM 2719 C CA . GLY A 1 354 ? -17.226 39.709 60.609 1.00 53.44 354 GLY A CA 1
ATOM 2720 C C . GLY A 1 354 ? -18.295 40.457 61.401 1.00 53.44 354 GLY A C 1
ATOM 2721 O O . GLY A 1 354 ? -19.162 39.827 61.996 1.00 53.44 354 GLY A O 1
ATOM 2722 N N . GLY A 1 355 ? -18.277 41.795 61.359 1.00 51.38 355 GLY A N 1
ATOM 2723 C CA . GLY A 1 355 ? -19.460 42.600 61.690 1.00 51.38 355 GLY A CA 1
ATOM 2724 C C . GLY A 1 355 ? -19.201 43.958 62.351 1.00 51.38 355 GLY A C 1
ATOM 2725 O O . GLY A 1 355 ? -18.919 44.019 63.540 1.00 51.38 355 GLY A O 1
ATOM 2726 N N . GLY A 1 356 ? -19.429 45.036 61.589 1.00 44.84 356 GLY A N 1
ATOM 2727 C CA . GLY A 1 356 ? -19.552 46.434 62.046 1.00 44.84 356 GLY A CA 1
ATOM 2728 C C . GLY A 1 356 ? -18.438 47.312 61.464 1.00 44.84 356 GLY A C 1
ATOM 2729 O O . GLY A 1 356 ? -17.277 47.067 61.749 1.00 44.84 356 GLY A O 1
ATOM 2730 N N . GLY A 1 357 ? -18.653 48.277 60.566 1.00 54.16 357 GLY A N 1
ATOM 2731 C CA . GLY A 1 357 ? -19.771 49.213 60.422 1.00 54.16 357 GLY A CA 1
ATOM 2732 C C . GLY A 1 357 ? -19.302 50.600 60.894 1.00 54.16 357 GLY A C 1
ATOM 2733 O O . GLY A 1 357 ? -18.806 50.682 62.006 1.00 54.16 357 GLY A O 1
ATOM 2734 N N . GLU A 1 358 ? -19.487 51.639 60.061 1.00 42.44 358 GLU A N 1
ATOM 2735 C CA . GLU A 1 358 ? -19.123 53.072 60.254 1.00 42.44 358 GLU A CA 1
ATOM 2736 C C . GLU A 1 358 ? -17.667 53.459 59.904 1.00 42.44 358 GLU A C 1
ATOM 2738 O O . GLU A 1 358 ? -16.730 52.741 60.212 1.00 42.44 358 GLU A O 1
ATOM 2743 N N . ALA A 1 359 ? -17.348 54.589 59.265 1.00 42.19 359 ALA A N 1
ATOM 2744 C CA . ALA A 1 359 ? -18.121 55.615 58.575 1.00 42.19 359 ALA A CA 1
ATOM 2745 C C . ALA A 1 359 ? -17.177 56.434 57.660 1.00 42.19 359 ALA A C 1
ATOM 2747 O O . ALA A 1 359 ? -15.980 56.570 57.897 1.00 42.19 359 ALA A O 1
ATOM 2748 N N . MET A 1 360 ? -17.793 56.971 56.614 1.00 52.47 360 MET A N 1
ATOM 2749 C CA . MET A 1 360 ? -17.426 58.063 55.708 1.00 52.47 360 MET A CA 1
ATOM 2750 C C . MET A 1 360 ? -16.550 59.190 56.301 1.00 52.47 360 MET A C 1
ATOM 2752 O O . MET A 1 360 ? -17.028 59.884 57.189 1.00 52.47 360 MET A O 1
ATOM 2756 N N . VAL A 1 361 ? -15.363 59.455 55.722 1.00 47.56 361 VAL A N 1
ATOM 2757 C CA . VAL A 1 361 ? -14.695 60.783 55.666 1.00 47.56 361 VAL A CA 1
ATOM 2758 C C . VAL A 1 361 ? -13.773 60.861 54.423 1.00 47.56 361 VAL A C 1
ATOM 2760 O O . VAL A 1 361 ? -12.728 60.221 54.364 1.00 47.56 361 VAL A O 1
ATOM 2763 N N . GLU A 1 362 ? -14.182 61.645 53.420 1.00 48.72 362 GLU A N 1
ATOM 2764 C CA . GLU A 1 362 ? -13.328 62.324 52.411 1.00 48.72 362 GLU A CA 1
ATOM 2765 C C . GLU A 1 362 ? -12.596 63.523 53.077 1.00 48.72 362 GLU A C 1
ATOM 2767 O O . GLU A 1 362 ? -13.017 63.900 54.171 1.00 48.72 362 GLU A O 1
ATOM 2772 N N . PRO A 1 363 ? -11.662 64.286 52.457 1.00 63.25 363 PRO A N 1
ATOM 2773 C CA . PRO A 1 363 ? -10.857 64.107 51.237 1.00 63.25 363 PRO A CA 1
ATOM 2774 C C . PRO A 1 363 ? -9.357 64.477 51.449 1.00 63.25 363 PRO A C 1
ATOM 2776 O O . PRO A 1 363 ? -8.973 64.961 52.510 1.00 63.25 363 PRO A O 1
ATOM 2779 N N . SER A 1 364 ? -8.512 64.317 50.415 1.00 45.75 364 SER A N 1
ATOM 2780 C CA . SER A 1 364 ? -7.489 65.283 49.915 1.00 45.75 364 SER A CA 1
ATOM 2781 C C . SER A 1 364 ? -6.303 64.593 49.208 1.00 45.75 364 SER A C 1
ATOM 2783 O O . SER A 1 364 ? -5.655 63.703 49.749 1.00 45.75 364 SER A O 1
ATOM 2785 N N . GLY A 1 365 ? -6.031 65.009 47.960 1.00 41.34 365 GLY A N 1
ATOM 2786 C CA . GLY A 1 365 ? -4.799 64.687 47.212 1.00 41.34 365 GLY A CA 1
ATOM 2787 C C . GLY A 1 365 ? -3.569 65.458 47.744 1.00 41.34 365 GLY A C 1
ATOM 2788 O O . GLY A 1 365 ? -3.665 65.989 48.848 1.00 41.34 365 GLY A O 1
ATOM 2789 N N . PRO A 1 366 ? -2.447 65.634 46.993 1.00 57.19 366 PRO A N 1
ATOM 2790 C CA . PRO A 1 366 ? -2.301 65.477 45.538 1.00 57.19 366 PRO A CA 1
ATOM 2791 C C . PRO A 1 366 ? -0.975 64.829 45.027 1.00 57.19 366 PRO A C 1
ATOM 2793 O O . PRO A 1 366 ? 0.002 64.660 45.747 1.00 57.19 366 PRO A O 1
ATOM 2796 N N . THR A 1 367 ? -0.911 64.683 43.693 1.00 45.59 367 THR A N 1
ATOM 2797 C CA . THR A 1 367 ? 0.267 64.828 42.788 1.00 45.59 367 THR A CA 1
ATOM 2798 C C . THR A 1 367 ? 1.291 63.697 42.562 1.00 45.59 367 THR A C 1
ATOM 2800 O O . THR A 1 367 ? 2.018 63.328 43.469 1.00 45.59 367 THR A O 1
ATOM 2803 N N . ARG A 1 368 ? 1.490 63.413 41.250 1.00 41.97 368 ARG A N 1
ATOM 2804 C CA . ARG A 1 368 ? 2.762 63.158 40.503 1.00 41.97 368 ARG A CA 1
ATOM 2805 C C . ARG A 1 368 ? 3.595 61.914 40.904 1.00 41.97 368 ARG A C 1
ATOM 2807 O O . ARG A 1 368 ? 3.772 61.637 42.068 1.00 41.97 368 ARG A O 1
ATOM 2814 N N . ALA A 1 369 ? 4.244 61.147 40.024 1.00 43.78 369 ALA A N 1
ATOM 2815 C CA . ALA A 1 369 ? 4.626 61.324 38.627 1.00 43.78 369 ALA A CA 1
ATOM 2816 C C . ALA A 1 369 ? 4.977 59.965 37.971 1.00 43.78 369 ALA A C 1
ATOM 2818 O O . ALA A 1 369 ? 5.507 59.067 38.615 1.00 43.78 369 ALA A O 1
ATOM 2819 N N . GLN A 1 370 ? 4.709 59.895 36.666 1.00 45.22 370 GLN A N 1
ATOM 2820 C CA . GLN A 1 370 ? 5.413 59.194 35.579 1.00 45.22 370 GLN A CA 1
ATOM 2821 C C . GLN A 1 370 ? 6.607 58.263 35.897 1.00 45.22 370 GLN A C 1
ATOM 2823 O O . GLN A 1 370 ? 7.660 58.713 36.344 1.00 45.22 370 GLN A O 1
ATOM 2828 N N . ARG A 1 371 ? 6.511 57.013 35.422 1.00 48.16 371 ARG A N 1
ATOM 2829 C CA . ARG A 1 371 ? 7.580 56.230 34.755 1.00 48.16 371 ARG A CA 1
ATOM 2830 C C . ARG A 1 371 ? 6.916 54.948 34.240 1.00 48.16 371 ARG A C 1
ATOM 2832 O O . ARG A 1 371 ? 6.346 54.228 35.039 1.00 48.16 371 ARG A O 1
ATOM 2839 N N . GLY A 1 372 ? 6.860 54.612 32.961 1.00 43.53 372 GLY A N 1
ATOM 2840 C CA . GLY A 1 372 ? 7.767 54.879 31.857 1.00 43.53 372 GLY A CA 1
ATOM 2841 C C . GLY A 1 372 ? 7.950 53.531 31.165 1.00 43.53 372 GLY A C 1
ATOM 2842 O O . GLY A 1 372 ? 8.784 52.738 31.592 1.00 43.53 372 GLY A O 1
ATOM 2843 N N . GLU A 1 373 ? 7.104 53.268 30.171 1.00 48.59 373 GLU A N 1
ATOM 2844 C CA . GLU A 1 373 ? 7.197 52.131 29.258 1.00 48.59 373 GLU A CA 1
ATOM 2845 C C . GLU A 1 373 ? 8.557 52.146 28.547 1.00 48.59 373 GLU A C 1
ATOM 2847 O O . GLU A 1 373 ? 9.041 53.195 28.112 1.00 48.59 373 GLU A O 1
ATOM 2852 N N . ARG A 1 374 ? 9.184 50.975 28.424 1.00 49.62 374 ARG A N 1
ATOM 2853 C CA . ARG A 1 374 ? 10.222 50.736 27.422 1.00 49.62 374 ARG A CA 1
ATOM 2854 C C . ARG A 1 374 ? 9.893 49.467 26.662 1.00 49.62 374 ARG A C 1
ATOM 2856 O O . ARG A 1 374 ? 10.057 48.359 27.164 1.00 49.62 374 ARG A O 1
ATOM 2863 N N . GLU A 1 375 ? 9.447 49.704 25.438 1.00 48.62 375 GLU A N 1
ATOM 2864 C CA . GLU A 1 375 ? 9.564 48.818 24.294 1.00 48.62 375 GLU A CA 1
ATOM 2865 C C . GLU A 1 375 ? 11.011 48.330 24.146 1.00 48.62 375 GLU A C 1
ATOM 2867 O O . GLU A 1 375 ? 11.963 49.107 24.264 1.00 48.62 375 GLU A O 1
ATOM 2872 N N . ILE A 1 376 ? 11.177 47.047 23.835 1.00 51.91 376 ILE A N 1
ATOM 2873 C CA . ILE A 1 376 ? 12.391 46.538 23.200 1.00 51.91 376 ILE A CA 1
ATOM 2874 C C . ILE A 1 376 ? 11.938 45.792 21.948 1.00 51.91 376 ILE A C 1
ATOM 2876 O O . ILE A 1 376 ? 11.640 44.601 21.979 1.00 51.91 376 ILE A O 1
ATOM 2880 N N . GLY A 1 377 ? 11.854 46.538 20.847 1.00 42.03 377 GLY A N 1
ATOM 2881 C CA . GLY A 1 377 ? 11.909 45.993 19.499 1.00 42.03 377 GLY A CA 1
ATOM 2882 C C . GLY A 1 377 ? 13.372 45.785 19.116 1.00 42.03 377 GLY A C 1
ATOM 2883 O O . GLY A 1 377 ? 14.150 46.736 19.093 1.00 42.03 377 GLY A O 1
ATOM 2884 N N . GLY A 1 378 ? 13.750 44.539 18.843 1.00 44.25 378 GLY A N 1
ATOM 2885 C CA . GLY A 1 378 ? 15.044 44.176 18.274 1.00 44.25 378 GLY A CA 1
ATOM 2886 C C . GLY A 1 378 ? 14.847 43.665 16.854 1.00 44.25 378 GLY A C 1
ATOM 2887 O O . GLY A 1 378 ? 14.510 42.502 16.661 1.00 44.25 378 GLY A O 1
ATOM 2888 N N . ALA A 1 379 ? 15.039 44.548 15.876 1.00 44.19 379 ALA A N 1
ATOM 2889 C CA . ALA A 1 379 ? 15.209 44.189 14.477 1.00 44.19 379 ALA A CA 1
ATOM 2890 C C . ALA A 1 379 ? 16.662 43.744 14.249 1.00 44.19 379 ALA A C 1
ATOM 2892 O O . ALA A 1 379 ? 17.591 44.457 14.627 1.00 44.19 379 ALA A O 1
ATOM 2893 N N . VAL A 1 380 ? 16.856 42.591 13.609 1.00 54.28 380 VAL A N 1
ATOM 2894 C CA . VAL A 1 380 ? 18.145 42.187 13.035 1.00 54.28 380 VAL A CA 1
ATOM 2895 C C . VAL A 1 380 ? 17.914 41.967 11.549 1.00 54.28 380 VAL A C 1
ATOM 2897 O O . VAL A 1 380 ? 17.258 41.009 11.146 1.00 54.28 380 VAL A O 1
ATOM 2900 N N . GLY A 1 381 ? 18.419 42.907 10.752 1.00 47.44 381 GLY A N 1
ATOM 2901 C CA . GLY A 1 381 ? 18.667 42.705 9.333 1.00 47.44 381 GLY A CA 1
ATOM 2902 C C . GLY A 1 381 ? 19.965 41.927 9.143 1.00 47.44 381 GLY A C 1
ATOM 2903 O O . GLY A 1 381 ? 20.901 42.063 9.932 1.00 47.44 381 GLY A O 1
ATOM 2904 N N . HIS A 1 382 ? 20.014 41.126 8.086 1.00 48.44 382 HIS A N 1
ATOM 2905 C CA . HIS A 1 382 ? 21.253 40.576 7.567 1.00 48.44 382 HIS A CA 1
ATOM 2906 C C . HIS A 1 382 ? 21.258 40.805 6.057 1.00 48.44 382 HIS A C 1
ATOM 2908 O O . HIS A 1 382 ? 20.507 40.168 5.319 1.00 48.44 382 HIS A O 1
ATOM 2914 N N . ASP A 1 383 ? 22.084 41.763 5.643 1.00 56.28 383 ASP A N 1
ATOM 2915 C CA . ASP A 1 383 ? 22.539 41.925 4.269 1.00 56.28 383 ASP A CA 1
ATOM 2916 C C . ASP A 1 383 ? 23.634 40.894 3.963 1.00 56.28 383 ASP A C 1
ATOM 2918 O O . ASP A 1 383 ? 24.221 40.275 4.861 1.00 56.28 383 ASP A O 1
ATOM 2922 N N . GLY A 1 384 ? 23.838 40.689 2.665 1.00 52.59 384 GLY A N 1
ATOM 2923 C CA . GLY A 1 384 ? 24.540 39.558 2.083 1.00 52.59 384 GLY A CA 1
ATOM 2924 C C . GLY A 1 384 ? 26.061 39.586 2.170 1.00 52.59 384 GLY A C 1
ATOM 2925 O O . GLY A 1 384 ? 26.682 40.548 2.610 1.00 52.59 384 GLY A O 1
ATOM 2926 N N . TYR A 1 385 ? 26.646 38.511 1.647 1.00 49.56 385 TYR A N 1
ATOM 2927 C CA . TYR A 1 385 ? 27.996 38.494 1.103 1.00 49.56 385 TYR A CA 1
ATOM 2928 C C . TYR A 1 385 ? 28.035 37.610 -0.151 1.00 49.56 385 TYR A C 1
ATOM 2930 O O . TYR A 1 385 ? 27.328 36.609 -0.240 1.00 49.56 385 TYR A O 1
ATOM 2938 N N . GLN A 1 386 ? 28.837 38.125 -1.083 1.00 46.97 386 GLN A N 1
ATOM 2939 C CA . GLN A 1 386 ? 29.461 37.600 -2.302 1.00 46.97 386 GLN A CA 1
ATOM 2940 C C . GLN A 1 386 ? 29.479 36.091 -2.546 1.00 46.97 386 GLN A C 1
ATOM 2942 O O . GLN A 1 386 ? 29.784 35.332 -1.601 1.00 46.97 386 GLN A O 1
#

Secondary structure (DSSP, 8-state):
--------PPPP---TT-S-------TTSSHHHHHHHHHHHHHHHHHHHHHHHHHHHHHH-SSGGGSPPTTSHHHHHHHHHHHHHHHHHHHHHHHHHHHHSSPPPHHHHTT--HHHHHT-SSHHHHHHHHHHHHHHHHHHH-HHHHTTTTHHHHHHHHHHHHHHHSHHHHHHHHHH-HHHHHHHHHHT--TTSSS-TTS-SS-HHHHHHHHHHIIIIIIHHHHHHHHHHHHHHHHT-TT-TTHHHHHHHHHHHHHHHHHHHTT---HHHHHHHHHSTT--HHHHHHHHHHHHHHHHHHHHHHHHHHHHHHTGGGS----HHHHHHHHHHHHHHHHHHHHHHHT-------TT----------------------------------